Protein AF-A0A1V9YGH3-F1 (afdb_monomer_lite)

Sequence (689 aa):
MNKYRKVPSPRDTQSPPAANEIRVTPRSNSNACLQQVQKLFVEAKVAEVIVGARGQAINVAVAVVELVKHSIAGVHTVTQISSIEHEDVYEPLEEGLDVVKLVNRQPAITIRLAIDPTKIDTLNANYQKPLSPRKIEEEKFRAAFAKNLERPRMDKKPTKAAAPDEEKPAAPDATATDTTKPKRKKKPRGPKDAAPSNSNNETEGGDAAAKPVGKKRQGKPRSGRAQSNEPSTGGEASGTNASAPVENAPRSNRRKKSAPAAEGGNTEEAKVEGDSSTPRGRGGRGGRNGRGGRGGRGPRPQTAPTEGEADGRPATGHGRRPAKETAKQPDGAKPVEAAKPAEDKWGDQLPVKFTSFHLPPMQGFLNLNKPKGMTSHACVVRLRHLLGTKHIGHAGTLDPMATGVLPIAVNRATKFIQYLNKTKAYDGTIRFGVTTDSDDITGHASWRHPWPLTARRKVLMQYPVPEVTRAMVETALRTFEGTIIQRPPVVSAIRLDGERLYTLARHGKAELKDVPLRQVTVHSLRLTSFTPGEYPEATISVECSEGTYIRSIARECGEAVLVQNGDIPAGATLSQLHRTKSNGLTAASSVTLEEIEHHLEAGTLALTPPEALLKHLPRLNMSPAHDHLWRNGQPLSWAAADVDGLTCTDAPVVTAVFDDKGEFAGVTTLTPVGPGEFSITGARILLRP

Radius of gyration: 43.29 Å; chains: 1; bounding box: 142×126×118 Å

Structure (mmCIF, N/CA/C/O backbone):
data_AF-A0A1V9YGH3-F1
#
_entry.id   AF-A0A1V9YGH3-F1
#
loop_
_atom_site.group_PDB
_atom_site.id
_atom_site.type_symbol
_atom_site.label_atom_id
_atom_site.label_alt_id
_atom_site.label_comp_id
_atom_site.label_asym_id
_atom_site.label_entity_id
_atom_site.label_seq_id
_atom_site.pdbx_PDB_ins_code
_atom_site.Cartn_x
_atom_site.Cartn_y
_atom_site.Cartn_z
_atom_site.occupancy
_atom_site.B_iso_or_equiv
_atom_site.auth_seq_id
_atom_site.auth_comp_id
_atom_site.auth_asym_id
_atom_site.auth_atom_id
_atom_site.pdbx_PDB_model_num
ATOM 1 N N . MET A 1 1 ? -20.664 3.746 42.118 1.00 59.66 1 MET A N 1
ATOM 2 C CA . MET A 1 1 ? -21.813 4.675 41.991 1.00 59.66 1 MET A CA 1
ATOM 3 C C . MET A 1 1 ? -23.158 4.064 42.393 1.00 59.66 1 MET A C 1
ATOM 5 O O . MET A 1 1 ? -24.057 4.831 42.673 1.00 59.66 1 MET A O 1
ATOM 9 N N . ASN A 1 2 ? -23.325 2.739 42.507 1.00 70.38 2 ASN A N 1
ATOM 10 C CA . ASN A 1 2 ? -24.631 2.111 42.803 1.00 70.38 2 ASN A CA 1
ATOM 11 C C . ASN A 1 2 ? -25.290 2.543 44.137 1.00 70.38 2 ASN A C 1
ATOM 13 O O . ASN A 1 2 ? -26.493 2.378 44.286 1.00 70.38 2 ASN A O 1
ATOM 17 N N . LYS A 1 3 ? -24.516 3.110 45.076 1.00 79.19 3 LYS A N 1
ATOM 18 C CA . LYS A 1 3 ? -24.979 3.696 46.350 1.00 79.19 3 LYS A CA 1
ATOM 19 C C . LYS A 1 3 ? -25.427 5.166 46.244 1.00 79.19 3 LYS A C 1
ATOM 21 O O . LYS A 1 3 ? -25.599 5.825 47.261 1.00 79.19 3 LYS A O 1
ATOM 26 N N . TYR A 1 4 ? -25.553 5.696 45.028 1.00 82.62 4 TYR A N 1
ATOM 27 C CA . TYR A 1 4 ? -25.811 7.109 44.765 1.00 82.62 4 TYR A CA 1
ATOM 28 C C . TYR A 1 4 ? -26.887 7.300 43.700 1.00 82.62 4 TYR A C 1
ATOM 30 O O . TYR A 1 4 ? -26.903 6.615 42.674 1.00 82.62 4 TYR A O 1
ATOM 38 N N . ARG A 1 5 ? -27.746 8.296 43.907 1.00 82.94 5 ARG A N 1
ATOM 39 C CA . ARG A 1 5 ? -28.757 8.744 42.952 1.00 82.94 5 ARG A CA 1
ATOM 40 C C . ARG A 1 5 ? -28.326 10.080 42.364 1.00 82.94 5 ARG A C 1
ATOM 42 O O . ARG A 1 5 ? -28.121 11.043 43.092 1.00 82.94 5 ARG A O 1
ATOM 49 N N . LYS A 1 6 ? -28.233 10.162 41.034 1.00 82.19 6 LYS A N 1
ATOM 50 C CA . LYS A 1 6 ? -28.060 11.456 40.365 1.00 82.19 6 LYS A CA 1
ATOM 51 C C . LYS A 1 6 ? -29.283 12.327 40.653 1.00 82.19 6 LYS A C 1
ATOM 53 O O . LYS A 1 6 ? -30.402 11.935 40.310 1.00 82.19 6 LYS A O 1
ATOM 58 N N . VAL A 1 7 ? -29.063 13.497 41.243 1.00 82.88 7 VAL A N 1
ATOM 59 C CA . VAL A 1 7 ? -30.095 14.527 41.365 1.00 82.88 7 VAL A CA 1
ATOM 60 C C . VAL A 1 7 ? -30.457 14.963 39.947 1.00 82.88 7 VAL A C 1
ATOM 62 O O . VAL A 1 7 ? -29.551 15.248 39.158 1.00 82.88 7 VAL A O 1
ATOM 65 N N . PRO A 1 8 ? -31.743 15.005 39.560 1.00 69.12 8 PRO A N 1
ATOM 66 C CA . PRO A 1 8 ? -32.128 15.576 38.282 1.00 69.12 8 PRO A CA 1
ATOM 67 C C . PRO A 1 8 ? -31.833 17.077 38.309 1.00 69.12 8 PRO A C 1
ATOM 69 O O . PRO A 1 8 ? -32.674 17.866 38.739 1.00 69.12 8 PRO A O 1
ATOM 72 N N . SER A 1 9 ? -30.636 17.473 37.859 1.00 63.59 9 SER A N 1
ATOM 73 C CA . SER A 1 9 ? -30.308 18.877 37.622 1.00 63.59 9 SER A CA 1
ATOM 74 C C . SER A 1 9 ? -31.455 19.491 36.816 1.00 63.59 9 SER A C 1
ATOM 76 O O . SER A 1 9 ? -31.906 18.849 35.852 1.00 63.59 9 SER A O 1
ATOM 78 N N . PRO A 1 10 ? -31.959 20.689 37.178 1.00 58.84 10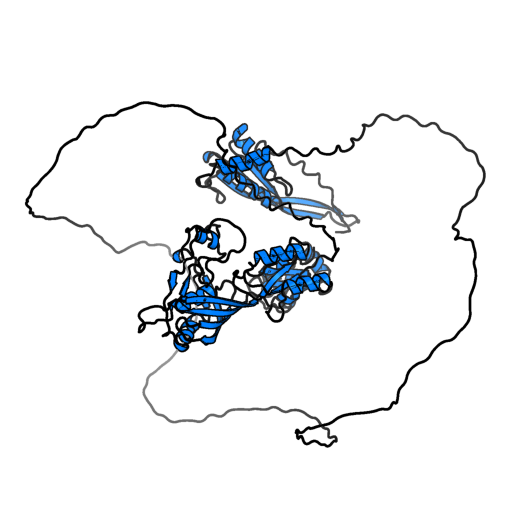 PRO A N 1
ATOM 79 C CA . PRO A 1 10 ? -32.947 21.357 36.347 1.00 58.84 10 PRO A CA 1
ATOM 80 C C . PRO A 1 10 ? -32.382 21.397 34.930 1.00 58.84 10 PRO A C 1
ATOM 82 O O . PRO A 1 10 ? -31.215 21.747 34.739 1.00 58.84 10 PRO A O 1
ATOM 85 N N . ARG A 1 11 ? -33.171 20.956 33.938 1.00 50.22 11 ARG A N 1
ATOM 86 C CA . ARG A 1 11 ? -32.746 21.063 32.537 1.00 50.22 11 ARG A CA 1
ATOM 87 C C . ARG A 1 11 ? -32.315 22.503 32.330 1.00 50.22 11 ARG A C 1
ATOM 89 O O . ARG A 1 11 ? -33.115 23.377 32.656 1.00 50.22 11 ARG A O 1
ATOM 96 N N . ASP A 1 12 ? -31.124 22.723 31.766 1.00 49.66 12 ASP A N 1
ATOM 97 C CA . ASP A 1 12 ? -30.735 24.040 31.267 1.00 49.66 12 ASP A CA 1
ATOM 98 C C . ASP A 1 12 ? -31.925 24.582 30.462 1.00 49.66 12 ASP A C 1
ATOM 100 O O . ASP A 1 12 ? -32.164 24.161 29.322 1.00 49.66 12 ASP A O 1
ATOM 104 N N . THR A 1 13 ? -32.665 25.535 31.028 1.00 45.00 13 THR A N 1
ATOM 105 C CA . THR A 1 13 ? -33.527 26.433 30.269 1.00 45.00 13 THR A CA 1
ATOM 106 C C . THR A 1 13 ? -32.579 27.385 29.566 1.00 45.00 13 THR A C 1
ATOM 108 O O . THR A 1 13 ? -32.469 28.552 29.936 1.00 45.00 13 THR A O 1
ATOM 111 N N . GLN A 1 14 ? -31.807 26.832 28.620 1.00 55.66 14 GLN A N 1
ATOM 112 C CA . GLN A 1 14 ? -30.812 27.557 27.853 1.00 55.66 14 GLN A CA 1
ATOM 113 C C . GLN A 1 14 ? -31.530 28.764 27.285 1.00 55.66 14 GLN A C 1
ATOM 115 O O . GLN A 1 14 ? -32.444 28.581 26.474 1.00 55.66 14 GLN A O 1
ATOM 120 N N . SER A 1 15 ? -31.129 29.963 27.716 1.00 57.12 15 SER A N 1
ATOM 121 C CA . SER A 1 15 ? -31.732 31.209 27.253 1.00 57.12 15 SER A CA 1
ATOM 122 C C . SER A 1 15 ? -31.886 31.127 25.737 1.00 57.12 15 SER A C 1
ATOM 124 O O . SER A 1 15 ? -30.921 30.692 25.079 1.00 57.12 15 SER A O 1
ATOM 126 N N . PRO A 1 16 ? -33.083 31.420 25.190 1.00 61.31 16 PRO A N 1
ATOM 127 C CA . PRO A 1 16 ? -33.352 31.226 23.772 1.00 61.31 16 PRO A CA 1
ATOM 128 C C . PRO A 1 16 ? -32.224 31.881 22.972 1.00 61.31 16 PRO A C 1
ATOM 130 O O . PRO A 1 16 ? -31.762 32.954 23.374 1.00 61.31 16 PRO A O 1
ATOM 133 N N . PRO A 1 17 ? -31.702 31.210 21.927 1.00 67.25 17 PRO A N 1
ATOM 134 C CA . PRO A 1 17 ? -30.561 31.727 21.192 1.00 67.25 17 PRO A CA 1
ATOM 135 C C . PRO A 1 17 ? -30.829 33.162 20.756 1.00 67.25 17 PRO A C 1
ATOM 137 O O . PRO A 1 17 ? -31.957 33.492 20.375 1.00 67.25 17 PRO A O 1
ATOM 140 N N . ALA A 1 18 ? -29.805 34.012 20.861 1.00 76.69 18 ALA A N 1
ATOM 141 C CA . ALA A 1 18 ? -29.923 35.405 20.450 1.00 76.69 18 ALA A CA 1
ATOM 142 C C . ALA A 1 18 ? -30.441 35.479 19.004 1.00 76.69 18 ALA A C 1
ATOM 144 O O . ALA A 1 18 ? -30.259 34.542 18.228 1.00 76.69 18 ALA A O 1
ATOM 145 N N . ALA A 1 19 ? -31.065 36.592 18.607 1.00 79.81 19 ALA A N 1
ATOM 146 C CA . ALA A 1 19 ? -31.690 36.706 17.283 1.00 79.81 19 ALA A CA 1
ATOM 147 C C . ALA A 1 19 ? -30.723 36.443 16.103 1.00 79.81 19 ALA A C 1
ATOM 149 O O . ALA A 1 19 ? -31.171 36.167 14.993 1.00 79.81 19 ALA A O 1
ATOM 150 N N . ASN A 1 20 ? -29.409 36.497 16.349 1.00 88.50 20 ASN A N 1
ATOM 151 C CA . ASN A 1 20 ? -28.332 36.189 15.415 1.00 88.50 20 ASN A CA 1
ATOM 152 C C . ASN A 1 20 ? -27.531 34.902 15.733 1.00 88.50 20 ASN A C 1
ATOM 154 O O . ASN A 1 20 ? -26.523 34.640 15.076 1.00 88.50 20 ASN A O 1
ATOM 158 N N . GLU A 1 21 ? -27.940 34.107 16.725 1.00 89.31 21 GLU A N 1
ATOM 159 C CA . GLU A 1 21 ? -27.279 32.869 17.151 1.00 89.31 21 GLU A CA 1
ATOM 160 C C . GLU A 1 21 ? -27.976 31.627 16.563 1.00 89.31 21 GLU A C 1
ATOM 162 O O . GLU A 1 21 ? -29.188 31.442 16.668 1.00 89.31 21 GLU A O 1
ATOM 167 N N . ILE A 1 22 ? -27.191 30.716 15.988 1.00 91.38 22 ILE A N 1
ATOM 168 C CA . ILE A 1 22 ? -27.639 29.422 15.473 1.00 91.38 22 ILE A CA 1
ATOM 169 C C . ILE A 1 22 ? -26.944 28.320 16.272 1.00 91.38 22 ILE A C 1
ATOM 171 O O . ILE A 1 22 ? -25.754 28.052 16.089 1.00 91.38 22 ILE A O 1
ATOM 175 N N . ARG A 1 23 ? -27.701 27.646 17.145 1.00 89.94 23 ARG A N 1
ATOM 176 C CA . ARG A 1 23 ? -27.215 26.476 17.891 1.00 89.94 23 ARG A CA 1
ATOM 177 C C . ARG A 1 23 ? -27.333 25.215 17.044 1.00 89.94 23 ARG A C 1
ATOM 179 O O . ARG A 1 23 ? -28.427 24.774 16.692 1.00 89.94 23 ARG A O 1
ATOM 186 N N . VAL A 1 24 ? -26.191 24.617 16.731 1.00 90.75 24 VAL A N 1
ATOM 187 C CA . VAL A 1 24 ? -26.082 23.392 15.941 1.00 90.75 24 VAL A CA 1
ATOM 188 C C . VAL A 1 24 ? -26.026 22.181 16.874 1.00 90.75 24 VAL A C 1
ATOM 190 O O . VAL A 1 24 ? -25.308 22.161 17.873 1.00 90.75 24 VAL A O 1
ATOM 193 N N . THR A 1 25 ? -26.793 21.148 16.533 1.00 89.12 25 THR A N 1
ATOM 194 C CA . THR A 1 25 ? -26.885 19.871 17.256 1.00 89.12 25 THR A CA 1
ATOM 195 C C . THR A 1 25 ? -26.340 18.730 16.386 1.00 89.12 25 THR A C 1
ATOM 197 O O . THR A 1 25 ? -26.255 18.891 15.166 1.00 89.12 25 THR A O 1
ATOM 200 N N . PRO A 1 26 ? -26.061 17.528 16.934 1.00 83.31 26 PRO A N 1
ATOM 201 C CA . PRO A 1 26 ? -25.605 16.386 16.130 1.00 83.31 26 PRO A CA 1
ATOM 202 C C . PRO A 1 26 ? -26.647 15.860 15.122 1.00 83.31 26 PRO A C 1
ATOM 204 O O . PRO A 1 26 ? -26.343 14.958 14.348 1.00 83.31 26 PRO A O 1
ATOM 207 N N . ARG A 1 27 ? -27.885 16.383 15.149 1.00 86.06 27 ARG A N 1
ATOM 208 C CA . ARG A 1 27 ? -28.979 16.055 14.217 1.00 86.06 27 ARG A CA 1
ATOM 209 C C . ARG A 1 27 ? -29.402 17.244 13.341 1.00 86.06 27 ARG A C 1
ATOM 211 O O . ARG A 1 27 ? -30.352 17.113 12.572 1.00 86.06 27 ARG A O 1
ATOM 218 N N . SER A 1 28 ? -28.744 18.399 13.459 1.00 84.19 28 SER A N 1
ATOM 219 C CA . SER A 1 28 ? -29.077 19.589 12.668 1.00 84.19 28 SER A CA 1
ATOM 220 C C . SER A 1 28 ? -28.748 19.369 11.188 1.00 84.19 28 SER A C 1
ATOM 222 O O . SER A 1 28 ? -27.669 18.892 10.845 1.00 84.19 28 SER A O 1
ATOM 224 N N . ASN A 1 29 ? -29.679 19.726 10.301 1.00 87.19 29 ASN A N 1
ATOM 225 C CA . ASN A 1 29 ? -29.482 19.627 8.856 1.00 87.19 29 ASN A CA 1
ATOM 226 C C . ASN A 1 29 ? -28.669 20.831 8.358 1.00 87.19 29 ASN A C 1
ATOM 228 O O . ASN A 1 29 ? -29.138 21.967 8.446 1.00 87.19 29 ASN A O 1
ATOM 232 N N . SER A 1 30 ? -27.485 20.582 7.793 1.00 83.81 30 SER A N 1
ATOM 233 C CA . SER A 1 30 ? -26.562 21.643 7.380 1.00 83.81 30 SER A CA 1
ATOM 234 C C . SER A 1 30 ? -27.147 22.618 6.353 1.00 83.81 30 SER A C 1
ATOM 236 O O . SER A 1 30 ? -26.844 23.806 6.414 1.00 83.81 30 SER A O 1
ATOM 238 N N . ASN A 1 31 ? -28.032 22.157 5.460 1.00 81.25 31 ASN A N 1
ATOM 239 C CA . ASN A 1 31 ? -28.686 23.025 4.476 1.00 81.25 31 ASN A CA 1
ATOM 240 C C . ASN A 1 31 ? -29.733 23.940 5.129 1.00 81.25 31 ASN A C 1
ATOM 242 O O . ASN A 1 31 ? -29.870 25.090 4.724 1.00 81.25 31 ASN A O 1
ATOM 246 N N . ALA A 1 32 ? -30.436 23.462 6.161 1.00 84.69 32 ALA A N 1
ATOM 247 C CA . ALA A 1 32 ? -31.385 24.282 6.914 1.00 84.69 32 ALA A CA 1
ATOM 248 C C . ALA A 1 32 ? -30.657 25.347 7.755 1.00 84.69 32 ALA A C 1
ATOM 250 O O . ALA A 1 32 ? -31.067 26.505 7.774 1.00 84.69 32 ALA A O 1
ATOM 251 N N . CYS A 1 33 ? -29.532 24.985 8.383 1.00 88.88 33 CYS A N 1
ATOM 252 C CA . CYS A 1 33 ? -28.676 25.953 9.073 1.00 88.88 33 CYS A CA 1
ATOM 253 C C . CYS A 1 33 ? -28.078 26.982 8.097 1.00 88.88 33 CYS A C 1
ATOM 255 O O . CYS A 1 33 ? -28.067 28.168 8.411 1.00 88.88 33 CYS A O 1
ATOM 257 N N . LEU A 1 34 ? -27.652 26.568 6.896 1.00 88.25 34 LEU A N 1
ATOM 258 C CA . LEU A 1 34 ? -27.197 27.492 5.852 1.00 88.25 34 LEU A CA 1
ATOM 259 C C . LEU A 1 34 ? -28.303 28.473 5.427 1.00 88.25 34 LEU A C 1
ATOM 261 O O . LEU A 1 34 ? -28.057 29.675 5.377 1.00 88.25 34 LEU A O 1
ATOM 265 N N . GLN A 1 35 ? -29.523 27.988 5.177 1.00 86.06 35 GLN A N 1
ATOM 266 C CA . GLN A 1 35 ? -30.671 28.847 4.860 1.00 86.06 35 GLN A CA 1
ATOM 267 C C . GLN A 1 35 ? -30.964 29.852 5.985 1.00 86.06 35 GLN A C 1
ATOM 269 O O . GLN A 1 35 ? -31.277 31.007 5.709 1.00 86.06 35 GLN A O 1
ATOM 274 N N . GLN A 1 36 ? -30.799 29.454 7.250 1.00 89.56 36 GLN A N 1
ATOM 275 C CA . GLN A 1 36 ? -30.941 30.354 8.396 1.00 89.56 36 GLN A CA 1
ATOM 276 C C . GLN A 1 36 ? -29.832 31.425 8.440 1.00 89.56 36 GLN A C 1
ATOM 278 O O . GLN A 1 36 ? -30.142 32.593 8.663 1.00 89.56 36 GLN A O 1
ATOM 283 N N . VAL A 1 37 ? -28.567 31.080 8.155 1.00 88.88 37 VAL A N 1
ATOM 284 C CA . VAL A 1 37 ? -27.471 32.068 8.030 1.00 88.88 37 VAL A CA 1
ATOM 285 C C . VAL A 1 37 ? -27.734 33.045 6.876 1.00 88.88 37 VAL A C 1
ATOM 287 O O . VAL A 1 37 ? -27.601 34.255 7.049 1.00 88.88 37 VAL A O 1
ATOM 290 N N . GLN A 1 38 ? -28.151 32.537 5.712 1.00 84.88 38 GLN A N 1
ATOM 291 C CA . GLN A 1 38 ? -28.495 33.361 4.548 1.00 84.88 38 GLN A CA 1
ATOM 292 C C . GLN A 1 38 ? -29.653 34.319 4.860 1.00 84.88 38 GLN A C 1
ATOM 294 O O . GLN A 1 38 ? -29.547 35.506 4.565 1.00 84.88 38 GLN A O 1
ATOM 299 N N . LYS A 1 39 ? -30.711 33.849 5.533 1.00 85.88 39 LYS A N 1
ATOM 300 C CA . LYS A 1 39 ? -31.829 34.685 5.998 1.00 85.88 39 LYS A CA 1
ATOM 301 C C . LYS A 1 39 ? -31.367 35.812 6.928 1.00 85.88 39 LYS A C 1
ATOM 303 O O . LYS A 1 39 ? -31.807 36.950 6.765 1.00 85.88 39 LYS A O 1
ATOM 308 N N . LEU A 1 40 ? -30.465 35.527 7.870 1.00 88.69 40 LEU A N 1
ATOM 309 C CA . LEU A 1 40 ? -29.953 36.536 8.803 1.00 88.69 40 LEU A CA 1
ATOM 310 C C . LEU A 1 40 ? -29.135 37.631 8.098 1.00 88.69 40 LEU A C 1
ATOM 312 O O . LEU A 1 40 ? -29.343 38.809 8.381 1.00 88.69 40 LEU A O 1
ATOM 316 N N . PHE A 1 41 ? -28.267 37.277 7.146 1.00 83.94 41 PHE A N 1
ATOM 317 C CA . PHE A 1 41 ? -27.489 38.272 6.395 1.00 83.94 41 PHE A CA 1
ATOM 318 C C . PHE A 1 41 ? -28.300 39.016 5.321 1.00 83.94 41 PHE A C 1
ATOM 320 O O . PHE A 1 41 ? -28.107 40.216 5.143 1.00 83.94 41 PHE A O 1
ATOM 327 N N . VAL A 1 42 ? -29.189 38.333 4.591 1.00 75.25 42 VAL A N 1
ATOM 328 C CA . VAL A 1 42 ? -29.863 38.894 3.403 1.00 75.25 42 VAL A CA 1
ATOM 329 C C . VAL A 1 42 ? -31.191 39.567 3.750 1.00 75.25 42 VAL A C 1
ATOM 331 O O . VAL A 1 42 ? -31.430 40.695 3.322 1.00 75.25 42 VAL A O 1
ATOM 334 N N . GLU A 1 43 ? -32.054 38.904 4.524 1.00 73.69 43 GLU A N 1
ATOM 335 C CA . GLU A 1 43 ? -33.383 39.436 4.861 1.00 73.69 43 GLU A CA 1
ATOM 336 C C . GLU A 1 43 ? -33.326 40.336 6.100 1.00 73.69 43 GLU A C 1
ATOM 338 O O . GLU A 1 43 ? -33.794 41.471 6.064 1.00 73.69 43 GLU A O 1
ATOM 343 N N . ALA A 1 44 ? -32.717 39.849 7.187 1.00 75.62 44 ALA A N 1
ATOM 344 C CA . ALA A 1 44 ? -32.638 40.577 8.457 1.00 75.62 44 ALA A CA 1
ATOM 345 C C . ALA A 1 44 ? -31.439 41.546 8.552 1.00 75.62 44 ALA A C 1
ATOM 347 O O . ALA A 1 44 ? -31.340 42.291 9.524 1.00 75.62 44 ALA A O 1
ATOM 348 N N . LYS A 1 45 ? -30.545 41.551 7.548 1.00 79.94 45 LYS A N 1
ATOM 349 C CA . LYS A 1 45 ? -29.369 42.440 7.425 1.00 79.94 45 LYS A CA 1
ATOM 350 C C . LYS A 1 45 ? -28.494 42.512 8.683 1.00 79.94 45 LYS A C 1
ATOM 352 O O . LYS A 1 45 ? -27.941 43.561 9.013 1.00 79.94 45 LYS A O 1
ATOM 357 N N . VAL A 1 46 ? -28.367 41.395 9.395 1.00 87.69 46 VAL A N 1
ATOM 358 C CA . VAL A 1 46 ? -27.603 41.335 10.642 1.00 87.69 46 VAL A CA 1
ATOM 359 C C . VAL A 1 46 ? -26.106 41.457 10.345 1.00 87.69 46 VAL A C 1
ATOM 361 O O . VAL A 1 46 ? -25.574 40.749 9.493 1.00 87.69 46 VAL A O 1
ATOM 364 N N . ALA A 1 47 ? -25.419 42.343 11.069 1.00 85.75 47 ALA A N 1
ATOM 365 C CA . ALA A 1 47 ? -23.990 42.613 10.886 1.00 85.75 47 ALA A CA 1
ATOM 366 C C . ALA A 1 47 ? -23.081 41.404 11.197 1.00 85.75 47 ALA A C 1
ATOM 368 O O . ALA A 1 47 ? -22.038 41.239 10.565 1.00 85.75 47 ALA A O 1
ATOM 369 N N . GLU A 1 48 ? -23.486 40.565 12.155 1.00 91.50 48 GLU A N 1
ATOM 370 C CA . GLU A 1 48 ? -22.761 39.374 12.599 1.00 91.50 48 GLU A CA 1
ATOM 371 C C . GLU A 1 48 ? -23.728 38.218 12.902 1.00 91.50 48 GLU A C 1
ATOM 373 O O . GLU A 1 48 ? -24.712 38.406 13.617 1.00 91.50 48 GLU A O 1
ATOM 378 N N . VAL A 1 49 ? -23.410 37.010 12.432 1.00 93.69 49 VAL A N 1
ATOM 379 C CA . VAL A 1 49 ? -24.113 35.757 12.761 1.00 93.69 49 VAL A CA 1
ATOM 380 C C . VAL A 1 49 ? -23.189 34.846 13.568 1.00 93.69 49 VAL A C 1
ATOM 382 O O . VAL A 1 49 ? -22.012 34.703 13.244 1.00 93.69 49 VAL A O 1
ATOM 385 N N . ILE A 1 50 ? -23.715 34.204 14.610 1.00 93.69 50 ILE A N 1
ATOM 386 C CA . ILE A 1 50 ? -22.952 33.346 15.525 1.00 93.69 50 ILE A CA 1
ATOM 387 C C . ILE A 1 50 ? -23.416 31.896 15.366 1.00 93.69 50 ILE A C 1
ATOM 389 O O . ILE A 1 50 ? -24.590 31.595 15.552 1.00 93.69 50 ILE A O 1
ATOM 393 N N . VAL A 1 51 ? -22.503 30.974 15.058 1.00 94.25 51 VAL A N 1
ATOM 394 C CA . VAL A 1 51 ? -22.782 29.531 14.958 1.00 94.25 51 VAL A CA 1
ATOM 395 C C . VAL A 1 51 ? -22.145 28.812 16.148 1.00 94.25 51 VAL A C 1
ATOM 397 O O . VAL A 1 51 ? -20.921 28.730 16.246 1.00 94.25 51 VAL A O 1
ATOM 400 N N . GLY A 1 52 ? -22.973 28.301 17.062 1.00 92.75 52 GLY A N 1
ATOM 401 C CA . GLY A 1 52 ? -22.538 27.659 18.308 1.00 92.75 52 GLY A CA 1
ATOM 402 C C . GLY A 1 52 ? -22.795 26.150 18.330 1.00 92.75 52 GLY A C 1
ATOM 403 O O . GLY A 1 52 ? -23.847 25.693 17.885 1.00 92.75 52 GLY A O 1
ATOM 404 N N . ALA A 1 53 ? -21.870 25.359 18.880 1.00 93.06 53 ALA A N 1
ATOM 405 C CA . ALA A 1 53 ? -22.046 23.915 19.078 1.00 93.06 53 ALA A CA 1
ATOM 406 C C . ALA A 1 53 ? -21.272 23.372 20.290 1.00 93.06 53 ALA A C 1
ATOM 408 O O . ALA A 1 53 ? -20.277 23.948 20.721 1.00 93.06 53 ALA A O 1
ATOM 409 N N . ARG A 1 54 ? -21.713 22.221 20.822 1.00 91.62 54 ARG A N 1
ATOM 410 C CA . ARG A 1 54 ? -21.072 21.506 21.943 1.00 91.62 54 ARG A CA 1
ATOM 411 C C . ARG A 1 54 ? -20.827 20.030 21.602 1.00 91.62 54 ARG A C 1
ATOM 413 O O . ARG A 1 54 ? -21.656 19.391 20.949 1.00 91.62 54 ARG A O 1
ATOM 420 N N . GLY A 1 55 ? -19.716 19.464 22.074 1.00 89.19 55 GLY A N 1
ATOM 421 C CA . GLY A 1 55 ? -19.343 18.055 21.900 1.00 89.19 55 GLY A CA 1
ATOM 422 C C . GLY A 1 55 ? -19.444 17.566 20.450 1.00 89.19 55 GLY A C 1
ATOM 423 O O . GLY A 1 55 ? -18.906 18.178 19.533 1.00 89.19 55 GLY A O 1
ATOM 424 N N . GLN A 1 56 ? -20.184 16.476 20.228 1.00 84.75 56 GLN A N 1
ATOM 425 C CA . GLN A 1 56 ? -20.333 15.840 18.908 1.00 84.75 56 GLN A CA 1
ATOM 426 C C . GLN A 1 56 ? -20.948 16.750 17.821 1.00 84.75 56 GLN A C 1
ATOM 428 O O . GLN A 1 56 ? -20.834 16.446 16.636 1.00 84.75 56 GLN A O 1
ATOM 433 N N . ALA A 1 57 ? -21.578 17.873 18.188 1.00 88.69 57 ALA A N 1
ATOM 434 C CA . ALA A 1 57 ? -22.131 18.827 17.226 1.00 88.69 57 ALA A CA 1
ATOM 435 C C . ALA A 1 57 ? -21.074 19.736 16.566 1.00 88.69 57 ALA A C 1
ATOM 437 O O . ALA A 1 57 ? -21.362 20.330 15.528 1.00 88.69 57 ALA A O 1
ATOM 438 N N . ILE A 1 58 ? -19.861 19.836 17.130 1.00 90.25 58 ILE A N 1
ATOM 439 C CA . ILE A 1 58 ? -18.780 20.715 16.638 1.00 90.25 58 ILE A CA 1
ATOM 440 C C . ILE A 1 58 ? -18.482 20.449 15.153 1.00 90.25 58 ILE A C 1
ATOM 442 O O . ILE A 1 58 ? -18.419 21.382 14.354 1.00 90.25 58 ILE A O 1
ATOM 446 N N . ASN A 1 59 ? -18.414 19.174 14.757 1.00 86.69 59 ASN A N 1
ATOM 447 C CA . ASN A 1 59 ? -18.183 18.760 13.368 1.00 86.69 59 ASN A CA 1
ATOM 448 C C . ASN A 1 59 ? -19.271 19.268 12.402 1.00 86.69 59 ASN A C 1
ATOM 450 O O . ASN A 1 59 ? -18.978 19.598 11.254 1.00 86.69 59 ASN A O 1
ATOM 454 N N . VAL A 1 60 ? -20.525 19.349 12.863 1.00 84.69 60 VAL A N 1
ATOM 455 C CA . VAL A 1 60 ? -21.657 19.837 12.062 1.00 84.69 60 VAL A CA 1
ATOM 456 C C . VAL A 1 60 ? -21.601 21.362 11.935 1.00 84.69 60 VAL A C 1
ATOM 458 O O . VAL A 1 60 ? -21.836 21.881 10.849 1.00 84.69 60 VAL A O 1
ATOM 461 N N . ALA A 1 61 ? -21.228 22.082 13.000 1.00 90.31 61 ALA A N 1
ATOM 462 C CA . ALA A 1 61 ? -21.063 23.538 12.961 1.00 90.31 61 ALA A CA 1
ATOM 463 C C . ALA A 1 61 ? -19.943 23.971 12.004 1.00 90.31 61 ALA A C 1
ATOM 465 O O . ALA A 1 61 ? -20.158 24.859 11.181 1.00 90.31 61 ALA A O 1
ATOM 466 N N . VAL A 1 62 ? -18.786 23.299 12.044 1.00 89.81 62 VAL A N 1
ATOM 467 C CA . VAL A 1 62 ? -17.688 23.546 11.093 1.00 89.81 62 VAL A CA 1
ATOM 468 C C . VAL A 1 62 ? -18.149 23.279 9.655 1.00 89.81 62 VAL A C 1
ATOM 470 O O . VAL A 1 62 ? -17.973 24.133 8.791 1.00 89.81 62 VAL A O 1
ATOM 473 N N . ALA A 1 63 ? -18.825 22.153 9.396 1.00 84.12 63 ALA A N 1
ATOM 474 C CA . ALA A 1 63 ? -19.348 21.840 8.063 1.00 84.12 63 ALA A CA 1
ATOM 475 C C . ALA A 1 63 ? -20.394 22.858 7.559 1.00 84.12 63 ALA A C 1
ATOM 477 O O . ALA A 1 63 ? -20.408 23.181 6.372 1.00 84.12 63 ALA A O 1
ATOM 478 N N . VAL A 1 64 ? -21.249 23.392 8.441 1.00 88.69 64 VAL A N 1
ATOM 479 C CA . VAL A 1 64 ? -22.176 24.492 8.114 1.00 88.69 64 VAL A CA 1
ATOM 480 C C . VAL A 1 64 ? -21.411 25.758 7.738 1.00 88.69 64 VAL A C 1
ATOM 482 O O . VAL A 1 64 ? -21.733 26.378 6.728 1.00 88.69 64 VAL A O 1
ATOM 485 N N . VAL A 1 65 ? -20.385 26.134 8.503 1.00 92.38 65 VAL A N 1
ATOM 486 C CA . VAL A 1 65 ? -19.602 27.348 8.237 1.00 92.38 65 VAL A CA 1
ATOM 487 C C . VAL A 1 65 ? -18.829 27.264 6.919 1.00 92.38 65 VAL A C 1
ATOM 489 O O . VAL A 1 65 ? -18.815 28.243 6.176 1.00 92.38 65 VAL A O 1
ATOM 492 N N . GLU A 1 66 ? -18.255 26.113 6.562 1.00 90.25 66 GLU A N 1
ATOM 493 C CA . GLU A 1 66 ? -17.618 25.952 5.244 1.00 90.25 66 GLU A CA 1
ATOM 494 C C . GLU A 1 66 ? -18.632 26.082 4.092 1.00 90.25 66 GLU A C 1
ATOM 496 O O . GLU A 1 66 ? -18.347 26.731 3.084 1.00 90.25 66 GLU A O 1
ATOM 501 N N . LEU A 1 67 ? -19.856 25.559 4.253 1.00 86.12 67 LEU A N 1
ATOM 502 C CA . LEU A 1 67 ? -20.938 25.773 3.282 1.00 86.12 67 LEU A CA 1
ATOM 503 C C . LEU A 1 67 ? -21.353 27.252 3.184 1.00 86.12 67 LEU A C 1
ATOM 505 O O . LEU A 1 67 ? -21.654 27.719 2.085 1.00 86.12 67 LEU A O 1
ATOM 509 N N . VAL A 1 68 ? -21.330 28.009 4.287 1.00 88.00 68 VAL A N 1
ATOM 510 C CA . VAL A 1 68 ? -21.563 29.466 4.278 1.00 88.00 68 VAL A CA 1
ATOM 511 C C . VAL A 1 68 ? -20.456 30.190 3.508 1.00 88.00 68 VAL A C 1
ATOM 513 O O . VAL A 1 68 ? -20.767 30.920 2.570 1.00 88.00 68 VAL A O 1
ATOM 516 N N . LYS A 1 69 ? -19.176 29.948 3.831 1.00 87.75 69 LYS A N 1
ATOM 517 C CA . LYS A 1 69 ? -18.017 30.565 3.147 1.00 87.75 69 LYS A CA 1
ATOM 518 C C . LYS A 1 69 ? -18.031 30.341 1.631 1.00 87.75 69 LYS A C 1
ATOM 520 O O . LYS A 1 69 ? -17.572 31.194 0.878 1.00 87.75 69 LYS A O 1
ATOM 525 N N . HIS A 1 70 ? -18.553 29.198 1.184 1.00 84.00 70 HIS A N 1
ATOM 526 C CA . HIS A 1 70 ? -18.672 28.848 -0.233 1.00 84.00 70 HIS A CA 1
ATOM 527 C C . HIS A 1 70 ? -19.945 29.356 -0.934 1.00 84.00 70 HIS A C 1
ATOM 529 O O . HIS A 1 70 ? -20.009 29.272 -2.159 1.00 84.00 70 HIS A O 1
ATOM 535 N N . SER A 1 71 ? -20.945 29.864 -0.206 1.00 80.75 71 SER A N 1
ATOM 536 C CA . SER A 1 71 ? -22.241 30.286 -0.775 1.00 80.75 71 SER A CA 1
ATOM 537 C C . SER A 1 71 ? -22.621 31.744 -0.504 1.00 80.75 71 SER A C 1
ATOM 539 O O . SER A 1 71 ? -23.536 32.254 -1.148 1.00 80.75 71 SER A O 1
ATOM 541 N N . ILE A 1 72 ? -21.916 32.430 0.398 1.00 82.69 72 ILE A N 1
ATOM 542 C CA . ILE A 1 72 ? -22.015 33.875 0.617 1.00 82.69 72 ILE A CA 1
ATOM 543 C C . ILE A 1 72 ? -20.622 34.473 0.393 1.00 82.69 72 ILE A C 1
ATOM 545 O O . ILE A 1 72 ? -19.678 34.185 1.131 1.00 82.69 72 ILE A O 1
ATOM 549 N N . ALA A 1 73 ? -20.482 35.303 -0.641 1.00 82.44 73 ALA A N 1
ATOM 550 C CA . ALA A 1 73 ? -19.229 35.995 -0.924 1.00 82.44 73 ALA A CA 1
ATOM 551 C C . ALA A 1 73 ? -18.899 37.015 0.182 1.00 82.44 73 ALA A C 1
ATOM 553 O O . ALA A 1 73 ? -19.792 37.647 0.741 1.00 82.44 73 ALA A O 1
ATOM 554 N N . GLY A 1 74 ? -17.610 37.191 0.483 1.00 86.00 74 GLY A N 1
ATOM 555 C CA . GLY A 1 74 ? -17.153 38.190 1.455 1.00 86.00 74 GLY A CA 1
ATOM 556 C C . GLY A 1 74 ? -17.303 37.806 2.933 1.00 86.00 74 GLY A C 1
ATOM 557 O O . GLY A 1 74 ? -17.051 38.651 3.778 1.00 86.00 74 GLY A O 1
ATOM 558 N N . VAL A 1 75 ? -17.665 36.565 3.284 1.00 91.44 75 VAL A N 1
ATOM 559 C CA . VAL A 1 75 ? -17.780 36.166 4.701 1.00 91.44 75 VAL A CA 1
ATOM 560 C C . VAL A 1 75 ? -16.408 36.025 5.374 1.00 91.44 75 VAL A C 1
ATOM 562 O O . VAL A 1 75 ? -15.638 35.108 5.086 1.00 91.44 75 VAL A O 1
ATOM 565 N N . HIS A 1 76 ? -16.142 36.927 6.313 1.00 93.19 76 HIS A N 1
ATOM 566 C CA . HIS A 1 76 ? -15.092 36.871 7.325 1.00 93.19 76 HIS A CA 1
ATOM 567 C C . HIS A 1 76 ? -15.533 35.964 8.484 1.00 93.19 76 HIS A C 1
ATOM 569 O O . HIS A 1 76 ? -16.706 35.987 8.868 1.00 93.19 76 HIS A O 1
ATOM 575 N N . THR A 1 77 ? -14.616 35.194 9.086 1.00 95.69 77 THR A N 1
ATOM 576 C CA . THR A 1 77 ? -14.954 34.327 10.236 1.00 95.69 77 THR A CA 1
ATOM 577 C C . THR A 1 77 ? -13.910 34.360 11.348 1.00 95.69 77 THR A C 1
ATOM 579 O O . THR A 1 77 ? -12.720 34.351 11.052 1.00 95.69 77 THR A O 1
ATOM 582 N N . VAL A 1 78 ? -14.335 34.295 12.611 1.00 95.44 78 VAL A N 1
ATOM 583 C CA . VAL A 1 78 ? -13.466 34.092 13.788 1.00 95.44 78 VAL A CA 1
ATOM 584 C C . VAL A 1 78 ? -13.961 32.879 14.562 1.00 95.44 78 VAL A C 1
ATOM 586 O O . VAL A 1 78 ? -15.148 32.779 14.869 1.00 95.44 78 VAL A O 1
ATOM 589 N N . THR A 1 79 ? -13.056 31.955 14.885 1.00 95.12 79 THR A N 1
ATOM 590 C CA . THR A 1 79 ? -13.385 30.733 15.637 1.00 95.12 79 THR A CA 1
ATOM 591 C C . THR A 1 79 ? -12.892 30.818 17.077 1.00 95.12 79 THR A C 1
ATOM 593 O O . THR A 1 79 ? -11.700 30.963 17.326 1.00 95.12 79 THR A O 1
ATOM 596 N N . GLN A 1 80 ? -13.793 30.655 18.042 1.00 93.50 80 GLN A N 1
ATOM 597 C CA . GLN A 1 80 ? -13.454 30.506 19.453 1.00 93.50 80 GLN A CA 1
ATOM 598 C C . GLN A 1 80 ? -13.798 29.087 19.915 1.00 93.50 80 GLN A C 1
ATOM 600 O O . GLN A 1 80 ? -14.901 28.596 19.680 1.00 93.50 80 GLN A O 1
ATOM 605 N N . ILE A 1 81 ? -12.848 28.431 20.580 1.00 91.12 81 ILE A N 1
ATOM 606 C CA . ILE A 1 81 ? -13.044 27.138 21.247 1.00 91.12 81 ILE A CA 1
ATOM 607 C C . ILE A 1 81 ? -13.066 27.402 22.752 1.00 91.12 81 ILE A C 1
ATOM 609 O O . ILE A 1 81 ? -12.287 28.214 23.253 1.00 91.12 81 ILE A O 1
ATOM 613 N N . SER A 1 82 ? -13.958 26.731 23.473 1.00 90.19 82 SER A N 1
ATOM 614 C CA . SER A 1 82 ? -14.062 26.810 24.930 1.00 90.19 82 SER A CA 1
ATOM 615 C C . SER A 1 82 ? -14.397 25.444 25.533 1.00 90.19 82 SER A C 1
ATOM 617 O O . SER A 1 82 ? -14.701 24.484 24.823 1.00 90.19 82 SER A O 1
ATOM 619 N N . SER A 1 83 ? -14.334 25.346 26.860 1.00 86.44 83 SER A N 1
ATOM 620 C CA . SER A 1 83 ? -14.915 24.237 27.616 1.00 86.44 83 SER A CA 1
ATOM 621 C C . SER A 1 83 ? -16.070 24.782 28.443 1.00 86.44 83 SER A C 1
ATOM 623 O O . SER A 1 83 ? -15.945 25.845 29.046 1.00 86.44 83 SER A O 1
ATOM 625 N N . ILE A 1 84 ? -17.180 24.054 28.472 1.00 83.38 84 ILE A N 1
ATOM 626 C CA . ILE A 1 84 ? -18.336 24.344 29.319 1.00 83.38 84 ILE A CA 1
ATOM 627 C C . ILE A 1 84 ? -18.364 23.291 30.419 1.00 83.38 84 ILE A C 1
ATOM 629 O O . ILE A 1 84 ? -18.206 22.098 30.151 1.00 83.38 84 ILE A O 1
ATOM 633 N N . GLU A 1 85 ? -18.515 23.743 31.656 1.00 82.88 85 GLU A N 1
ATOM 634 C CA . GLU A 1 85 ? -18.528 22.884 32.834 1.00 82.88 85 GLU A CA 1
ATOM 635 C C . GLU A 1 85 ? -19.975 22.600 33.232 1.00 82.88 85 GLU A C 1
ATOM 637 O O . GLU A 1 85 ? -20.794 23.512 33.334 1.00 82.88 85 GLU A O 1
ATOM 642 N N . HIS A 1 86 ? -20.293 21.324 33.418 1.00 78.12 86 HIS A N 1
ATOM 643 C CA . HIS A 1 86 ? -21.599 20.850 33.850 1.00 78.12 86 HIS A CA 1
ATOM 644 C C . HIS A 1 86 ? -21.419 20.075 35.156 1.00 78.12 86 HIS A C 1
ATOM 646 O O . HIS A 1 86 ? -20.831 18.993 35.164 1.00 78.12 86 HIS A O 1
ATOM 652 N N . GLU A 1 87 ? -21.894 20.647 36.261 1.00 80.44 87 GLU A N 1
ATOM 653 C CA . GLU A 1 87 ? -21.851 20.004 37.572 1.00 80.44 87 GLU A CA 1
ATOM 654 C C . GLU A 1 87 ? -23.029 19.031 37.730 1.00 80.44 87 GLU A C 1
ATOM 656 O O . GLU A 1 87 ? -24.196 19.425 37.772 1.00 80.44 87 GLU A O 1
ATOM 661 N N . ASP A 1 88 ? -22.710 17.743 37.823 1.00 82.50 88 ASP A N 1
ATOM 662 C CA . ASP A 1 88 ? -23.659 16.687 38.145 1.00 82.50 88 ASP A CA 1
ATOM 663 C C . ASP A 1 88 ? -23.602 16.384 39.649 1.00 82.50 88 ASP A C 1
ATOM 665 O O . ASP A 1 88 ? -22.580 15.915 40.153 1.00 82.50 88 ASP A O 1
ATOM 669 N N . VAL A 1 89 ? -24.708 16.613 40.360 1.00 84.81 89 VAL A N 1
ATOM 670 C CA . VAL A 1 89 ? -24.827 16.324 41.799 1.00 84.81 89 VAL A CA 1
ATOM 671 C C . VAL A 1 89 ? -25.426 14.931 42.014 1.00 84.81 89 VAL A C 1
ATOM 673 O O . VAL A 1 89 ? -26.391 14.544 41.348 1.00 84.81 89 VAL A O 1
ATOM 676 N N . TYR A 1 90 ? -24.859 14.174 42.951 1.00 85.38 90 TYR A N 1
ATOM 677 C CA . TYR A 1 90 ? -25.273 12.821 43.313 1.00 85.38 90 TYR A CA 1
ATOM 678 C C . TYR A 1 90 ? -25.512 12.724 44.824 1.00 85.38 90 TYR A C 1
ATOM 680 O O . TYR A 1 90 ? -24.583 12.854 45.623 1.00 85.38 90 TYR A O 1
ATOM 688 N N . GLU A 1 91 ? -26.757 12.456 45.206 1.00 85.94 91 GLU A N 1
ATOM 689 C CA . GLU A 1 91 ? -27.160 12.211 46.592 1.00 85.94 91 GLU A CA 1
ATOM 690 C C . GLU A 1 91 ? -26.872 10.753 46.991 1.00 85.94 91 GLU A C 1
ATOM 692 O O . GLU A 1 91 ? -27.023 9.848 46.158 1.00 85.94 91 GLU A O 1
ATOM 697 N N . PRO A 1 92 ? -26.453 10.496 48.241 1.00 86.88 92 PRO A N 1
ATOM 698 C CA . PRO A 1 92 ? -26.273 9.144 48.762 1.00 86.88 92 PRO A CA 1
ATOM 699 C C . PRO A 1 92 ? -27.617 8.414 48.935 1.00 86.88 92 PRO A C 1
ATOM 701 O O . PRO A 1 92 ? -28.664 9.031 49.125 1.00 86.88 92 PRO A O 1
ATOM 704 N N . LEU A 1 93 ? -27.580 7.081 48.883 1.00 82.12 93 LEU A N 1
ATOM 705 C CA . LEU A 1 93 ? -28.723 6.188 49.139 1.00 82.12 93 LEU A CA 1
ATOM 706 C C . LEU A 1 93 ? -28.581 5.382 50.444 1.00 82.12 93 LEU A C 1
ATOM 708 O O . LEU A 1 93 ? -29.437 4.557 50.751 1.00 82.12 93 LEU A O 1
ATOM 712 N N . GLU A 1 94 ? -27.505 5.609 51.195 1.00 81.88 94 GLU A N 1
ATOM 713 C CA . GLU A 1 94 ? -27.206 4.980 52.482 1.00 81.88 94 GLU A CA 1
ATOM 714 C C . GLU A 1 94 ? -26.758 6.069 53.469 1.00 81.88 94 GLU A C 1
ATOM 716 O O . GLU A 1 94 ? -26.103 7.035 53.068 1.00 81.88 94 GLU A O 1
ATOM 721 N N . GLU A 1 95 ? -27.107 5.928 54.748 1.00 68.25 95 GLU A N 1
ATOM 722 C CA . GLU A 1 95 ? -26.708 6.882 55.789 1.00 68.25 95 GLU A CA 1
ATOM 723 C C . GLU A 1 95 ? -25.190 6.828 56.043 1.00 68.25 95 GLU A C 1
ATOM 725 O O . GLU A 1 95 ? -24.579 5.760 56.021 1.00 68.25 95 GLU A O 1
ATOM 730 N N . GLY A 1 96 ? -24.572 7.990 56.289 1.00 73.25 96 GLY A N 1
ATOM 731 C CA . GLY A 1 96 ? -23.127 8.105 56.536 1.00 73.25 96 GLY A CA 1
ATOM 732 C C . GLY A 1 96 ? -22.244 8.287 55.291 1.00 73.25 96 GLY A C 1
ATOM 733 O O . GLY A 1 96 ? -21.031 8.120 55.386 1.00 73.25 96 GLY A O 1
ATOM 734 N N . LEU A 1 97 ? -22.822 8.633 54.134 1.00 75.19 97 LEU A N 1
ATOM 735 C CA . LEU A 1 97 ? -22.095 8.986 52.906 1.00 75.19 97 LEU A CA 1
ATOM 736 C C . LEU A 1 97 ? -22.290 10.466 52.533 1.00 75.19 97 LEU A C 1
ATOM 738 O O . LEU A 1 97 ? -23.392 10.996 52.651 1.00 75.19 97 LEU A O 1
ATOM 742 N N . ASP A 1 98 ? -21.242 11.112 52.016 1.00 85.25 98 ASP A N 1
ATOM 743 C CA . ASP A 1 98 ? -21.280 12.510 51.556 1.00 85.25 98 ASP A CA 1
ATOM 744 C C . ASP A 1 98 ? -21.889 12.676 50.153 1.00 85.25 98 ASP A C 1
ATOM 746 O O . ASP A 1 98 ? -21.796 11.782 49.307 1.00 85.25 98 ASP A O 1
ATOM 750 N N . VAL A 1 99 ? -22.449 13.860 49.873 1.00 83.94 99 VAL A N 1
ATOM 751 C CA . VAL A 1 99 ? -22.953 14.255 48.542 1.00 83.94 99 VAL A CA 1
ATOM 752 C C . VAL A 1 99 ? -21.795 14.418 47.553 1.00 83.94 99 VAL A C 1
ATOM 754 O O . VAL A 1 99 ? -20.893 15.231 47.755 1.00 83.94 99 VAL A O 1
ATOM 757 N N . VAL A 1 100 ? -21.848 13.696 46.431 1.00 85.06 100 VAL A N 1
ATOM 758 C CA . VAL A 1 100 ? -20.789 13.710 45.411 1.00 85.06 100 VAL A CA 1
ATOM 759 C C . VAL A 1 100 ? -21.124 14.704 44.298 1.00 85.06 100 VAL A C 1
ATOM 761 O O . VAL A 1 100 ? -22.182 14.631 43.674 1.00 85.06 100 VAL A O 1
ATOM 764 N N . LYS A 1 101 ? -20.190 15.615 44.011 1.00 83.56 101 LYS A N 1
ATOM 765 C CA . LYS A 1 101 ? -20.265 16.600 42.921 1.00 83.56 101 LYS A CA 1
ATOM 766 C C . LYS A 1 101 ? -19.271 16.223 41.820 1.00 83.56 101 LYS A C 1
ATOM 768 O O . LYS A 1 101 ? -18.072 16.146 42.076 1.00 83.56 101 LYS A O 1
ATOM 773 N N . LEU A 1 102 ? -19.754 15.985 40.601 1.00 79.44 102 LEU A N 1
ATOM 774 C CA . LEU A 1 102 ? -18.934 15.611 39.444 1.00 79.44 102 LEU A CA 1
ATOM 775 C C . LEU A 1 102 ? -18.962 16.726 38.392 1.00 79.44 102 LEU A C 1
ATOM 777 O O . LEU A 1 102 ? -19.970 16.920 37.715 1.00 79.44 102 LEU A O 1
ATOM 781 N N . VAL A 1 103 ? -17.846 17.437 38.219 1.00 81.00 103 VAL A N 1
ATOM 782 C CA . VAL A 1 103 ? -17.719 18.495 37.204 1.00 81.00 103 VAL A CA 1
ATOM 783 C C . VAL A 1 103 ? -17.306 17.887 35.861 1.00 81.00 103 VAL A C 1
ATOM 785 O O . VAL A 1 103 ? -16.138 17.576 35.627 1.00 81.00 103 VAL A O 1
ATOM 788 N N . ASN A 1 104 ? -18.270 17.730 34.956 1.00 78.25 104 ASN A N 1
ATOM 789 C CA . ASN A 1 104 ? -18.044 17.243 33.599 1.00 78.25 104 ASN A CA 1
ATOM 790 C C . ASN A 1 104 ? -17.686 18.404 32.656 1.00 78.25 104 ASN A C 1
ATOM 792 O O . ASN A 1 104 ? -18.474 19.329 32.465 1.00 78.25 104 ASN A O 1
ATOM 796 N N . ARG A 1 105 ? -16.511 18.342 32.017 1.00 83.56 105 ARG A N 1
ATOM 797 C CA . ARG A 1 105 ? -16.069 19.321 31.007 1.00 83.56 105 ARG A CA 1
ATOM 798 C C . ARG A 1 105 ? -16.479 18.887 29.599 1.00 83.56 105 ARG A C 1
ATOM 800 O O . ARG A 1 105 ? -15.989 17.881 29.091 1.00 83.56 105 ARG A O 1
ATOM 807 N N . GLN A 1 106 ? -17.347 19.661 28.946 1.00 84.88 106 GLN A N 1
ATOM 808 C CA . GLN A 1 106 ? -17.747 19.449 27.554 1.00 84.88 106 GLN A CA 1
ATOM 809 C C . GLN A 1 106 ? -17.113 20.513 26.637 1.00 84.88 106 GLN A C 1
ATOM 811 O O . GLN A 1 106 ? -17.341 21.705 26.852 1.00 84.88 106 GLN A O 1
ATOM 816 N N . PRO A 1 107 ? -16.378 20.132 25.572 1.00 89.50 107 PRO A N 1
ATOM 817 C CA . PRO A 1 107 ? -15.841 21.101 24.622 1.00 89.50 107 PRO A CA 1
ATOM 818 C C . PRO A 1 107 ? -16.966 21.786 2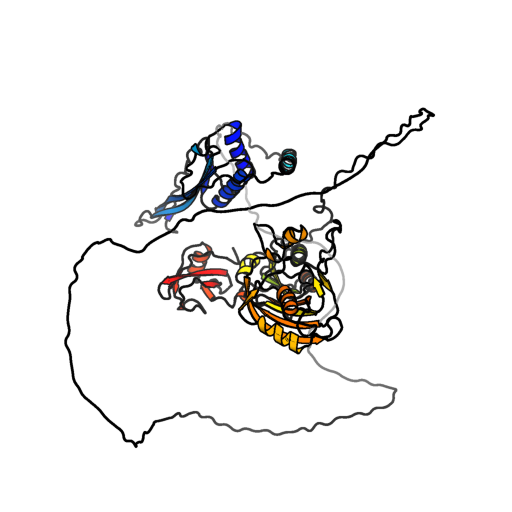3.839 1.00 89.50 107 PRO A C 1
ATOM 820 O O . PRO A 1 107 ? -17.969 21.159 23.477 1.00 89.50 107 PRO A O 1
ATOM 823 N N . ALA A 1 108 ? -16.773 23.064 23.535 1.00 91.38 108 ALA A N 1
ATOM 824 C CA . ALA A 1 108 ? -17.685 23.897 22.771 1.00 91.38 108 ALA A CA 1
ATOM 825 C C . ALA A 1 108 ? -16.932 24.723 21.719 1.00 91.38 108 ALA A C 1
ATOM 827 O O . ALA A 1 108 ? -15.737 24.993 21.844 1.00 91.38 108 ALA A O 1
ATOM 828 N N . ILE A 1 109 ? -17.649 25.114 20.669 1.00 94.06 109 ILE A N 1
ATOM 829 C CA . ILE A 1 109 ? -17.159 25.994 19.611 1.00 94.06 109 ILE A CA 1
ATOM 830 C C . ILE A 1 109 ? -18.185 27.097 19.353 1.00 94.06 109 ILE A C 1
ATOM 832 O O . ILE A 1 109 ? -19.390 26.837 19.308 1.00 94.06 109 ILE A O 1
ATOM 836 N N . THR A 1 110 ? -17.685 28.307 19.143 1.00 94.38 110 THR A N 1
ATOM 837 C CA . THR A 1 110 ? -18.452 29.483 18.740 1.00 94.38 110 THR A CA 1
ATOM 838 C C . THR A 1 110 ? -17.748 30.088 17.537 1.00 94.38 110 THR A C 1
ATOM 840 O O . THR A 1 110 ? -16.612 30.546 17.647 1.00 94.38 110 THR A O 1
ATOM 843 N N . ILE A 1 111 ? -18.400 30.075 16.377 1.00 95.75 111 ILE A N 1
ATOM 844 C CA . ILE A 1 111 ? -17.856 30.646 15.145 1.00 95.75 111 ILE A CA 1
ATOM 845 C C . ILE A 1 111 ? -18.658 31.898 14.802 1.00 95.75 111 ILE A C 1
ATOM 847 O O . ILE A 1 111 ? -19.854 31.823 14.526 1.00 95.75 111 ILE A O 1
ATOM 851 N N . ARG A 1 112 ? -17.994 33.051 14.843 1.00 95.50 112 ARG A N 1
ATOM 852 C CA . ARG A 1 112 ? -18.558 34.358 14.497 1.00 95.50 112 ARG A CA 1
ATOM 853 C C . ARG A 1 112 ? -18.354 34.602 13.003 1.00 95.50 112 ARG A C 1
ATOM 855 O O . ARG A 1 112 ? -17.274 34.312 12.486 1.00 95.50 112 ARG A O 1
ATOM 862 N N . LEU A 1 113 ? -19.382 35.089 12.317 1.00 95.00 113 LEU A N 1
ATOM 863 C CA . LEU A 1 113 ? -19.432 35.301 10.869 1.00 95.00 113 LEU A CA 1
ATOM 864 C C . LEU A 1 113 ? -19.845 36.749 10.589 1.00 95.00 113 LEU A C 1
ATOM 866 O O . LEU A 1 113 ? -20.865 37.185 11.116 1.00 95.00 113 LEU A O 1
ATOM 870 N N . ALA A 1 114 ? -19.137 37.466 9.719 1.00 93.06 114 ALA A N 1
ATOM 871 C CA . ALA A 1 114 ? -19.508 38.820 9.294 1.00 93.06 114 ALA A CA 1
ATOM 872 C C . ALA A 1 114 ? -19.182 39.044 7.810 1.00 93.06 114 ALA A C 1
ATOM 874 O O . ALA A 1 114 ? -18.251 38.440 7.287 1.00 93.06 114 ALA A O 1
ATOM 875 N N . ILE A 1 115 ? -19.923 39.921 7.129 1.00 89.00 115 ILE A N 1
ATOM 876 C CA . ILE A 1 115 ? -19.608 40.346 5.746 1.00 89.00 115 ILE A CA 1
ATOM 877 C C . ILE A 1 115 ? -18.767 41.638 5.749 1.00 89.00 115 ILE A C 1
ATOM 879 O O . ILE A 1 115 ? -17.928 41.843 4.878 1.00 89.00 115 ILE A O 1
ATOM 883 N N . ASP A 1 116 ? -18.959 42.496 6.753 1.00 86.56 116 ASP A N 1
ATOM 884 C CA . ASP A 1 116 ? -18.182 43.720 6.970 1.00 86.56 116 ASP A CA 1
ATOM 885 C C . ASP A 1 116 ? -16.990 43.418 7.911 1.00 86.56 116 ASP A C 1
ATOM 887 O O . ASP A 1 116 ? -17.221 43.030 9.062 1.00 86.56 116 ASP A O 1
ATOM 891 N N . PRO A 1 117 ? -15.723 43.607 7.482 1.00 86.88 117 PRO A N 1
ATOM 892 C CA . PRO A 1 117 ? -14.548 43.358 8.322 1.00 86.88 117 PRO A CA 1
ATOM 893 C C . PRO A 1 117 ? -14.487 44.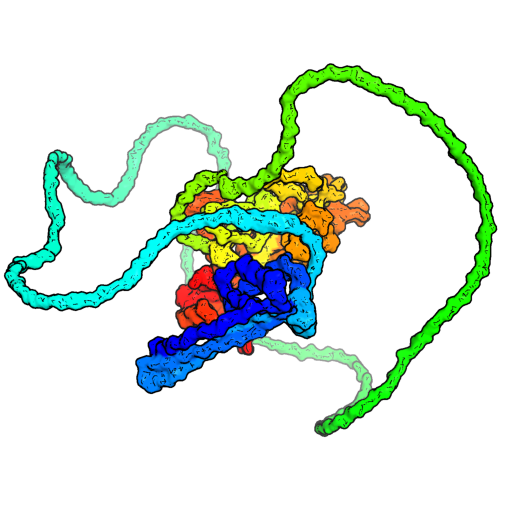227 9.583 1.00 86.88 117 PRO A C 1
ATOM 895 O O . PRO A 1 117 ? -13.800 43.858 10.528 1.00 86.88 117 PRO A O 1
ATOM 898 N N . THR A 1 118 ? -15.194 45.360 9.639 1.00 87.06 118 THR A N 1
ATOM 899 C CA . THR A 1 118 ? -15.250 46.213 10.841 1.00 87.06 118 THR A CA 1
ATOM 900 C C . THR A 1 118 ? -16.163 45.653 11.936 1.00 87.06 118 THR A C 1
ATOM 902 O O . THR A 1 118 ? -16.201 46.195 13.039 1.00 87.06 118 THR A O 1
ATOM 905 N N . LYS A 1 119 ? -16.917 44.582 11.650 1.00 88.62 119 LYS A N 1
ATOM 906 C CA . LYS A 1 119 ? -17.870 43.945 12.577 1.00 88.62 119 LYS A CA 1
ATOM 907 C C . LYS A 1 119 ? -17.316 42.680 13.231 1.00 88.62 119 LYS A C 1
ATOM 909 O O . LYS A 1 119 ? -18.045 42.003 13.946 1.00 88.62 119 LYS A O 1
ATOM 914 N N . ILE A 1 120 ? -16.045 42.361 12.991 1.00 90.06 120 ILE A N 1
ATOM 915 C CA . ILE A 1 120 ? -15.392 41.151 13.487 1.00 90.06 120 ILE A CA 1
ATOM 916 C C . ILE A 1 120 ? -13.927 41.435 13.841 1.00 90.06 120 ILE A C 1
ATOM 918 O O . ILE A 1 120 ? -13.284 42.292 13.238 1.00 90.06 120 ILE A O 1
ATOM 922 N N . ASP A 1 121 ? -13.386 40.720 14.826 1.00 89.06 121 ASP A N 1
ATOM 923 C CA . ASP A 1 121 ? -11.990 40.874 15.243 1.00 89.06 121 ASP A CA 1
ATOM 924 C C . ASP A 1 121 ? -11.030 40.286 14.190 1.00 89.06 121 ASP A C 1
ATOM 926 O O . ASP A 1 121 ? -10.753 39.088 14.163 1.00 89.06 121 ASP A O 1
ATOM 930 N N . THR A 1 122 ? -10.527 41.145 13.302 1.00 88.38 122 THR A N 1
ATOM 931 C CA . THR A 1 122 ? -9.558 40.775 12.255 1.00 88.38 122 THR A CA 1
ATOM 932 C C . THR A 1 122 ? -8.122 40.607 12.766 1.00 88.38 122 THR A C 1
ATOM 934 O O . THR A 1 122 ? -7.271 40.127 12.017 1.00 88.38 122 THR A O 1
ATOM 937 N N . LEU A 1 123 ? -7.848 40.963 14.029 1.00 87.00 123 LEU A N 1
ATOM 938 C CA . LEU A 1 123 ? -6.561 40.743 14.700 1.00 87.00 123 LEU A CA 1
ATOM 939 C C . LEU A 1 123 ? -6.543 39.432 15.505 1.00 87.00 123 LEU A C 1
ATOM 941 O O . LEU A 1 123 ? -5.501 39.047 16.037 1.00 87.00 123 LEU A O 1
ATOM 945 N N . ASN A 1 124 ? -7.676 38.727 15.581 1.00 90.81 124 ASN A N 1
ATOM 946 C CA . ASN A 1 124 ? -7.792 37.472 16.304 1.00 90.81 124 ASN A CA 1
ATOM 947 C C . ASN A 1 124 ? -6.864 36.391 15.730 1.00 90.81 124 ASN A C 1
ATOM 949 O O . ASN A 1 124 ? -6.850 36.156 14.523 1.00 90.81 124 ASN A O 1
ATOM 953 N N . ALA A 1 125 ? -6.180 35.631 16.589 1.00 83.88 125 ALA A N 1
ATOM 954 C CA . ALA A 1 125 ? -5.334 34.515 16.148 1.00 83.88 125 ALA A CA 1
ATOM 955 C C . ALA A 1 125 ? -6.106 33.434 15.356 1.00 83.88 125 ALA A C 1
ATOM 957 O O . ALA A 1 125 ? -5.518 32.741 14.528 1.00 83.88 125 ALA A O 1
ATOM 958 N N . ASN A 1 126 ? -7.424 33.321 15.570 1.00 90.25 126 ASN A N 1
ATOM 959 C CA . ASN A 1 126 ? -8.310 32.381 14.878 1.00 90.25 126 ASN A CA 1
ATOM 960 C C . ASN A 1 126 ? -9.193 33.052 13.803 1.00 90.25 126 ASN A C 1
ATOM 962 O O . ASN A 1 126 ? -10.240 32.509 13.427 1.00 90.25 126 ASN A O 1
ATOM 966 N N . TYR A 1 127 ? -8.808 34.242 13.333 1.00 93.62 127 TYR A N 1
ATOM 967 C CA . TYR A 1 127 ? -9.451 34.931 12.217 1.00 93.62 127 TYR A CA 1
ATOM 968 C C . TYR A 1 127 ? -9.143 34.250 10.876 1.00 93.62 127 TYR A C 1
ATOM 970 O O . TYR A 1 127 ? -8.023 33.825 10.598 1.00 93.62 127 TYR A O 1
ATOM 978 N N . GLN A 1 128 ? -10.149 34.193 10.007 1.00 91.38 128 GLN A N 1
ATOM 979 C CA . GLN A 1 128 ? -10.027 33.771 8.619 1.00 91.38 128 GLN A CA 1
ATOM 980 C C . GLN A 1 128 ? -10.698 34.809 7.718 1.00 91.38 128 GLN A C 1
ATOM 982 O O . GLN A 1 128 ? -11.884 35.123 7.863 1.00 91.38 128 GLN A O 1
ATOM 987 N N . LYS A 1 129 ? -9.917 35.329 6.766 1.00 91.19 129 LYS A N 1
ATOM 988 C CA . LYS A 1 129 ? -10.397 36.202 5.689 1.00 91.19 129 LYS A CA 1
ATOM 989 C C . LYS A 1 129 ? -11.339 35.443 4.732 1.00 91.19 129 LYS A C 1
ATOM 991 O O . LYS A 1 129 ? -11.233 34.216 4.650 1.00 91.19 129 LYS A O 1
ATOM 996 N N . PRO A 1 130 ? -12.189 36.145 3.961 1.00 90.75 130 PRO A N 1
ATOM 997 C CA . PRO A 1 130 ? -13.051 35.521 2.967 1.00 90.75 130 PRO A CA 1
ATOM 998 C C . PRO A 1 130 ? -12.262 34.703 1.946 1.00 90.75 130 PRO A C 1
ATOM 1000 O O . PRO A 1 130 ? -11.115 35.025 1.610 1.00 90.75 130 PRO A O 1
ATOM 1003 N N . LEU A 1 131 ? -12.903 33.662 1.414 1.00 82.75 131 LEU A N 1
ATOM 1004 C CA . LEU A 1 131 ? -12.364 32.909 0.286 1.00 82.75 131 LEU A CA 1
ATOM 1005 C C . LEU A 1 131 ? -12.175 33.843 -0.916 1.00 82.75 131 LEU A C 1
ATOM 1007 O O . LEU A 1 131 ? -13.013 34.704 -1.189 1.00 82.75 131 LEU A O 1
ATOM 1011 N N . SER A 1 132 ? -11.076 33.665 -1.651 1.00 71.19 132 SER A N 1
ATOM 1012 C CA . SER A 1 132 ? -10.862 34.414 -2.888 1.00 71.19 132 SER A CA 1
ATOM 1013 C C . SER A 1 132 ? -11.951 34.069 -3.914 1.00 71.19 132 SER A C 1
ATOM 1015 O O . SER A 1 132 ? -12.383 32.912 -3.984 1.00 71.19 132 SER A O 1
ATOM 1017 N N . PRO A 1 133 ? -12.398 35.038 -4.736 1.00 56.91 133 PRO A N 1
ATOM 1018 C CA . PRO A 1 133 ? -13.402 34.788 -5.760 1.00 56.91 133 PRO A CA 1
ATOM 1019 C C . PRO A 1 133 ? -12.822 33.886 -6.858 1.00 56.91 133 PRO A C 1
ATOM 1021 O O . PRO A 1 133 ? -12.258 34.346 -7.853 1.00 56.91 133 PRO A O 1
ATOM 1024 N N . ARG A 1 134 ? -12.980 32.567 -6.692 1.00 47.91 134 ARG A N 1
ATOM 1025 C CA . ARG A 1 134 ? -12.943 31.625 -7.816 1.00 47.91 134 ARG A CA 1
ATOM 1026 C C . ARG A 1 134 ? -13.978 32.081 -8.846 1.00 47.91 134 ARG A C 1
ATOM 1028 O O . ARG A 1 134 ? -15.035 32.581 -8.471 1.00 47.91 134 ARG A O 1
ATOM 1035 N N . LYS A 1 135 ? -13.711 31.859 -10.137 1.00 42.72 135 LYS A N 1
ATOM 1036 C CA . LYS A 1 135 ? -14.741 31.993 -11.178 1.00 42.72 135 LYS A CA 1
ATOM 1037 C C . LYS A 1 135 ? -15.860 30.998 -10.865 1.00 42.72 135 LYS A C 1
ATOM 1039 O O . LYS A 1 135 ? -15.679 29.796 -11.051 1.00 42.72 135 LYS A O 1
ATOM 1044 N N . ILE A 1 136 ? -16.965 31.492 -10.314 1.00 46.47 136 ILE A N 1
ATOM 1045 C CA . ILE A 1 136 ? -18.107 30.668 -9.925 1.00 46.47 136 ILE A CA 1
ATOM 1046 C C . ILE A 1 136 ? -18.846 30.281 -11.207 1.00 46.47 136 ILE A C 1
ATOM 1048 O O . ILE A 1 136 ? -19.259 31.153 -11.968 1.00 46.47 136 ILE A O 1
ATOM 1052 N N . GLU A 1 137 ? -19.057 28.985 -11.440 1.00 48.50 137 GLU A N 1
ATOM 1053 C CA . GLU A 1 137 ? -20.062 28.519 -12.406 1.00 48.50 137 GLU A CA 1
ATOM 1054 C C . GLU A 1 137 ? -21.455 28.699 -11.777 1.00 48.50 137 GLU A C 1
ATOM 1056 O O . GLU A 1 137 ? -22.122 27.743 -11.376 1.00 48.50 137 GLU A O 1
ATOM 1061 N N . GLU A 1 138 ? -21.840 29.965 -11.611 1.00 43.75 138 GLU A N 1
ATOM 1062 C CA . GLU A 1 138 ? -22.958 30.422 -10.780 1.00 43.75 138 GLU A CA 1
ATOM 1063 C C . GLU A 1 138 ? -24.291 29.812 -11.234 1.00 43.75 138 GLU A C 1
ATOM 1065 O O . GLU A 1 138 ? -25.112 29.400 -10.413 1.00 43.75 138 GLU A O 1
ATOM 1070 N N . GLU A 1 139 ? -24.446 29.630 -12.546 1.00 41.97 139 GLU A N 1
ATOM 1071 C CA . GLU A 1 139 ? -25.567 28.931 -13.173 1.00 41.97 139 GLU A CA 1
ATOM 1072 C C . GLU A 1 139 ? -25.633 27.445 -12.803 1.00 41.97 139 GLU A C 1
ATOM 1074 O O . GLU A 1 139 ? -26.716 26.949 -12.503 1.00 41.97 139 GLU A O 1
ATOM 1079 N N . LYS A 1 140 ? -24.506 26.717 -12.764 1.00 48.81 140 LYS A N 1
ATOM 1080 C CA . LYS A 1 140 ? -24.521 25.278 -12.436 1.00 48.81 140 LYS A CA 1
ATOM 1081 C C . LYS A 1 140 ? -24.868 25.040 -10.971 1.00 48.81 140 LYS A C 1
ATOM 1083 O O . LYS A 1 140 ? -25.608 24.104 -10.669 1.00 48.81 140 LYS A O 1
ATOM 1088 N N . PHE A 1 141 ? -24.389 25.899 -10.068 1.00 45.88 141 PHE A N 1
ATOM 1089 C CA . PHE A 1 141 ? -24.774 25.827 -8.659 1.00 45.88 141 PHE A CA 1
ATOM 1090 C C . PHE A 1 141 ? -26.249 26.213 -8.463 1.00 45.88 141 PHE A C 1
ATOM 1092 O O . PHE A 1 141 ? -26.991 25.462 -7.829 1.00 45.88 141 PHE A O 1
ATOM 1099 N N . ARG A 1 142 ? -26.718 27.311 -9.081 1.00 47.28 142 ARG A N 1
ATOM 1100 C CA . ARG A 1 142 ? -28.139 27.708 -9.047 1.00 47.28 142 ARG A CA 1
ATOM 1101 C C . ARG A 1 142 ? -29.065 26.643 -9.643 1.00 47.28 142 ARG A C 1
ATOM 1103 O O . ARG A 1 142 ? -30.077 26.330 -9.025 1.00 47.28 142 ARG A O 1
ATOM 1110 N N . ALA A 1 143 ? -28.714 26.030 -10.773 1.00 47.72 143 ALA A N 1
ATOM 1111 C CA . ALA A 1 143 ? -29.513 24.977 -11.406 1.00 47.72 143 ALA A CA 1
ATOM 1112 C C . ALA A 1 143 ? -29.591 23.698 -10.550 1.00 47.72 143 ALA A C 1
ATOM 1114 O O . ALA A 1 143 ? -30.665 23.109 -10.408 1.00 47.72 143 ALA A O 1
ATOM 1115 N N . ALA A 1 144 ? -28.481 23.291 -9.922 1.00 48.25 144 ALA A N 1
ATOM 1116 C CA . ALA A 1 144 ? -28.466 22.172 -8.978 1.00 48.25 144 ALA A CA 1
ATOM 1117 C C . ALA A 1 144 ? -29.270 22.466 -7.694 1.00 48.25 144 ALA A C 1
ATOM 1119 O O . ALA A 1 144 ? -29.833 21.549 -7.090 1.00 48.25 144 ALA A O 1
ATOM 1120 N N . PHE A 1 145 ? -29.353 23.734 -7.282 1.00 43.50 145 PHE A N 1
ATOM 1121 C CA . PHE A 1 145 ? -30.144 24.169 -6.130 1.00 43.50 145 PHE A CA 1
ATOM 1122 C C . PHE A 1 145 ? -31.646 24.249 -6.456 1.00 43.50 145 PHE A C 1
ATOM 1124 O O . PHE A 1 145 ? -32.460 23.711 -5.707 1.00 43.50 145 PHE A O 1
ATOM 1131 N N . ALA A 1 146 ? -32.020 24.814 -7.611 1.00 46.47 146 ALA A N 1
ATOM 1132 C CA . ALA A 1 146 ? -33.404 24.887 -8.089 1.00 46.47 146 ALA A CA 1
ATOM 1133 C C . ALA A 1 146 ? -34.048 23.492 -8.216 1.00 46.47 146 ALA A C 1
ATOM 1135 O O . ALA A 1 146 ? -35.101 23.249 -7.625 1.00 46.47 146 ALA A O 1
ATOM 1136 N N . LYS A 1 147 ? -33.342 22.524 -8.829 1.00 46.41 147 LYS A N 1
ATOM 1137 C CA . LYS A 1 147 ? -33.765 21.106 -8.899 1.00 46.41 147 LYS A CA 1
ATOM 1138 C C . LYS A 1 147 ? -33.969 20.420 -7.534 1.00 46.41 147 LYS A C 1
ATOM 1140 O O . LYS A 1 147 ? -34.503 19.311 -7.491 1.00 46.41 147 LYS A O 1
ATOM 1145 N N . ASN A 1 148 ? -33.538 21.031 -6.426 1.00 43.56 148 ASN A N 1
ATOM 1146 C CA . ASN A 1 148 ? -33.796 20.547 -5.066 1.00 43.56 148 ASN A CA 1
ATOM 1147 C C . ASN A 1 148 ? -34.917 21.309 -4.335 1.00 43.56 148 ASN A C 1
ATOM 1149 O O . ASN A 1 148 ? -35.460 20.757 -3.380 1.00 43.56 148 ASN A O 1
ATOM 1153 N N . LEU A 1 149 ? -35.304 22.514 -4.777 1.00 41.75 149 LEU A N 1
ATOM 1154 C CA . LEU A 1 149 ? -36.515 23.195 -4.290 1.00 41.75 149 LEU A CA 1
ATOM 1155 C C . LEU A 1 149 ? -37.789 22.591 -4.898 1.00 41.75 149 LEU A C 1
ATOM 1157 O O . LEU A 1 149 ? -38.785 22.443 -4.200 1.00 41.75 149 LEU A O 1
ATOM 1161 N N . GLU A 1 150 ? -37.747 22.209 -6.176 1.00 34.94 150 GLU A N 1
ATOM 1162 C CA . GLU A 1 150 ? -38.915 21.719 -6.931 1.00 34.94 150 GLU A CA 1
ATOM 1163 C C . GLU A 1 150 ? -39.317 20.267 -6.619 1.00 34.94 150 GLU A C 1
ATOM 1165 O O . GLU A 1 150 ? -40.297 19.762 -7.167 1.00 34.94 150 GLU A O 1
ATOM 1170 N N . ARG A 1 151 ? -38.594 19.562 -5.736 1.00 35.84 151 ARG A N 1
ATOM 1171 C CA . ARG A 1 151 ? -38.987 18.209 -5.318 1.00 35.84 151 ARG A CA 1
ATOM 1172 C C . ARG A 1 151 ? -40.248 18.287 -4.446 1.00 35.84 151 ARG A C 1
ATOM 1174 O O . ARG A 1 151 ? -40.154 18.806 -3.330 1.00 35.84 151 ARG A O 1
ATOM 1181 N N . PRO A 1 152 ? -41.404 17.747 -4.883 1.00 32.09 152 PRO A N 1
ATOM 1182 C CA . PRO A 1 152 ? -42.609 17.774 -4.068 1.00 32.09 152 PRO A CA 1
ATOM 1183 C C . PRO A 1 152 ? -42.371 17.011 -2.764 1.00 32.09 152 PRO A C 1
ATOM 1185 O O . PRO A 1 152 ? -41.745 15.945 -2.739 1.00 32.09 152 PRO A O 1
ATOM 1188 N N . ARG A 1 153 ? -42.874 17.563 -1.657 1.00 37.66 153 ARG A N 1
ATOM 1189 C CA . ARG A 1 153 ? -42.881 16.865 -0.370 1.00 37.66 153 ARG A CA 1
ATOM 1190 C C . ARG A 1 153 ? -43.777 15.638 -0.521 1.00 37.66 153 ARG A C 1
ATOM 1192 O O . ARG A 1 153 ? -44.954 15.798 -0.813 1.00 37.66 153 ARG A O 1
ATOM 1199 N N . MET A 1 154 ? -43.241 14.435 -0.306 1.00 34.09 154 MET A N 1
ATOM 1200 C CA . MET A 1 154 ? -44.091 13.250 -0.167 1.00 34.09 154 MET A CA 1
ATOM 1201 C C . MET A 1 154 ? -45.031 13.453 1.021 1.00 34.09 154 MET A C 1
ATOM 1203 O O . MET A 1 154 ? -44.566 13.739 2.131 1.00 34.09 154 MET A O 1
ATOM 1207 N N . ASP A 1 155 ? -46.330 13.293 0.789 1.00 33.44 155 ASP A N 1
ATOM 1208 C CA . ASP A 1 155 ? -47.336 13.458 1.828 1.00 33.44 155 ASP A CA 1
ATOM 1209 C C . ASP A 1 155 ? -47.113 12.471 2.972 1.00 33.44 155 ASP A C 1
ATOM 1211 O O . ASP A 1 155 ? -47.006 11.252 2.795 1.00 33.44 155 ASP A O 1
ATOM 1215 N N . LYS A 1 156 ? -47.052 13.008 4.192 1.00 38.09 156 LYS A N 1
ATOM 1216 C CA . LYS A 1 156 ? -47.035 12.181 5.394 1.00 38.09 156 LYS A CA 1
ATOM 1217 C C . LYS A 1 156 ? -48.403 11.521 5.526 1.00 38.09 156 LYS A C 1
ATOM 1219 O O . LYS A 1 156 ? -49.399 12.224 5.681 1.00 38.09 156 LYS A O 1
ATOM 1224 N N . LYS A 1 157 ? -48.447 10.183 5.562 1.00 30.38 157 LYS A N 1
ATOM 1225 C CA . LYS A 1 157 ? -49.638 9.466 6.047 1.00 30.38 157 LYS A CA 1
ATOM 1226 C C . LYS A 1 157 ? -50.058 10.064 7.401 1.00 30.38 157 LYS A C 1
ATOM 1228 O O . LYS A 1 157 ? -49.185 10.219 8.262 1.00 30.38 157 LYS A O 1
ATOM 1233 N N . PRO A 1 158 ? -51.344 10.397 7.604 1.00 30.77 158 PRO A N 1
ATOM 1234 C CA . PRO A 1 158 ? -51.782 11.059 8.821 1.00 30.77 158 PRO A CA 1
ATOM 1235 C C . PRO A 1 158 ? -51.585 10.141 10.029 1.00 30.77 158 PRO A C 1
ATOM 1237 O O . PRO A 1 158 ? -52.126 9.037 10.098 1.00 30.77 158 PRO A O 1
ATOM 1240 N N . THR A 1 159 ? -50.815 10.615 11.004 1.00 32.91 159 THR A N 1
ATOM 1241 C CA . THR A 1 159 ? -50.824 10.068 12.362 1.00 32.91 159 THR A CA 1
ATOM 1242 C C . THR A 1 159 ? -52.194 10.332 12.978 1.00 32.91 159 THR A C 1
ATOM 1244 O O . THR A 1 159 ? -52.645 11.478 12.955 1.00 32.91 159 THR A O 1
ATOM 1247 N N . LYS A 1 160 ? -52.848 9.305 13.542 1.00 31.72 160 LYS A N 1
ATOM 1248 C CA . LYS A 1 160 ? -54.090 9.494 14.308 1.00 31.72 160 LYS A CA 1
ATOM 1249 C C . LYS A 1 160 ? -53.868 10.554 15.391 1.00 31.72 160 LYS A C 1
ATOM 1251 O O . LYS A 1 160 ? -52.933 10.427 16.180 1.00 31.72 160 LYS A O 1
ATOM 1256 N N . ALA A 1 161 ? -54.726 11.568 15.421 1.00 30.62 161 ALA A N 1
ATOM 1257 C CA . ALA A 1 161 ? -54.786 12.509 16.529 1.00 30.62 161 ALA A CA 1
ATOM 1258 C C . ALA A 1 161 ? -55.336 11.811 17.784 1.00 30.62 161 ALA A C 1
ATOM 1260 O O . ALA A 1 161 ? -56.162 10.900 17.679 1.00 30.62 161 ALA A O 1
ATOM 1261 N N . ALA A 1 162 ? -54.889 12.255 18.958 1.00 31.78 162 ALA A N 1
ATOM 1262 C CA . ALA A 1 162 ? -55.613 12.021 20.201 1.00 31.78 162 ALA A CA 1
ATOM 1263 C C . ALA A 1 162 ? -56.806 12.990 20.276 1.00 31.78 162 ALA A C 1
ATOM 1265 O O . ALA A 1 162 ? -56.719 14.107 19.762 1.00 31.78 162 ALA A O 1
ATOM 1266 N N . ALA A 1 163 ? -57.902 12.558 20.899 1.00 30.55 163 ALA A N 1
ATOM 1267 C CA . ALA A 1 163 ? -59.003 13.444 21.272 1.00 30.55 163 ALA A CA 1
ATOM 1268 C C . ALA A 1 163 ? -58.693 14.148 22.616 1.00 30.55 163 ALA A C 1
ATOM 1270 O O . ALA A 1 163 ? -57.835 13.646 23.349 1.00 30.55 163 ALA A O 1
ATOM 1271 N N . PRO A 1 164 ? -59.337 15.288 22.934 1.00 31.30 164 PRO A N 1
ATOM 1272 C CA . PRO A 1 164 ? -59.131 16.006 24.195 1.00 31.30 164 PRO A CA 1
ATOM 1273 C C . PRO A 1 164 ? -59.813 15.324 25.391 1.00 31.30 164 PRO A C 1
ATOM 1275 O O . PRO A 1 164 ? -60.683 14.472 25.213 1.00 31.30 164 PRO A O 1
ATOM 1278 N N . ASP A 1 165 ? -59.441 15.749 26.599 1.00 31.44 165 ASP A N 1
ATOM 1279 C CA . ASP A 1 165 ? -60.136 15.410 27.843 1.00 31.44 165 ASP A CA 1
ATOM 1280 C C . ASP A 1 165 ? -61.483 16.155 27.967 1.00 31.44 165 ASP A C 1
ATOM 1282 O O . ASP A 1 165 ? -61.562 17.348 27.674 1.00 31.44 165 ASP A O 1
ATOM 1286 N N . GLU A 1 166 ? -62.508 15.471 28.483 1.00 30.69 166 GLU A N 1
ATOM 1287 C CA . GLU A 1 166 ? -63.742 16.059 29.031 1.00 30.69 166 GLU A CA 1
ATOM 1288 C C . GLU A 1 166 ? -64.094 15.389 30.376 1.00 30.69 166 GLU A C 1
ATOM 1290 O O . GLU A 1 166 ? -63.475 14.402 30.785 1.00 30.69 166 GLU A O 1
ATOM 1295 N N . GLU A 1 167 ? -65.020 15.991 31.124 1.00 29.78 167 GLU A N 1
ATOM 1296 C CA . GLU A 1 167 ? -65.078 15.866 32.583 1.00 29.78 167 GLU A CA 1
ATOM 1297 C C . GLU A 1 167 ? -65.702 14.575 33.148 1.00 29.78 167 GLU A C 1
ATOM 1299 O O . GLU A 1 167 ? -66.501 13.865 32.539 1.00 29.78 167 GLU A O 1
ATOM 1304 N N . LYS A 1 168 ? -65.341 14.308 34.407 1.00 29.97 168 LYS A N 1
ATOM 1305 C CA . LYS A 1 168 ? -65.825 13.207 35.246 1.00 29.97 168 LYS A CA 1
ATOM 1306 C C . LYS A 1 168 ? -67.078 13.633 36.021 1.00 29.97 168 LYS A C 1
ATOM 1308 O O . LYS A 1 168 ? -67.069 14.711 36.612 1.00 29.97 168 LYS A O 1
ATOM 1313 N N . PRO A 1 169 ? -68.058 12.732 36.207 1.00 29.69 169 PRO A N 1
ATOM 1314 C CA . PRO A 1 169 ? -68.626 12.621 37.555 1.00 29.69 169 PRO A CA 1
ATOM 1315 C C . PRO A 1 169 ? -68.833 11.182 38.070 1.00 29.69 169 PRO A C 1
ATOM 1317 O O . PRO A 1 169 ? -68.840 10.214 37.322 1.00 29.69 169 PRO A O 1
ATOM 1320 N N . ALA A 1 170 ? -68.955 11.117 39.402 1.00 26.72 170 ALA A N 1
ATOM 1321 C CA . ALA A 1 170 ? -69.556 10.113 40.295 1.00 26.72 170 ALA A CA 1
ATOM 1322 C C . ALA A 1 170 ? -69.831 8.657 39.837 1.00 26.72 170 ALA A C 1
ATOM 1324 O O . ALA A 1 170 ? -70.470 8.386 38.826 1.00 26.72 170 ALA A O 1
ATOM 1325 N N . ALA A 1 171 ? -69.502 7.719 40.732 1.00 32.06 171 ALA A N 1
ATOM 1326 C CA . ALA A 1 171 ? -70.086 6.377 40.765 1.00 32.06 171 ALA A CA 1
ATOM 1327 C C . ALA A 1 171 ? -71.319 6.334 41.698 1.00 32.06 171 ALA A C 1
ATOM 1329 O O . ALA A 1 171 ? -71.370 7.112 42.653 1.00 32.06 171 ALA A O 1
ATOM 1330 N N . PRO A 1 172 ? -72.256 5.393 41.493 1.00 31.42 172 PRO A N 1
ATOM 1331 C CA . PRO A 1 172 ? -73.080 4.814 42.550 1.00 31.42 172 PRO A CA 1
ATOM 1332 C C . PRO A 1 172 ? -72.510 3.464 43.040 1.00 31.42 172 PRO A C 1
ATOM 1334 O O . PRO A 1 172 ? -71.544 2.938 42.486 1.00 31.42 172 PRO A O 1
ATOM 1337 N N . ASP A 1 173 ? -73.109 2.925 44.101 1.00 26.64 173 ASP A N 1
ATOM 1338 C CA . ASP A 1 173 ? -72.571 1.850 44.952 1.00 26.64 173 ASP A CA 1
ATOM 1339 C C . ASP A 1 173 ? -73.457 0.572 44.924 1.00 26.64 173 ASP A C 1
ATOM 1341 O O . ASP A 1 173 ? -74.475 0.527 44.234 1.00 26.64 173 ASP A O 1
ATOM 1345 N N . ALA A 1 174 ? -73.098 -0.412 45.756 1.00 28.67 174 ALA A N 1
ATOM 1346 C CA . ALA A 1 174 ? -73.941 -1.447 46.370 1.00 28.67 174 ALA A CA 1
ATOM 1347 C C . ALA A 1 174 ? -74.130 -2.836 45.691 1.00 28.67 174 ALA A C 1
ATOM 1349 O O . ALA A 1 174 ? -74.848 -3.034 44.716 1.00 28.67 174 ALA A O 1
ATOM 1350 N N . THR A 1 175 ? -73.595 -3.837 46.408 1.00 26.94 175 THR A N 1
ATOM 1351 C CA . THR A 1 175 ? -74.227 -5.126 46.799 1.00 26.94 175 THR A CA 1
ATOM 1352 C C . THR A 1 175 ? -74.578 -6.231 45.779 1.00 26.94 175 THR A C 1
ATOM 1354 O O . THR A 1 175 ? -75.625 -6.229 45.150 1.00 26.94 175 THR A O 1
ATOM 1357 N N . ALA A 1 176 ? -73.762 -7.294 45.845 1.00 27.47 176 ALA A N 1
ATOM 1358 C CA . ALA A 1 176 ? -74.130 -8.691 46.161 1.00 27.47 176 ALA A CA 1
ATOM 1359 C C . ALA A 1 176 ? -75.241 -9.451 45.390 1.00 27.47 176 ALA A C 1
ATOM 1361 O O . ALA A 1 176 ? -76.424 -9.148 45.497 1.00 27.47 176 ALA A O 1
ATOM 1362 N N . THR A 1 177 ? -74.890 -10.647 44.890 1.00 29.66 177 THR A N 1
ATOM 1363 C CA . THR A 1 177 ? -75.314 -11.928 45.520 1.00 29.66 177 THR A CA 1
ATOM 1364 C C . THR A 1 177 ? -74.475 -13.131 45.041 1.00 29.66 177 THR A C 1
ATOM 1366 O O . THR A 1 177 ? -73.633 -13.000 44.155 1.00 29.66 177 THR A O 1
ATOM 1369 N N . ASP A 1 178 ? -74.632 -14.280 45.709 1.00 26.31 178 ASP A N 1
ATOM 1370 C CA . ASP A 1 178 ? -73.867 -15.529 45.525 1.00 26.31 178 ASP A CA 1
ATOM 1371 C C . ASP A 1 178 ? -74.488 -16.471 44.469 1.00 26.31 178 ASP A C 1
ATOM 1373 O O . ASP A 1 178 ? -75.708 -16.495 44.324 1.00 26.31 178 ASP A O 1
ATOM 1377 N N . THR A 1 179 ? -73.667 -17.280 43.776 1.00 30.80 179 THR A N 1
ATOM 1378 C CA . THR A 1 179 ? -73.811 -18.762 43.716 1.00 30.80 179 THR A CA 1
ATOM 1379 C C . THR A 1 179 ? -72.796 -19.471 42.793 1.00 30.80 179 THR A C 1
ATOM 1381 O O . THR A 1 179 ? -72.533 -19.081 41.660 1.00 30.80 179 THR A O 1
ATOM 1384 N N . THR A 1 180 ? -72.326 -20.639 43.251 1.00 30.59 180 THR A N 1
ATOM 1385 C CA . THR A 1 180 ? -71.740 -21.772 42.482 1.00 30.59 180 THR A CA 1
ATOM 1386 C C . THR A 1 180 ? -70.372 -21.642 41.762 1.00 30.59 180 THR A C 1
ATOM 1388 O O . THR A 1 180 ? -70.177 -20.993 40.740 1.00 30.59 180 THR A O 1
ATOM 1391 N N . LYS A 1 181 ? -69.416 -22.434 42.277 1.00 27.41 181 LYS A N 1
ATOM 1392 C CA . LYS A 1 181 ? -68.132 -22.899 41.685 1.00 27.41 181 LYS A CA 1
ATOM 1393 C C . LYS A 1 181 ? -68.377 -24.031 40.637 1.00 27.41 181 LYS A C 1
ATOM 1395 O O . LYS A 1 181 ? -69.493 -24.542 40.645 1.00 27.41 181 LYS A O 1
ATOM 1400 N N . PRO A 1 182 ? -67.391 -24.524 39.822 1.00 34.28 182 PRO A N 1
ATOM 1401 C CA . PRO A 1 182 ? -65.953 -24.594 40.136 1.00 34.28 182 PRO A CA 1
ATOM 1402 C C . PRO A 1 182 ? -64.894 -24.393 39.015 1.00 34.28 182 PRO A C 1
ATOM 1404 O O . PRO A 1 182 ? -65.139 -24.381 37.814 1.00 34.28 182 PRO A O 1
ATOM 1407 N N . LYS A 1 183 ? -63.641 -24.334 39.497 1.00 26.81 183 LYS A N 1
ATOM 1408 C CA . LYS A 1 183 ? -62.330 -24.436 38.817 1.00 26.81 183 LYS A CA 1
ATOM 1409 C C . LYS A 1 183 ? -62.300 -25.259 37.509 1.00 26.81 183 LYS A C 1
ATOM 1411 O O . LYS A 1 183 ? -62.625 -26.443 37.522 1.00 26.81 183 LYS A O 1
ATOM 1416 N N . ARG A 1 184 ? -61.651 -24.724 36.462 1.00 27.33 184 ARG A N 1
ATOM 1417 C CA . ARG A 1 184 ? -61.124 -25.505 35.319 1.00 27.33 184 ARG A CA 1
ATOM 1418 C C . ARG A 1 184 ? -59.589 -25.621 35.388 1.00 27.33 184 ARG A C 1
ATOM 1420 O O . ARG A 1 184 ? -58.886 -24.619 35.312 1.00 27.33 184 ARG A O 1
ATOM 1427 N N . LYS A 1 185 ? -59.060 -26.845 35.538 1.00 27.84 185 LYS A N 1
ATOM 1428 C CA . LYS A 1 185 ? -57.624 -27.191 35.385 1.00 27.84 185 LYS A CA 1
ATOM 1429 C C . LYS A 1 185 ? -57.385 -27.902 34.034 1.00 27.84 185 LYS A C 1
ATOM 1431 O O . LYS A 1 185 ? -58.319 -28.425 33.439 1.00 27.84 185 LYS A O 1
ATOM 1436 N N . LYS A 1 186 ? -56.119 -27.926 33.587 1.00 30.27 186 LYS A N 1
ATOM 1437 C CA . LYS A 1 186 ? -55.583 -28.552 32.349 1.00 30.27 186 LYS A CA 1
ATOM 1438 C C . LYS A 1 186 ? -56.171 -29.938 31.983 1.00 30.27 186 LYS A C 1
ATOM 1440 O O . LYS A 1 186 ? -56.154 -30.804 32.855 1.00 30.27 186 LYS A O 1
ATOM 1445 N N . LYS A 1 187 ? -56.500 -30.171 30.692 1.00 24.39 187 LYS A N 1
ATOM 1446 C CA . LYS A 1 187 ? -56.452 -31.444 29.890 1.00 24.39 187 LYS A CA 1
ATOM 1447 C C . LYS A 1 187 ? -57.277 -31.296 28.574 1.00 24.39 187 LYS A C 1
ATOM 1449 O O . LYS A 1 187 ? -58.047 -30.339 28.526 1.00 24.39 187 LYS A O 1
ATOM 1454 N N . PRO A 1 188 ? -57.250 -32.228 27.581 1.00 35.12 188 PRO A N 1
ATOM 1455 C CA . PRO A 1 188 ? -56.253 -33.250 27.183 1.00 35.12 188 PRO A CA 1
ATOM 1456 C C . PRO A 1 188 ? -55.984 -33.276 25.633 1.00 35.12 188 PRO A C 1
ATOM 1458 O O . PRO A 1 188 ? -56.160 -32.267 24.961 1.00 35.12 188 PRO A O 1
ATOM 1461 N N . ARG A 1 189 ? -55.549 -34.426 25.069 1.00 27.94 189 ARG A N 1
ATOM 1462 C CA . ARG A 1 189 ? -55.395 -34.746 23.621 1.00 27.94 189 ARG A CA 1
ATOM 1463 C C . ARG A 1 189 ? -56.570 -35.596 23.070 1.00 27.94 189 ARG A C 1
ATOM 1465 O O . ARG A 1 189 ? -57.003 -36.486 23.794 1.00 27.94 189 ARG A O 1
ATOM 1472 N N . GLY A 1 190 ? -56.893 -35.457 21.770 1.00 28.97 190 GLY A N 1
ATOM 1473 C CA . GLY A 1 190 ? -57.493 -36.486 20.870 1.00 28.97 190 GLY A CA 1
ATOM 1474 C C . GLY A 1 190 ? -58.901 -37.029 21.207 1.00 28.97 190 GLY A C 1
ATOM 1475 O O . GLY A 1 190 ? -59.515 -36.507 22.138 1.00 28.97 190 GLY A O 1
ATOM 1476 N N . PRO A 1 191 ? -59.403 -38.094 20.521 1.00 47.88 191 PRO A N 1
ATOM 1477 C CA . PRO A 1 191 ? -58.845 -38.856 19.374 1.00 47.88 191 PRO A CA 1
ATOM 1478 C C . PRO A 1 191 ? -59.905 -39.210 18.264 1.00 47.88 191 PRO A C 1
ATOM 1480 O O . PRO A 1 191 ? -60.902 -38.500 18.166 1.00 47.88 191 PRO A O 1
ATOM 1483 N N . LYS A 1 192 ? -59.708 -40.340 17.531 1.00 31.55 192 LYS A N 1
ATOM 1484 C CA . LYS A 1 192 ? -60.593 -41.114 16.590 1.00 31.55 192 LYS A CA 1
ATOM 1485 C C . LYS A 1 192 ? -60.340 -40.935 15.069 1.00 31.55 192 LYS A C 1
ATOM 1487 O O . LYS A 1 192 ? -60.146 -39.805 14.643 1.00 31.55 192 LYS A O 1
ATOM 1492 N N . ASP A 1 193 ? -60.343 -41.968 14.197 1.00 30.77 193 ASP A N 1
ATOM 1493 C CA . ASP A 1 193 ? -60.384 -43.452 14.363 1.00 30.77 193 ASP A CA 1
ATOM 1494 C C . ASP A 1 193 ? -59.757 -44.237 13.151 1.00 30.77 193 ASP A C 1
ATOM 1496 O O . ASP A 1 193 ? -59.400 -43.639 12.142 1.00 30.77 193 ASP A O 1
ATOM 1500 N N . ALA A 1 194 ? -59.612 -45.567 13.323 1.00 32.12 194 ALA A N 1
ATOM 1501 C CA . ALA A 1 194 ? -59.119 -46.715 12.497 1.00 32.12 194 ALA A CA 1
ATOM 1502 C C . ALA A 1 194 ? -59.463 -46.824 10.969 1.00 32.12 194 ALA A C 1
ATOM 1504 O O . ALA A 1 194 ? -60.351 -46.113 10.518 1.00 32.12 194 ALA A O 1
ATOM 1505 N N . ALA A 1 195 ? -58.957 -47.761 10.117 1.00 31.59 195 ALA A N 1
ATOM 1506 C CA . ALA A 1 195 ? -57.817 -48.745 10.005 1.00 31.59 195 ALA A CA 1
ATOM 1507 C C . ALA A 1 195 ? -57.996 -49.545 8.641 1.00 31.59 195 ALA A C 1
ATOM 1509 O O . ALA A 1 195 ? -58.801 -49.039 7.854 1.00 31.59 195 ALA A O 1
ATOM 1510 N N . PRO A 1 196 ? -57.408 -50.742 8.286 1.00 53.38 196 PRO A N 1
ATOM 1511 C CA . PRO A 1 196 ? -56.394 -51.631 8.921 1.00 53.38 196 PRO A CA 1
ATOM 1512 C C . PRO A 1 196 ? -55.326 -52.338 8.000 1.00 53.38 196 PRO A C 1
ATOM 1514 O O . PRO A 1 196 ? -55.371 -52.238 6.778 1.00 53.38 196 PRO A O 1
ATOM 1517 N N . SER A 1 197 ? -54.467 -53.185 8.618 1.00 32.38 197 SER A N 1
ATOM 1518 C CA . SER A 1 197 ? -53.588 -54.267 8.057 1.00 32.38 197 SER A CA 1
ATOM 1519 C C . SER A 1 197 ? -52.337 -53.858 7.231 1.00 32.38 197 SER A C 1
ATOM 1521 O O . SER A 1 197 ? -52.403 -52.868 6.516 1.00 32.38 197 SER A O 1
ATOM 1523 N N . ASN A 1 198 ? -51.160 -54.527 7.231 1.00 33.09 198 ASN A N 1
ATOM 1524 C CA . ASN A 1 198 ? -50.544 -55.688 7.947 1.00 33.09 198 ASN A CA 1
ATOM 1525 C C . ASN A 1 198 ? -48.998 -55.705 7.631 1.00 33.09 198 ASN A C 1
ATOM 1527 O O . ASN A 1 198 ? -48.603 -54.962 6.739 1.00 33.09 198 ASN A O 1
ATOM 1531 N N . SER A 1 199 ? -48.047 -56.500 8.180 1.00 29.22 199 SER A N 1
ATOM 1532 C CA . SER A 1 199 ? -47.881 -57.327 9.411 1.00 29.22 199 SER A CA 1
ATOM 1533 C C . SER A 1 199 ? -46.443 -57.943 9.509 1.00 29.22 199 SER A C 1
ATOM 1535 O O . SER A 1 199 ? -45.806 -58.110 8.477 1.00 29.22 199 SER A O 1
ATOM 1537 N N . ASN A 1 200 ? -46.028 -58.403 10.708 1.00 29.67 200 ASN A N 1
ATOM 1538 C CA . ASN A 1 200 ? -44.954 -59.386 11.058 1.00 29.67 200 ASN A CA 1
ATOM 1539 C C . ASN A 1 200 ? -43.431 -59.019 11.116 1.00 29.67 200 ASN A C 1
ATOM 1541 O O . ASN A 1 200 ? -42.780 -58.787 10.106 1.00 29.67 200 ASN A O 1
ATOM 1545 N N . ASN A 1 201 ? -42.901 -59.157 12.348 1.00 29.56 201 ASN A N 1
ATOM 1546 C CA . ASN A 1 201 ? -41.656 -59.793 12.861 1.00 29.56 201 ASN A CA 1
ATOM 1547 C C . ASN A 1 201 ? -40.189 -59.354 12.540 1.00 29.56 201 ASN A C 1
ATOM 1549 O O . ASN A 1 201 ? -39.635 -59.662 11.494 1.00 29.56 201 ASN A O 1
ATOM 1553 N N . GLU A 1 202 ? -39.547 -58.835 13.609 1.00 29.73 202 GLU A N 1
ATOM 1554 C CA . GLU A 1 202 ? -38.378 -59.393 14.359 1.00 29.73 202 GLU A CA 1
ATOM 1555 C C . GLU A 1 202 ? -36.877 -59.134 14.026 1.00 29.73 202 GLU A C 1
ATOM 1557 O O . GLU A 1 202 ? -36.399 -59.227 12.903 1.00 29.73 202 GLU A O 1
ATOM 1562 N N . THR A 1 203 ? -36.143 -58.938 15.142 1.00 29.08 203 THR A N 1
ATOM 1563 C CA . THR A 1 203 ? -34.709 -59.192 15.458 1.00 29.08 203 THR A CA 1
ATOM 1564 C C . THR A 1 203 ? -33.551 -58.434 14.776 1.00 29.08 203 THR A C 1
ATOM 1566 O O . THR A 1 203 ? -33.142 -58.719 13.660 1.00 29.08 203 THR A O 1
ATOM 1569 N N . GLU A 1 204 ? -32.963 -57.529 15.571 1.00 29.36 204 GLU A N 1
ATOM 1570 C CA . GLU A 1 204 ? -31.551 -57.476 16.028 1.00 29.36 204 GLU A CA 1
ATOM 1571 C C . GLU A 1 204 ? -30.352 -57.858 15.120 1.00 29.36 204 GLU A C 1
ATOM 1573 O O . GLU A 1 204 ? -30.186 -59.003 14.716 1.00 29.36 204 GLU A O 1
ATOM 1578 N N . GLY A 1 205 ? -29.362 -56.948 15.099 1.00 26.20 205 GLY A N 1
ATOM 1579 C CA . GLY A 1 205 ? -27.976 -57.281 15.485 1.00 26.20 205 GLY A CA 1
ATOM 1580 C C . GLY A 1 205 ? -26.914 -57.486 14.390 1.00 26.20 205 GLY A C 1
ATOM 1581 O O . GLY A 1 205 ? -27.214 -57.768 13.236 1.00 26.20 205 GLY A O 1
ATOM 1582 N N . GLY A 1 206 ? -25.640 -57.410 14.805 1.00 25.95 206 GLY A N 1
ATOM 1583 C CA . GLY A 1 206 ? -24.550 -58.178 14.180 1.00 25.95 206 GLY A CA 1
ATOM 1584 C C . GLY A 1 206 ? -23.432 -57.399 13.472 1.00 25.95 206 GLY A C 1
ATOM 1585 O O . GLY A 1 206 ? -23.656 -56.703 12.487 1.00 25.95 206 GLY A O 1
ATOM 1586 N N . ASP A 1 207 ? -22.202 -57.600 13.947 1.00 25.73 207 ASP A N 1
ATOM 1587 C CA . ASP A 1 207 ? -20.946 -57.077 13.397 1.00 25.73 207 ASP A CA 1
ATOM 1588 C C . ASP A 1 207 ? -20.336 -57.926 12.252 1.00 25.73 207 ASP A C 1
ATOM 1590 O O . ASP A 1 207 ? -20.437 -59.149 12.242 1.00 25.73 207 ASP A O 1
ATOM 1594 N N . ALA A 1 208 ? -19.539 -57.246 11.414 1.00 28.25 208 ALA A N 1
ATOM 1595 C CA . ALA A 1 208 ? -18.262 -57.692 10.821 1.00 28.25 208 ALA A CA 1
ATOM 1596 C C . ALA A 1 208 ? -18.128 -58.822 9.749 1.00 28.25 208 ALA A C 1
ATOM 1598 O O . ALA A 1 208 ? -18.898 -59.762 9.617 1.00 28.25 208 ALA A O 1
ATOM 1599 N N . ALA A 1 209 ? -16.973 -58.718 9.061 1.00 28.14 209 ALA A N 1
ATOM 1600 C CA . ALA A 1 209 ? -16.136 -59.767 8.443 1.00 28.14 209 ALA A CA 1
ATOM 1601 C C . ALA A 1 209 ? -16.433 -60.361 7.029 1.00 28.14 209 ALA A C 1
ATOM 1603 O O . ALA A 1 209 ? -17.291 -61.203 6.822 1.00 28.14 209 ALA A O 1
ATOM 1604 N N . ALA A 1 210 ? -15.522 -60.020 6.099 1.00 27.72 210 ALA A N 1
ATOM 1605 C CA . ALA A 1 210 ? -14.812 -60.897 5.137 1.00 27.72 210 ALA A CA 1
ATOM 1606 C C . ALA A 1 210 ? -15.549 -61.825 4.116 1.00 27.72 210 ALA A C 1
ATOM 1608 O O . ALA A 1 210 ? -16.113 -62.845 4.473 1.00 27.72 210 ALA A O 1
ATOM 1609 N N . LYS A 1 211 ? -15.343 -61.533 2.807 1.00 29.92 211 LYS A N 1
ATOM 1610 C CA . LYS A 1 211 ? -14.511 -62.274 1.791 1.00 29.92 211 LYS A CA 1
ATOM 1611 C C . LYS A 1 211 ? -14.463 -63.838 1.795 1.00 29.92 211 LYS A C 1
ATOM 1613 O O . LYS A 1 211 ? -14.475 -64.402 2.878 1.00 29.92 211 LYS A O 1
ATOM 1618 N N . PRO A 1 212 ? -14.093 -64.540 0.674 1.00 52.44 212 PRO A N 1
ATOM 1619 C CA . PRO A 1 212 ? -13.843 -64.107 -0.731 1.00 52.44 212 PRO A CA 1
ATOM 1620 C C . PRO A 1 212 ? -14.262 -65.126 -1.862 1.00 52.44 212 PRO A C 1
ATOM 1622 O O . PRO A 1 212 ? -14.821 -66.178 -1.593 1.00 52.44 212 PRO A O 1
ATOM 1625 N N . VAL A 1 213 ? -13.831 -64.866 -3.121 1.00 31.80 213 VAL A N 1
ATOM 1626 C CA . VAL A 1 213 ? -13.696 -65.797 -4.296 1.00 31.80 213 VAL A CA 1
ATOM 1627 C C . VAL A 1 213 ? -14.997 -66.236 -5.018 1.00 31.80 213 VAL A C 1
ATOM 1629 O O . VAL A 1 213 ? -15.965 -66.604 -4.379 1.00 31.80 213 VAL A O 1
ATOM 1632 N N . GLY A 1 214 ? -15.084 -66.307 -6.362 1.00 31.59 214 GLY A N 1
ATOM 1633 C CA . GLY A 1 214 ? -14.158 -65.891 -7.439 1.00 31.59 214 GLY A CA 1
ATOM 1634 C C . GLY A 1 214 ? -14.198 -66.788 -8.704 1.00 31.59 214 GLY A C 1
ATOM 1635 O O . GLY A 1 214 ? -14.998 -67.713 -8.772 1.00 31.59 214 GLY A O 1
ATOM 1636 N N . LYS A 1 215 ? -13.242 -66.569 -9.640 1.00 32.06 215 LYS A N 1
ATOM 1637 C CA . LYS A 1 215 ? -13.061 -67.186 -10.998 1.00 32.06 215 LYS A CA 1
ATOM 1638 C C . LYS A 1 215 ? -13.933 -66.544 -12.108 1.00 32.06 215 LYS A C 1
ATOM 1640 O O . LYS A 1 215 ? -15.043 -66.152 -11.805 1.00 32.06 215 LYS A O 1
ATOM 1645 N N . LYS A 1 216 ? -13.596 -66.449 -13.413 1.00 31.73 216 LYS A N 1
ATOM 1646 C CA . LYS A 1 216 ? -12.430 -66.542 -14.366 1.00 31.73 216 LYS A CA 1
ATOM 1647 C C . LYS A 1 216 ? -13.109 -66.522 -15.793 1.00 31.73 216 LYS A C 1
ATOM 1649 O O . LYS A 1 216 ? -14.294 -66.809 -15.844 1.00 31.73 216 LYS A O 1
ATOM 1654 N N . ARG A 1 217 ? -12.527 -66.262 -16.986 1.00 34.56 217 ARG A N 1
ATOM 1655 C CA . ARG A 1 217 ? -11.137 -66.095 -17.488 1.00 34.56 217 ARG A CA 1
ATOM 1656 C C . ARG A 1 217 ? -11.094 -65.512 -18.936 1.00 34.56 217 ARG A C 1
ATOM 1658 O O . ARG A 1 217 ? -12.013 -65.771 -19.697 1.00 34.56 217 ARG A O 1
ATOM 1665 N N . GLN A 1 218 ? -9.905 -65.018 -19.337 1.00 32.19 218 GLN A N 1
ATOM 1666 C CA . GLN A 1 218 ? -9.339 -64.876 -20.717 1.00 32.19 218 GLN A CA 1
ATOM 1667 C C . GLN A 1 218 ? -9.781 -63.662 -21.573 1.00 32.19 218 GLN A C 1
ATOM 1669 O O . GLN A 1 218 ? -10.900 -63.198 -21.429 1.00 32.19 218 GLN A O 1
ATOM 1674 N N . GLY A 1 219 ? -8.930 -63.086 -22.447 1.00 27.78 219 GLY A N 1
ATOM 1675 C CA . GLY A 1 219 ? -7.562 -63.471 -22.879 1.00 27.78 219 GLY A CA 1
ATOM 1676 C C . GLY A 1 219 ? -6.604 -62.283 -23.157 1.00 27.78 219 GLY A C 1
ATOM 1677 O O . GLY A 1 219 ? -7.007 -61.130 -23.083 1.00 27.78 219 GLY A O 1
ATOM 1678 N N . LYS A 1 220 ? -5.315 -62.572 -23.416 1.00 32.53 220 LYS A N 1
ATOM 1679 C CA . LYS A 1 220 ? -4.167 -61.625 -23.577 1.00 32.53 220 LYS A CA 1
ATOM 1680 C C . LYS A 1 220 ? -3.359 -61.996 -24.862 1.00 32.53 220 LYS A C 1
ATOM 1682 O O . LYS A 1 220 ? -3.869 -62.877 -25.554 1.00 32.53 220 LYS A O 1
ATOM 1687 N N . PRO A 1 221 ? -2.177 -61.431 -25.253 1.00 52.97 221 PRO A N 1
ATOM 1688 C CA . PRO A 1 221 ? -0.954 -61.072 -24.487 1.00 52.97 221 PRO A CA 1
ATOM 1689 C C . PRO A 1 221 ? -0.519 -59.601 -24.780 1.00 52.97 221 PRO A C 1
ATOM 1691 O O . PRO A 1 221 ? -1.421 -58.778 -24.734 1.00 52.97 221 PRO A O 1
ATOM 1694 N N . ARG A 1 222 ? 0.709 -59.084 -25.042 1.00 36.84 222 ARG A N 1
ATOM 1695 C CA . ARG A 1 222 ? 2.194 -59.336 -24.923 1.00 36.84 222 ARG A CA 1
ATOM 1696 C C . ARG A 1 222 ? 2.849 -57.924 -25.148 1.00 36.84 222 ARG A C 1
ATOM 1698 O O . ARG A 1 222 ? 2.158 -57.065 -25.675 1.00 36.84 222 ARG A O 1
ATOM 1705 N N . SER A 1 223 ? 4.128 -57.574 -24.939 1.00 38.62 223 SER A N 1
ATOM 1706 C CA . SER A 1 223 ? 5.109 -57.737 -23.835 1.00 38.62 223 SER A CA 1
ATOM 1707 C C . SER A 1 223 ? 6.246 -56.695 -24.006 1.00 38.62 223 SER A C 1
ATOM 1709 O O . SER A 1 223 ? 6.611 -56.426 -25.141 1.00 38.62 223 SER A O 1
ATOM 1711 N N . GLY A 1 224 ? 6.901 -56.150 -22.970 1.00 30.20 224 GLY A N 1
ATOM 1712 C CA . GLY A 1 224 ? 6.624 -56.315 -21.534 1.00 30.20 224 GLY A CA 1
ATOM 1713 C C . GLY A 1 224 ? 7.794 -56.123 -20.542 1.00 30.20 224 GLY A C 1
ATOM 1714 O O . GLY A 1 224 ? 7.718 -56.714 -19.470 1.00 30.20 224 GLY A O 1
ATOM 1715 N N . ARG A 1 225 ? 8.881 -55.395 -20.862 1.00 31.47 225 ARG A N 1
ATOM 1716 C CA . ARG A 1 225 ? 10.088 -55.274 -19.997 1.00 31.47 225 ARG A CA 1
ATOM 1717 C C . ARG A 1 225 ? 10.839 -53.941 -20.212 1.00 31.47 225 ARG A C 1
ATOM 1719 O O . ARG A 1 225 ? 10.898 -53.527 -21.361 1.00 31.47 225 ARG A O 1
ATOM 1726 N N . ALA A 1 226 ? 11.518 -53.292 -19.251 1.00 34.44 226 ALA A N 1
ATOM 1727 C CA . ALA A 1 226 ? 11.374 -53.136 -17.779 1.00 34.44 226 ALA A CA 1
ATOM 1728 C C . ALA A 1 226 ? 12.271 -51.912 -17.370 1.00 34.44 226 ALA A C 1
ATOM 1730 O O . ALA A 1 226 ? 12.288 -50.975 -18.159 1.00 34.44 226 ALA A O 1
ATOM 1731 N N . GLN A 1 227 ? 13.037 -51.765 -16.270 1.00 32.31 227 GLN A N 1
ATOM 1732 C CA . GLN A 1 227 ? 13.428 -52.609 -15.118 1.00 32.31 227 GLN A CA 1
ATOM 1733 C C . GLN A 1 227 ? 13.887 -51.720 -13.926 1.00 32.31 227 GLN A C 1
ATOM 1735 O O . GLN A 1 227 ? 13.781 -50.500 -14.003 1.00 32.31 227 GLN A O 1
ATOM 1740 N N . SER A 1 228 ? 14.373 -52.316 -12.829 1.00 32.31 228 SER A N 1
ATOM 1741 C CA . SER A 1 228 ? 14.684 -51.662 -11.541 1.00 32.31 228 SER A CA 1
ATOM 1742 C C . SER A 1 228 ? 15.918 -52.271 -10.847 1.00 32.31 228 SER A C 1
ATOM 1744 O O . SER A 1 228 ? 16.408 -53.304 -11.303 1.00 32.31 228 SER A O 1
ATOM 1746 N N . ASN A 1 229 ? 16.371 -51.664 -9.735 1.00 29.64 229 ASN A N 1
ATOM 1747 C CA . ASN A 1 229 ? 16.979 -52.356 -8.581 1.00 29.64 229 ASN A CA 1
ATOM 1748 C C . ASN A 1 229 ? 17.059 -51.453 -7.326 1.00 29.64 229 ASN A C 1
ATOM 1750 O O . ASN A 1 229 ? 17.447 -50.292 -7.426 1.00 29.64 229 ASN A O 1
ATOM 1754 N N . GLU A 1 230 ? 16.759 -52.030 -6.159 1.00 33.56 230 GLU A N 1
ATOM 1755 C CA . GLU A 1 230 ? 17.216 -51.590 -4.823 1.00 33.56 230 GLU A CA 1
ATOM 1756 C C . GLU A 1 230 ? 18.336 -52.541 -4.337 1.00 33.56 230 GLU A C 1
ATOM 1758 O O . GLU A 1 230 ? 18.664 -53.511 -5.031 1.00 33.56 230 GLU A O 1
ATOM 1763 N N . PRO A 1 231 ? 18.906 -52.316 -3.140 1.00 45.66 231 PRO A N 1
ATOM 1764 C CA . PRO A 1 231 ? 18.898 -53.403 -2.149 1.00 45.66 231 PRO A CA 1
ATOM 1765 C C . PRO A 1 231 ? 18.453 -52.958 -0.738 1.00 45.66 231 PRO A C 1
ATOM 1767 O O . PRO A 1 231 ? 18.333 -51.771 -0.448 1.00 45.66 231 PRO A O 1
ATOM 1770 N N . SER A 1 232 ? 18.205 -53.933 0.144 1.00 29.17 232 SER A N 1
ATOM 1771 C CA . SER A 1 232 ? 17.528 -53.770 1.443 1.00 29.17 232 SER A CA 1
ATOM 1772 C C . SER A 1 232 ? 18.200 -54.563 2.587 1.00 29.17 232 SER A C 1
ATOM 1774 O O . SER A 1 232 ? 19.194 -55.249 2.359 1.00 29.17 232 SER A O 1
ATOM 1776 N N . THR A 1 233 ? 17.611 -54.513 3.798 1.00 31.84 233 THR A N 1
ATOM 1777 C CA . THR A 1 233 ? 18.041 -55.153 5.078 1.00 31.84 233 THR A CA 1
ATOM 1778 C C . THR A 1 233 ? 19.268 -54.515 5.763 1.00 31.84 233 THR A C 1
ATOM 1780 O O . THR A 1 233 ? 20.120 -53.949 5.092 1.00 31.84 233 THR A O 1
ATOM 1783 N N . GLY A 1 234 ? 19.423 -54.535 7.097 1.00 27.38 234 GLY A N 1
ATOM 1784 C CA . GLY A 1 234 ? 18.530 -54.969 8.192 1.00 27.38 234 GLY A CA 1
ATOM 1785 C C . GLY A 1 234 ? 19.307 -55.152 9.519 1.00 27.38 234 GLY A C 1
ATOM 1786 O O . GLY A 1 234 ? 20.506 -55.411 9.470 1.00 27.38 234 GLY A O 1
ATOM 1787 N N . GLY A 1 235 ? 18.663 -55.029 10.691 1.00 26.42 235 GLY A N 1
ATOM 1788 C CA . GLY A 1 235 ? 19.294 -55.283 12.006 1.00 26.42 235 GLY A CA 1
ATOM 1789 C C . GLY A 1 235 ? 18.717 -54.459 13.172 1.00 26.42 235 GLY A C 1
ATOM 1790 O O . GLY A 1 235 ? 18.197 -53.368 12.954 1.00 26.42 235 GLY A O 1
ATOM 1791 N N . GLU A 1 236 ? 18.806 -54.979 14.401 1.00 29.23 236 GLU A N 1
ATOM 1792 C CA . GLU A 1 236 ? 18.170 -54.435 15.621 1.00 29.23 236 GLU A CA 1
ATOM 1793 C C . GLU A 1 236 ? 19.170 -54.212 16.788 1.00 29.23 236 GLU A C 1
ATOM 1795 O O . GLU A 1 236 ? 20.347 -54.545 16.678 1.00 29.23 236 GLU A O 1
ATOM 1800 N N . ALA A 1 237 ? 18.630 -53.750 17.931 1.00 28.61 237 ALA A N 1
ATOM 1801 C CA . ALA A 1 237 ? 19.110 -53.931 19.317 1.00 28.61 237 ALA A CA 1
ATOM 1802 C C . ALA A 1 237 ? 19.987 -52.843 20.004 1.00 28.61 237 ALA A C 1
ATOM 1804 O O . ALA A 1 237 ? 21.203 -52.791 19.877 1.00 28.61 237 ALA A O 1
ATOM 1805 N N . SER A 1 238 ? 19.311 -52.073 20.876 1.00 30.31 238 SER A N 1
ATOM 1806 C CA . SER A 1 238 ? 19.661 -51.741 22.282 1.00 30.31 238 SER A CA 1
ATOM 1807 C C . SER A 1 238 ? 21.071 -51.264 22.701 1.00 30.31 238 SER A C 1
ATOM 1809 O O . SER A 1 238 ? 22.048 -51.999 22.600 1.00 30.31 238 SER A O 1
ATOM 1811 N N . GLY A 1 239 ? 21.125 -50.138 23.432 1.00 26.39 239 GLY A N 1
ATOM 1812 C CA . GLY A 1 239 ? 22.252 -49.791 24.317 1.00 26.39 239 GLY A CA 1
ATOM 1813 C C . GLY A 1 239 ? 22.125 -48.405 24.968 1.00 26.39 239 GLY A C 1
ATOM 1814 O O . GLY A 1 239 ? 22.150 -47.394 24.275 1.00 26.39 239 GLY A O 1
ATOM 1815 N N . THR A 1 240 ? 21.989 -48.335 26.296 1.00 32.09 240 THR A N 1
ATOM 1816 C CA . THR A 1 240 ? 21.841 -47.077 27.062 1.00 32.09 240 THR A CA 1
ATOM 1817 C C . THR A 1 240 ? 23.132 -46.651 27.760 1.00 32.09 240 THR A C 1
ATOM 1819 O O . THR A 1 240 ? 23.721 -47.473 28.459 1.00 32.09 240 THR A O 1
ATOM 1822 N N . ASN A 1 241 ? 23.470 -45.354 27.739 1.00 29.20 241 ASN A N 1
ATOM 1823 C CA . ASN A 1 241 ? 23.576 -44.559 28.978 1.00 29.20 241 ASN A CA 1
ATOM 1824 C C . ASN A 1 241 ? 23.788 -43.055 28.726 1.00 29.20 241 ASN A C 1
ATOM 1826 O O . ASN A 1 241 ? 24.095 -42.633 27.615 1.00 29.20 241 ASN A O 1
ATOM 1830 N N . ALA A 1 242 ? 23.601 -42.253 29.778 1.00 31.80 242 ALA A N 1
ATOM 1831 C CA . ALA A 1 242 ? 23.714 -40.794 29.762 1.00 31.80 242 ALA A CA 1
ATOM 1832 C C . ALA A 1 242 ? 24.785 -40.286 30.741 1.00 31.80 242 ALA A C 1
ATOM 1834 O O . ALA A 1 242 ? 25.033 -40.933 31.757 1.00 31.80 242 ALA A O 1
ATOM 1835 N N . SER A 1 243 ? 25.344 -39.097 30.478 1.00 29.47 243 SER A N 1
ATOM 1836 C CA . SER A 1 243 ? 25.718 -38.064 31.472 1.00 29.47 243 SER A CA 1
ATOM 1837 C C . SER A 1 243 ? 26.303 -36.823 30.781 1.00 29.47 243 SER A C 1
ATOM 1839 O O . SER A 1 243 ? 26.704 -36.894 29.621 1.00 29.47 243 SER A O 1
ATOM 1841 N N . ALA A 1 244 ? 26.316 -35.684 31.483 1.00 29.97 244 ALA A N 1
ATOM 1842 C CA . ALA A 1 244 ? 26.793 -34.391 30.975 1.00 29.97 244 ALA A CA 1
ATOM 1843 C C . ALA A 1 244 ? 28.044 -33.877 31.756 1.00 29.97 244 ALA A C 1
ATOM 1845 O O . ALA A 1 244 ? 28.941 -34.686 31.981 1.00 29.97 244 ALA A O 1
ATOM 1846 N N . PRO A 1 245 ? 28.228 -32.574 32.059 1.00 54.94 245 PRO A N 1
ATOM 1847 C CA . PRO A 1 245 ? 29.242 -31.744 31.396 1.00 54.94 245 PRO A CA 1
ATOM 1848 C C . PRO A 1 245 ? 30.330 -31.195 32.346 1.00 54.94 245 PRO A C 1
ATOM 1850 O O . PRO A 1 245 ? 30.164 -31.249 33.559 1.00 54.94 245 PRO A O 1
ATOM 1853 N N . VAL A 1 246 ? 31.388 -30.565 31.807 1.00 29.56 246 VAL A N 1
ATOM 1854 C CA . VAL A 1 246 ? 32.339 -29.710 32.561 1.00 29.56 246 VAL A CA 1
ATOM 1855 C C . VAL A 1 246 ? 32.897 -28.577 31.671 1.00 29.56 246 VAL A C 1
ATOM 1857 O O . VAL A 1 246 ? 33.140 -28.775 30.482 1.00 29.56 246 VAL A O 1
ATOM 1860 N N . GLU A 1 247 ? 33.105 -27.393 32.256 1.00 33.22 247 GLU A N 1
ATOM 1861 C CA . GLU A 1 247 ? 33.784 -26.218 31.670 1.00 33.22 247 GLU A CA 1
ATOM 1862 C C . GLU A 1 247 ? 35.318 -26.263 31.870 1.00 33.22 247 GLU A C 1
ATOM 1864 O O . GLU A 1 247 ? 35.791 -27.005 32.727 1.00 33.22 247 GLU A O 1
ATOM 1869 N N . ASN A 1 248 ? 36.095 -25.397 31.192 1.00 30.50 248 ASN A N 1
ATOM 1870 C CA . ASN A 1 248 ? 36.968 -24.385 31.846 1.00 30.50 248 ASN A CA 1
ATOM 1871 C C . ASN A 1 248 ? 37.911 -23.632 30.876 1.00 30.50 248 ASN A C 1
ATOM 1873 O O . ASN A 1 248 ? 38.365 -24.163 29.865 1.00 30.50 248 ASN A O 1
ATOM 1877 N N . ALA A 1 249 ? 38.287 -22.410 31.268 1.00 30.89 249 ALA A N 1
ATOM 1878 C CA . ALA A 1 249 ? 39.521 -21.712 30.862 1.00 30.89 249 ALA A CA 1
ATOM 1879 C C . ALA A 1 249 ? 40.464 -21.632 32.093 1.00 30.89 249 ALA A C 1
ATOM 1881 O O . ALA A 1 249 ? 39.978 -21.900 33.196 1.00 30.89 249 ALA A O 1
ATOM 1882 N N . PRO A 1 250 ? 41.768 -21.250 31.999 1.00 44.06 250 PRO A N 1
ATOM 1883 C CA . PRO A 1 250 ? 42.089 -19.807 32.086 1.00 44.06 250 PRO A CA 1
ATOM 1884 C C . PRO A 1 250 ? 43.486 -19.307 31.571 1.00 44.06 250 PRO A C 1
ATOM 1886 O O . PRO A 1 250 ? 44.424 -20.063 31.362 1.00 44.06 250 PRO A O 1
ATOM 1889 N N . ARG A 1 251 ? 43.640 -17.966 31.545 1.00 30.11 251 ARG A N 1
ATOM 1890 C CA . ARG A 1 251 ? 44.845 -17.150 31.901 1.00 30.11 251 ARG A CA 1
ATOM 1891 C C . ARG A 1 251 ? 46.205 -17.272 31.151 1.00 30.11 251 ARG A C 1
ATOM 1893 O O . ARG A 1 251 ? 47.076 -18.051 31.508 1.00 30.11 251 ARG A O 1
ATOM 1900 N N . SER A 1 252 ? 46.460 -16.261 30.305 1.00 33.84 252 SER A N 1
ATOM 1901 C CA . SER A 1 252 ? 47.576 -15.269 30.361 1.00 33.84 252 SER A CA 1
ATOM 1902 C C . SER A 1 252 ? 49.043 -15.654 30.686 1.00 33.84 252 SER A C 1
ATOM 1904 O O . SER A 1 252 ? 49.325 -16.110 31.794 1.00 33.84 252 SER A O 1
ATOM 1906 N N . ASN A 1 253 ? 50.010 -15.153 29.884 1.00 28.78 253 ASN A N 1
ATOM 1907 C CA . ASN A 1 253 ? 51.242 -14.525 30.425 1.00 28.78 253 ASN A CA 1
ATOM 1908 C C . ASN A 1 253 ? 51.998 -13.569 29.453 1.00 28.78 253 ASN A C 1
ATOM 1910 O O . ASN A 1 253 ? 51.604 -13.425 28.300 1.00 28.78 253 ASN A O 1
ATOM 1914 N N . ARG A 1 254 ? 53.052 -12.869 29.935 1.00 31.08 254 ARG A N 1
ATOM 1915 C CA . ARG A 1 254 ? 53.667 -11.658 29.315 1.00 31.08 254 ARG A CA 1
ATOM 1916 C C . ARG A 1 254 ? 55.214 -11.600 29.420 1.00 31.08 254 ARG A C 1
ATOM 1918 O O . ARG A 1 254 ? 55.739 -11.555 30.530 1.00 31.08 254 ARG A O 1
ATOM 1925 N N . ARG A 1 255 ? 55.953 -11.467 28.300 1.00 29.95 255 ARG A N 1
ATOM 1926 C CA . ARG A 1 255 ? 57.416 -11.152 28.219 1.00 29.95 255 ARG A CA 1
ATOM 1927 C C . ARG A 1 255 ? 57.799 -10.535 26.845 1.00 29.95 255 ARG A C 1
ATOM 1929 O O . ARG A 1 255 ? 57.056 -10.765 25.905 1.00 29.95 255 ARG A O 1
ATOM 1936 N N . LYS A 1 256 ? 58.959 -9.878 26.619 1.00 30.64 256 LYS A N 1
ATOM 1937 C CA . LYS A 1 256 ? 59.653 -8.763 27.336 1.00 30.64 256 LYS A CA 1
ATOM 1938 C C . LYS A 1 256 ? 60.902 -8.285 26.532 1.00 30.64 256 LYS A C 1
ATOM 1940 O O . LYS A 1 256 ? 61.738 -9.131 26.243 1.00 30.64 256 LYS A O 1
ATOM 1945 N N . LYS A 1 257 ? 61.109 -6.958 26.374 1.00 33.44 257 LYS A N 1
ATOM 1946 C CA . LYS A 1 257 ? 62.347 -6.266 25.876 1.00 33.44 257 LYS A CA 1
ATOM 1947 C C . LYS A 1 257 ? 62.708 -6.516 24.381 1.00 33.44 257 LYS A C 1
ATOM 1949 O O . LYS A 1 257 ? 62.151 -7.430 23.794 1.00 33.44 257 LYS A O 1
ATOM 1954 N N . SER A 1 258 ? 63.544 -5.709 23.703 1.00 30.58 258 SER A N 1
ATOM 1955 C CA . SER A 1 258 ? 64.531 -4.679 24.135 1.00 30.58 258 SER A CA 1
ATOM 1956 C C . SER A 1 258 ? 64.503 -3.345 23.343 1.00 30.58 258 SER A C 1
ATOM 1958 O O . SER A 1 258 ? 63.835 -3.245 22.324 1.00 30.58 258 SER A O 1
ATOM 1960 N N . ALA A 1 259 ? 65.224 -2.332 23.857 1.00 32.59 259 ALA A N 1
ATOM 1961 C CA . ALA A 1 259 ? 65.411 -0.960 23.325 1.00 32.59 259 ALA A CA 1
ATOM 1962 C C . ALA A 1 259 ? 66.935 -0.709 23.064 1.00 32.59 259 ALA A C 1
ATOM 1964 O O . ALA A 1 259 ? 67.592 -1.731 22.829 1.00 32.59 259 ALA A O 1
ATOM 1965 N N . PRO A 1 260 ? 67.579 0.496 23.119 1.00 57.03 260 PRO A N 1
ATOM 1966 C CA . PRO A 1 260 ? 67.183 1.859 23.577 1.00 57.03 260 PRO A CA 1
ATOM 1967 C C . PRO A 1 260 ? 66.368 2.629 22.493 1.00 57.03 260 PRO A C 1
ATOM 1969 O O . PRO A 1 260 ? 65.780 1.953 21.656 1.00 57.03 260 PRO A O 1
ATOM 1972 N N . ALA A 1 261 ? 66.175 3.961 22.431 1.00 30.14 261 ALA A N 1
ATOM 1973 C CA . ALA A 1 261 ? 66.700 5.169 23.120 1.00 30.14 261 ALA A CA 1
ATOM 1974 C C . ALA A 1 261 ? 65.590 6.280 23.157 1.00 30.14 261 ALA A C 1
ATOM 1976 O O . ALA A 1 261 ? 64.449 5.949 22.844 1.00 30.14 261 ALA A O 1
ATOM 1977 N N . ALA A 1 262 ? 65.761 7.567 23.516 1.00 33.81 262 ALA A N 1
ATOM 1978 C CA . ALA A 1 262 ? 66.933 8.394 23.872 1.00 33.81 262 ALA A CA 1
ATOM 1979 C C . ALA A 1 262 ? 66.571 9.493 24.927 1.00 33.81 262 ALA A C 1
ATOM 1981 O O . ALA A 1 262 ? 66.039 9.163 25.984 1.00 33.81 262 ALA A O 1
ATOM 1982 N N . GLU A 1 263 ? 66.884 10.770 24.657 1.00 31.77 263 GLU A N 1
ATOM 1983 C CA . GLU A 1 263 ? 66.727 11.971 25.511 1.00 31.77 263 GLU A CA 1
ATOM 1984 C C . GLU A 1 263 ? 65.361 12.679 25.301 1.00 31.77 263 GLU A C 1
ATOM 1986 O O . GLU A 1 263 ? 64.757 12.529 24.242 1.00 31.77 263 GLU A O 1
ATOM 1991 N N . GLY A 1 264 ? 64.818 13.489 26.226 1.00 29.09 264 GLY A N 1
ATOM 1992 C CA . GLY A 1 264 ? 65.221 13.783 27.615 1.00 29.09 264 GLY A CA 1
ATOM 1993 C C . GLY A 1 264 ? 64.455 14.988 28.223 1.00 29.09 264 GLY A C 1
ATOM 1994 O O . GLY A 1 264 ? 63.971 15.831 27.475 1.00 29.09 264 GLY A O 1
ATOM 1995 N N . GLY A 1 265 ? 64.378 15.092 29.564 1.00 29.33 265 GLY A N 1
ATOM 1996 C CA . GLY A 1 265 ? 64.035 16.338 30.296 1.00 29.33 265 GLY A CA 1
ATOM 1997 C C . GLY A 1 265 ? 62.657 16.457 30.997 1.00 29.33 265 GLY A C 1
ATOM 1998 O O . GLY A 1 265 ? 61.671 16.781 30.352 1.00 29.33 265 GLY A O 1
ATOM 1999 N N . ASN A 1 266 ? 62.645 16.239 32.326 1.00 30.84 266 ASN A N 1
ATOM 2000 C CA . ASN A 1 266 ? 62.131 17.094 33.434 1.00 30.84 266 ASN A CA 1
ATOM 2001 C C . ASN A 1 266 ? 60.888 18.025 33.303 1.00 30.84 266 ASN A C 1
ATOM 2003 O O . ASN A 1 266 ? 60.708 18.668 32.277 1.00 30.84 266 ASN A O 1
ATOM 2007 N N . THR A 1 267 ? 60.082 18.299 34.353 1.00 31.05 267 THR A N 1
ATOM 2008 C CA . THR A 1 267 ? 59.829 17.691 35.700 1.00 31.05 267 THR A CA 1
ATOM 2009 C C . THR A 1 267 ? 58.527 18.283 36.307 1.00 31.05 267 THR A C 1
ATOM 2011 O O . THR A 1 267 ? 58.136 19.364 35.889 1.00 31.05 267 THR A O 1
ATOM 2014 N N . GLU A 1 268 ? 57.945 17.610 37.323 1.00 31.53 268 GLU A N 1
ATOM 2015 C CA . GLU A 1 268 ? 57.186 18.164 38.492 1.00 31.53 268 GLU A CA 1
ATOM 2016 C C . GLU A 1 268 ? 55.887 19.000 38.254 1.00 31.53 268 GLU A C 1
ATOM 2018 O O . GLU A 1 268 ? 55.814 19.870 37.400 1.00 31.53 268 GLU A O 1
ATOM 2023 N N . GLU A 1 269 ? 54.724 18.603 38.805 1.00 31.62 269 GLU A N 1
ATOM 2024 C CA . GLU A 1 269 ? 54.152 18.917 40.150 1.00 31.62 269 GLU A CA 1
ATOM 2025 C C . GLU A 1 269 ? 53.623 20.369 40.322 1.00 31.62 269 GLU A C 1
ATOM 2027 O O . GLU A 1 269 ? 54.245 21.310 39.852 1.00 31.62 269 GLU A O 1
ATOM 2032 N N . ALA A 1 270 ? 52.494 20.669 40.995 1.00 31.33 270 ALA A N 1
ATOM 2033 C CA . ALA A 1 270 ? 51.373 19.864 41.527 1.00 31.33 270 ALA A CA 1
ATOM 2034 C C . ALA A 1 270 ? 50.127 20.772 41.817 1.00 31.33 270 ALA A C 1
ATOM 2036 O O . ALA A 1 270 ? 50.094 21.920 41.392 1.00 31.33 270 ALA A O 1
ATOM 2037 N N . LYS A 1 271 ? 49.108 20.217 42.512 1.00 28.70 271 LYS A N 1
ATOM 2038 C CA . LYS A 1 271 ? 47.936 20.813 43.234 1.00 28.70 271 LYS A CA 1
ATOM 2039 C C . LYS A 1 271 ? 47.902 22.353 43.454 1.00 28.70 271 LYS A C 1
ATOM 2041 O O . LYS A 1 271 ? 48.928 22.964 43.703 1.00 28.70 271 LYS A O 1
ATOM 2046 N N . VAL A 1 272 ? 46.732 23.014 43.520 1.00 31.89 272 VAL A N 1
ATOM 2047 C CA . VAL A 1 272 ? 45.746 22.998 44.648 1.00 31.89 272 VAL A CA 1
ATOM 2048 C C . VAL A 1 272 ? 44.332 23.469 44.197 1.00 31.89 272 VAL A C 1
ATOM 2050 O O . VAL A 1 272 ? 44.146 23.912 43.069 1.00 31.89 272 VAL A O 1
ATOM 2053 N N . GLU A 1 273 ? 43.328 23.292 45.065 1.00 30.78 273 GLU A N 1
ATOM 2054 C CA . GLU A 1 273 ? 41.877 23.500 44.881 1.00 30.78 273 GLU A CA 1
ATOM 2055 C C . GLU A 1 273 ? 41.358 24.945 45.125 1.00 30.78 273 GLU A C 1
ATOM 2057 O O . GLU A 1 273 ? 42.001 25.738 45.809 1.00 30.78 273 GLU A O 1
ATOM 2062 N N . GLY A 1 274 ? 40.115 25.208 44.678 1.00 29.17 274 GLY A N 1
ATOM 2063 C CA . GLY A 1 274 ? 39.188 26.235 45.205 1.00 29.17 274 GLY A CA 1
ATOM 2064 C C . GLY A 1 274 ? 39.222 27.640 44.567 1.00 29.17 274 GLY A C 1
ATOM 2065 O O . GLY A 1 274 ? 40.193 28.015 43.924 1.00 29.17 274 GLY A O 1
ATOM 2066 N N . ASP A 1 275 ? 38.203 28.500 44.717 1.00 29.98 275 ASP A N 1
ATOM 2067 C CA . ASP A 1 275 ? 36.757 28.300 44.972 1.00 29.98 275 ASP A CA 1
ATOM 2068 C C . ASP A 1 275 ? 35.995 29.633 44.708 1.00 29.98 275 ASP A C 1
ATOM 2070 O O . ASP A 1 275 ? 36.541 30.715 44.916 1.00 29.98 275 ASP A O 1
ATOM 2074 N N . SER A 1 276 ? 34.702 29.549 44.375 1.00 31.05 276 SER A N 1
ATOM 2075 C CA . SER A 1 276 ? 33.660 30.578 44.580 1.00 31.05 276 SER A CA 1
ATOM 2076 C C . SER A 1 276 ? 33.607 31.893 43.756 1.00 31.05 276 SER A C 1
ATOM 2078 O O . SER A 1 276 ? 34.590 32.475 43.308 1.00 31.05 276 SER A O 1
ATOM 2080 N N . SER A 1 277 ? 32.377 32.430 43.715 1.00 31.88 277 SER A N 1
ATOM 2081 C CA . SER A 1 277 ? 31.975 33.843 43.525 1.00 31.88 277 SER A CA 1
ATOM 2082 C C . SER A 1 277 ? 31.884 34.463 42.109 1.00 31.88 277 SER A C 1
ATOM 2084 O O . SER A 1 277 ? 32.845 34.865 41.463 1.00 31.88 277 SER A O 1
ATOM 2086 N N . THR A 1 278 ? 30.635 34.678 41.675 1.00 36.41 278 THR A N 1
ATOM 2087 C CA . THR A 1 278 ? 30.234 35.704 40.687 1.00 36.41 278 THR A CA 1
ATOM 2088 C C . THR A 1 278 ? 30.188 37.102 41.319 1.00 36.41 278 THR A C 1
ATOM 2090 O O . THR A 1 278 ? 29.836 37.201 42.496 1.00 36.41 278 THR A O 1
ATOM 2093 N N . PRO A 1 279 ? 30.316 38.194 40.536 1.00 45.69 279 PRO A N 1
ATOM 2094 C CA . PRO A 1 279 ? 29.104 38.996 40.290 1.00 45.69 279 PRO A CA 1
ATOM 2095 C C . PRO A 1 279 ? 28.958 39.558 38.853 1.00 45.69 279 PRO A C 1
ATOM 2097 O O . PRO A 1 279 ? 29.748 39.293 37.953 1.00 45.69 279 PRO A O 1
ATOM 2100 N N . ARG A 1 280 ? 27.866 40.303 38.623 1.00 34.41 280 ARG A N 1
ATOM 2101 C CA . ARG A 1 280 ? 27.391 40.792 37.311 1.00 34.41 280 ARG A CA 1
ATOM 2102 C C . ARG A 1 280 ? 28.102 42.075 36.843 1.00 34.41 280 ARG A C 1
ATOM 2104 O O . ARG A 1 280 ? 28.279 42.992 37.635 1.00 34.41 280 ARG A O 1
ATOM 2111 N N . GLY A 1 281 ? 28.315 42.213 35.530 1.00 30.27 281 GLY A N 1
ATOM 2112 C CA . GLY A 1 281 ? 28.640 43.478 34.843 1.00 30.27 281 GLY A CA 1
ATOM 2113 C C . GLY A 1 281 ? 27.804 43.647 33.564 1.00 30.27 281 GLY A C 1
ATOM 2114 O O . GLY A 1 281 ? 27.452 42.651 32.933 1.00 30.27 281 GLY A O 1
ATOM 2115 N N . ARG A 1 282 ? 27.414 44.879 33.192 1.00 34.59 282 ARG A N 1
ATOM 2116 C CA . ARG A 1 282 ? 26.389 45.131 32.154 1.00 34.59 282 ARG A CA 1
ATOM 2117 C C . ARG A 1 282 ? 26.804 46.216 31.146 1.00 34.59 282 ARG A C 1
ATOM 2119 O O . ARG A 1 282 ? 26.947 47.370 31.526 1.00 34.59 282 ARG A O 1
ATOM 2126 N N . GLY A 1 283 ? 26.803 45.869 29.856 1.00 28.92 283 GLY A N 1
ATOM 2127 C CA . GLY A 1 283 ? 26.609 46.814 28.742 1.00 28.92 283 GLY A CA 1
ATOM 2128 C C . GLY A 1 283 ? 27.860 47.389 28.057 1.00 28.92 283 GLY A C 1
ATOM 2129 O O . GLY A 1 283 ? 28.927 47.499 28.646 1.00 28.92 283 GLY A O 1
ATOM 2130 N N . GLY A 1 284 ? 27.687 47.778 26.787 1.00 29.61 284 GLY A N 1
ATOM 2131 C CA . GLY A 1 284 ? 28.698 48.433 25.945 1.00 29.61 284 GLY A CA 1
ATOM 2132 C C . GLY A 1 284 ? 28.410 48.235 24.447 1.00 29.61 284 GLY A C 1
ATOM 2133 O O . GLY A 1 284 ? 28.236 47.108 23.998 1.00 29.61 284 GLY A O 1
ATOM 2134 N N . ARG A 1 285 ? 28.320 49.320 23.665 1.00 32.22 285 ARG A N 1
ATOM 2135 C CA . ARG A 1 285 ? 28.183 49.298 22.188 1.00 32.22 285 ARG A CA 1
ATOM 2136 C C . ARG A 1 285 ? 29.532 49.638 21.537 1.00 32.22 285 ARG A C 1
ATOM 2138 O O . ARG A 1 285 ? 30.205 50.515 22.066 1.00 32.22 285 ARG A O 1
ATOM 2145 N N . GLY A 1 286 ? 29.814 49.155 20.316 1.00 29.27 286 GLY A N 1
ATOM 2146 C CA . GLY A 1 286 ? 30.599 49.973 19.367 1.00 29.27 286 GLY A CA 1
ATOM 2147 C C . GLY A 1 286 ? 31.414 49.301 18.249 1.00 29.27 286 GLY A C 1
ATOM 2148 O O . GLY A 1 286 ? 32.596 49.054 18.433 1.00 29.27 286 GLY A O 1
ATOM 2149 N N . GLY A 1 287 ? 30.847 49.226 17.034 1.00 33.53 287 GLY A N 1
ATOM 2150 C CA . GLY A 1 287 ? 31.598 49.186 15.758 1.00 33.53 287 GLY A CA 1
ATOM 2151 C C . GLY A 1 287 ? 32.300 47.867 15.375 1.00 33.53 287 GLY A C 1
ATOM 2152 O O . GLY A 1 287 ? 32.358 46.938 16.165 1.00 33.53 287 GLY A O 1
ATOM 2153 N N . ARG A 1 288 ? 32.836 47.727 14.148 1.00 37.19 288 ARG A N 1
ATOM 2154 C CA . ARG A 1 288 ? 32.722 48.588 12.941 1.00 37.19 288 ARG A CA 1
ATOM 2155 C C . ARG A 1 288 ? 33.151 47.806 11.676 1.00 37.19 288 ARG A C 1
ATOM 2157 O O . ARG A 1 288 ? 34.069 47.006 11.785 1.00 37.19 288 ARG A O 1
ATOM 2164 N N . ASN A 1 289 ? 32.525 48.097 10.519 1.00 36.03 289 ASN A N 1
ATOM 2165 C CA . ASN A 1 289 ? 33.034 48.077 9.114 1.00 36.03 289 ASN A CA 1
ATOM 2166 C C . ASN A 1 289 ? 31.938 47.631 8.105 1.00 36.03 289 ASN A C 1
ATOM 2168 O O . ASN A 1 289 ? 31.247 46.659 8.371 1.00 36.03 289 ASN A O 1
ATOM 2172 N N . GLY A 1 290 ? 31.720 48.255 6.933 1.00 34.69 290 GLY A N 1
ATOM 2173 C CA . GLY A 1 290 ? 32.103 49.612 6.498 1.00 34.69 290 GLY A CA 1
ATOM 2174 C C . GLY A 1 290 ? 32.250 49.818 4.970 1.00 34.69 290 GLY A C 1
ATOM 2175 O O . GLY A 1 290 ? 33.254 49.381 4.427 1.00 34.69 290 GLY A O 1
ATOM 2176 N N . ARG A 1 291 ? 31.367 50.637 4.345 1.00 37.75 291 ARG A N 1
ATOM 2177 C CA . ARG A 1 291 ? 31.415 51.166 2.937 1.00 37.75 291 ARG A CA 1
ATOM 2178 C C . ARG A 1 291 ? 31.122 50.123 1.821 1.00 37.75 291 ARG A C 1
ATOM 2180 O O . ARG A 1 291 ? 31.340 48.945 2.045 1.00 37.75 291 ARG A O 1
ATOM 2187 N N . GLY A 1 292 ? 30.597 50.423 0.614 1.00 32.84 292 GLY A N 1
ATOM 2188 C CA . GLY A 1 292 ? 30.041 51.654 -0.014 1.00 32.84 292 GLY A CA 1
ATOM 2189 C C . GLY A 1 292 ? 30.995 52.385 -0.992 1.00 32.84 292 GLY A C 1
ATOM 2190 O O . GLY A 1 292 ? 32.126 52.635 -0.604 1.00 32.84 292 GLY A O 1
ATOM 2191 N N . GLY A 1 293 ? 30.644 52.824 -2.219 1.00 34.31 293 GLY A N 1
ATOM 2192 C CA . GLY A 1 293 ? 29.418 52.723 -3.048 1.00 34.31 293 GLY A CA 1
ATOM 2193 C C . GLY A 1 293 ? 29.413 53.748 -4.229 1.00 34.31 293 GLY A C 1
ATOM 2194 O O . GLY A 1 293 ? 30.325 54.561 -4.305 1.00 34.31 293 GLY A O 1
ATOM 2195 N N . ARG A 1 294 ? 28.345 53.776 -5.062 1.00 38.84 294 ARG A N 1
ATOM 2196 C CA . ARG A 1 294 ? 28.005 54.764 -6.149 1.00 38.84 294 ARG A CA 1
ATOM 2197 C C . ARG A 1 294 ? 28.881 54.803 -7.437 1.00 38.84 294 ARG A C 1
ATOM 2199 O O . ARG A 1 294 ? 30.054 54.472 -7.405 1.00 38.84 294 ARG A O 1
ATOM 2206 N N . GLY A 1 295 ? 28.280 55.207 -8.575 1.00 32.53 295 GLY A N 1
ATOM 2207 C CA . GLY A 1 295 ? 28.880 55.198 -9.938 1.00 32.53 295 GLY A CA 1
ATOM 2208 C C . GLY A 1 295 ? 28.863 56.542 -10.712 1.00 32.53 295 GLY A C 1
ATOM 2209 O O . GLY A 1 295 ? 28.643 57.590 -10.109 1.00 32.53 295 GLY A O 1
ATOM 2210 N N . GLY A 1 296 ? 29.080 56.509 -12.044 1.00 33.91 296 GLY A N 1
ATOM 2211 C CA . GLY A 1 296 ? 29.250 57.675 -12.954 1.00 33.91 296 GLY A CA 1
ATOM 2212 C C . GLY A 1 296 ? 28.869 57.405 -14.438 1.00 33.91 296 GLY A C 1
ATOM 2213 O O . GLY A 1 296 ? 28.296 56.357 -14.721 1.00 33.91 296 GLY A O 1
ATOM 2214 N N . ARG A 1 297 ? 29.126 58.341 -15.384 1.00 38.06 297 ARG A N 1
ATOM 2215 C CA . ARG A 1 297 ? 28.569 58.354 -16.775 1.00 38.06 297 ARG A CA 1
ATOM 2216 C C . ARG A 1 297 ? 29.587 58.584 -17.924 1.00 38.06 297 ARG A C 1
ATOM 2218 O O . ARG A 1 297 ? 30.464 59.424 -17.774 1.00 38.06 297 ARG A O 1
ATOM 2225 N N . GLY A 1 298 ? 29.273 58.049 -19.120 1.00 32.94 298 GLY A N 1
ATOM 2226 C CA . GLY A 1 298 ? 29.635 58.588 -20.462 1.00 32.94 298 GLY A CA 1
ATOM 2227 C C . GLY A 1 298 ? 30.952 58.089 -21.098 1.00 32.94 298 GLY A C 1
ATOM 2228 O O . GLY A 1 298 ? 31.742 57.490 -20.374 1.00 32.94 298 GLY A O 1
ATOM 2229 N N . PRO A 1 299 ? 31.225 58.335 -22.412 1.00 49.97 299 PRO A N 1
ATOM 2230 C CA . PRO A 1 299 ? 30.480 59.131 -23.412 1.00 49.97 299 PRO A CA 1
ATOM 2231 C C . PRO A 1 299 ? 30.039 58.328 -24.684 1.00 49.97 299 PRO A C 1
ATOM 2233 O O . PRO A 1 299 ? 29.700 57.154 -24.578 1.00 49.97 299 PRO A O 1
ATOM 2236 N N . ARG A 1 300 ? 29.962 58.968 -25.873 1.00 36.47 300 ARG A N 1
ATOM 2237 C CA . ARG A 1 300 ? 29.390 58.480 -27.163 1.00 36.47 300 ARG A CA 1
ATOM 2238 C C . ARG A 1 300 ? 30.286 58.899 -28.359 1.00 36.47 300 ARG A C 1
ATOM 2240 O O . ARG A 1 300 ? 31.006 59.883 -28.200 1.00 36.47 300 ARG A O 1
ATOM 2247 N N . PRO A 1 301 ? 30.217 58.245 -29.542 1.00 49.25 301 PRO A N 1
ATOM 2248 C CA . PRO A 1 301 ? 29.878 59.000 -30.771 1.00 49.25 301 PRO A CA 1
ATOM 2249 C C . PRO A 1 301 ? 28.955 58.235 -31.773 1.00 49.25 301 PRO A C 1
ATOM 2251 O O . PRO A 1 301 ? 28.176 57.379 -31.364 1.00 49.25 301 PRO A O 1
ATOM 2254 N N . GLN A 1 302 ? 28.945 58.648 -33.051 1.00 40.34 302 GLN A N 1
ATOM 2255 C CA . GLN A 1 302 ? 27.983 58.322 -34.137 1.00 40.34 302 GLN A CA 1
ATOM 2256 C C . GLN A 1 302 ? 28.560 57.236 -35.101 1.00 40.34 302 GLN A C 1
ATOM 2258 O O . GLN A 1 302 ? 29.710 56.859 -34.907 1.00 40.34 302 GLN A O 1
ATOM 2263 N N . THR A 1 303 ? 27.861 56.629 -36.081 1.00 31.61 303 THR A N 1
ATOM 2264 C CA . THR A 1 303 ? 27.242 57.204 -37.313 1.00 31.61 303 THR A CA 1
ATOM 2265 C C . THR A 1 303 ? 26.196 56.277 -37.991 1.00 31.61 303 THR A C 1
ATOM 2267 O O . THR A 1 303 ? 26.005 55.134 -37.586 1.00 31.61 303 THR A O 1
ATOM 2270 N N . ALA A 1 304 ? 25.531 56.785 -39.042 1.00 35.03 304 ALA A N 1
ATOM 2271 C CA . ALA A 1 304 ? 24.803 56.065 -40.110 1.00 35.03 304 ALA A CA 1
ATOM 2272 C C . ALA A 1 304 ? 25.021 56.839 -41.444 1.00 35.03 304 ALA A C 1
ATOM 2274 O O . ALA A 1 304 ? 25.476 57.987 -41.352 1.00 35.03 304 ALA A O 1
ATOM 2275 N N . PRO A 1 305 ? 24.755 56.279 -42.651 1.00 48.28 305 PRO A N 1
ATOM 2276 C CA . PRO A 1 305 ? 23.409 56.433 -43.248 1.00 48.28 305 PRO A CA 1
ATOM 2277 C C . PRO A 1 305 ? 22.947 55.317 -44.241 1.00 48.28 305 PRO A C 1
ATOM 2279 O O . PRO A 1 305 ? 23.669 54.357 -44.473 1.00 48.28 305 PRO A O 1
ATOM 2282 N N . THR A 1 306 ? 21.704 55.493 -44.734 1.00 31.97 306 THR A N 1
ATOM 2283 C CA . THR A 1 306 ? 20.996 55.141 -46.015 1.00 31.97 306 THR A CA 1
ATOM 2284 C C . THR A 1 306 ? 21.669 54.269 -47.112 1.00 31.97 306 THR A C 1
ATOM 2286 O O . THR A 1 306 ? 22.880 54.120 -47.125 1.00 31.97 306 THR A O 1
ATOM 2289 N N . GLU A 1 307 ? 20.991 53.661 -48.107 1.00 30.59 307 GLU A N 1
ATOM 2290 C CA . GLU A 1 307 ? 19.661 53.818 -48.785 1.00 30.59 307 GLU A CA 1
ATOM 2291 C C . GLU A 1 307 ? 18.981 52.416 -48.988 1.00 30.59 307 GLU A C 1
ATOM 2293 O O . GLU A 1 307 ? 19.478 51.451 -48.412 1.00 30.59 307 GLU A O 1
ATOM 2298 N N . GLY A 1 308 ? 17.866 52.141 -49.704 1.00 28.27 308 GLY A N 1
ATOM 2299 C CA . GLY A 1 308 ? 16.860 52.910 -50.479 1.00 28.27 308 GLY A CA 1
ATOM 2300 C C . GLY A 1 308 ? 15.831 51.981 -51.201 1.00 28.27 308 GLY A C 1
ATOM 2301 O O . GLY A 1 308 ? 16.082 50.785 -51.267 1.00 28.27 308 GLY A O 1
ATOM 2302 N N . GLU A 1 309 ? 14.709 52.550 -51.696 1.00 30.38 309 GLU A N 1
ATOM 2303 C CA . GLU A 1 309 ? 13.800 52.162 -52.834 1.00 30.38 309 GLU A CA 1
ATOM 2304 C C . GLU A 1 309 ? 13.305 50.696 -53.087 1.00 30.38 309 GLU A C 1
ATOM 2306 O O . GLU A 1 309 ? 13.972 49.727 -52.755 1.00 30.38 309 GLU A O 1
ATOM 2311 N N . ALA A 1 310 ? 12.153 50.411 -53.737 1.00 31.41 310 ALA A N 1
ATOM 2312 C CA . ALA A 1 310 ? 10.899 51.151 -54.027 1.00 31.41 310 ALA A CA 1
ATOM 2313 C C . ALA A 1 310 ? 9.780 50.186 -54.549 1.00 31.41 310 ALA A C 1
ATOM 2315 O O . ALA A 1 310 ? 10.060 49.032 -54.858 1.00 31.41 310 ALA A O 1
ATOM 2316 N N . ASP A 1 311 ? 8.542 50.702 -54.673 1.00 30.47 311 ASP A N 1
ATOM 2317 C CA . ASP A 1 311 ? 7.378 50.220 -55.467 1.00 30.47 311 ASP A CA 1
ATOM 2318 C C . ASP A 1 311 ? 6.746 48.815 -55.225 1.00 30.47 311 ASP A C 1
ATOM 2320 O O . ASP A 1 311 ? 7.387 47.854 -54.825 1.00 30.47 311 ASP A O 1
ATOM 2324 N N . GLY A 1 312 ? 5.431 48.605 -55.431 1.00 27.28 312 GLY A N 1
ATOM 2325 C CA . GLY A 1 312 ? 4.378 49.546 -55.847 1.00 27.28 312 GLY A CA 1
ATOM 2326 C C . GLY A 1 312 ? 2.932 49.008 -55.701 1.00 27.28 312 GLY A C 1
ATOM 2327 O O . GLY A 1 312 ? 2.690 47.830 -55.449 1.00 27.28 312 GLY A O 1
ATOM 2328 N N . ARG A 1 313 ? 1.949 49.907 -55.854 1.00 34.06 313 ARG A N 1
ATOM 2329 C CA . ARG A 1 313 ? 0.485 49.672 -56.031 1.00 34.06 313 ARG A CA 1
ATOM 2330 C C . ARG A 1 313 ? 0.101 50.148 -57.469 1.00 34.06 313 ARG A C 1
ATOM 2332 O O . ARG A 1 313 ? 0.991 50.744 -58.072 1.00 34.06 313 ARG A O 1
ATOM 2339 N N . PRO A 1 314 ? -1.138 50.021 -58.038 1.00 49.84 314 PRO A N 1
ATOM 2340 C CA . PRO A 1 314 ? -2.463 49.838 -57.404 1.00 49.84 314 PRO A CA 1
ATOM 2341 C C . PRO A 1 314 ? -3.514 49.019 -58.236 1.00 49.84 314 PRO A C 1
ATOM 2343 O O . PRO A 1 314 ? -3.154 48.199 -59.068 1.00 49.84 314 PRO A O 1
ATOM 2346 N N . ALA A 1 315 ? -4.813 49.325 -58.025 1.00 30.86 315 ALA A N 1
ATOM 2347 C CA . ALA A 1 315 ? -5.936 49.316 -58.999 1.00 30.86 315 ALA A CA 1
ATOM 2348 C C . ALA A 1 315 ? -6.971 48.151 -59.038 1.00 30.86 315 ALA A C 1
ATOM 2350 O O . ALA A 1 315 ? -6.849 47.181 -59.772 1.00 30.86 315 ALA A O 1
ATOM 2351 N N . THR A 1 316 ? -8.074 48.359 -58.298 1.00 33.56 316 THR A N 1
ATOM 2352 C CA . THR A 1 316 ? -9.501 48.354 -58.743 1.00 33.56 316 THR A CA 1
ATOM 2353 C C . THR A 1 316 ? -10.036 47.413 -59.847 1.00 33.56 316 THR A C 1
ATOM 2355 O O . THR A 1 316 ? -9.588 47.458 -60.987 1.00 33.56 316 THR A O 1
ATOM 2358 N N . GLY A 1 317 ? -11.196 46.786 -59.580 1.00 27.31 317 GLY A N 1
ATOM 2359 C CA . GLY A 1 317 ? -12.132 46.258 -60.593 1.00 27.31 317 GLY A CA 1
ATOM 2360 C C . GLY A 1 317 ? -13.582 46.161 -60.071 1.00 27.31 317 GLY A C 1
ATOM 2361 O O . GLY A 1 317 ? -13.792 45.875 -58.893 1.00 27.31 317 GLY A O 1
ATOM 2362 N N . HIS A 1 318 ? -14.590 46.427 -60.914 1.00 29.34 318 HIS A N 1
ATOM 2363 C CA . HIS A 1 318 ? -16.026 46.420 -60.557 1.00 29.34 318 HIS A CA 1
ATOM 2364 C C . HIS A 1 318 ? -16.797 45.220 -61.151 1.00 29.34 318 HIS A C 1
ATOM 2366 O O . HIS A 1 318 ? -16.433 44.706 -62.203 1.00 29.34 318 HIS A O 1
ATOM 2372 N N . GLY A 1 319 ? -17.934 44.847 -60.542 1.00 26.97 319 GLY A N 1
ATOM 2373 C CA . GLY A 1 319 ? -18.915 43.893 -61.090 1.00 26.97 319 GLY A CA 1
ATOM 2374 C C . GLY A 1 319 ? -20.271 43.968 -60.362 1.00 26.97 319 GLY A C 1
ATOM 2375 O O . GLY A 1 319 ? -20.313 44.332 -59.188 1.00 26.97 319 GLY A O 1
ATOM 2376 N N . ARG A 1 320 ? -21.394 43.680 -61.044 1.00 28.25 320 ARG A N 1
ATOM 2377 C CA . ARG A 1 320 ? -22.778 43.838 -60.522 1.00 28.25 320 ARG A CA 1
ATOM 2378 C C . ARG A 1 320 ? -23.617 42.544 -60.603 1.00 28.25 320 ARG A C 1
ATOM 2380 O O . ARG A 1 320 ? -23.282 41.625 -61.338 1.00 28.25 320 ARG A O 1
ATOM 2387 N N . ARG A 1 321 ? -24.733 42.523 -59.851 1.00 34.06 321 ARG A N 1
ATOM 2388 C CA . ARG A 1 321 ? -25.836 41.524 -59.888 1.00 34.06 321 ARG A CA 1
ATOM 2389 C C . ARG A 1 321 ? -26.482 41.419 -61.290 1.00 34.06 321 ARG A C 1
ATOM 2391 O O . ARG A 1 321 ? -26.448 42.412 -62.017 1.00 34.06 321 ARG A O 1
ATOM 2398 N N . PRO A 1 322 ? -27.131 40.286 -61.635 1.00 36.44 322 PRO A N 1
ATOM 2399 C CA . PRO A 1 322 ? -28.553 40.038 -61.285 1.00 36.44 322 PRO A CA 1
ATOM 2400 C C . PRO A 1 322 ? -28.740 38.769 -60.408 1.00 36.44 322 PRO A C 1
ATOM 2402 O O . PRO A 1 322 ? -27.775 38.044 -60.212 1.00 36.44 322 PRO A O 1
ATOM 2405 N N . ALA A 1 323 ? -29.863 38.401 -59.767 1.00 27.22 323 ALA A N 1
ATOM 2406 C CA . ALA A 1 323 ? -31.236 38.917 -59.564 1.00 27.22 323 ALA A CA 1
ATOM 2407 C C . ALA A 1 323 ? -32.384 38.017 -60.106 1.00 27.22 323 ALA A C 1
ATOM 2409 O O . ALA A 1 323 ? -32.527 37.858 -61.309 1.00 27.22 323 ALA A O 1
ATOM 2410 N N . LYS A 1 324 ? -33.250 37.588 -59.163 1.00 27.70 324 LYS A N 1
ATOM 2411 C CA . LYS A 1 324 ? -34.652 37.098 -59.262 1.00 27.70 324 LYS A CA 1
ATOM 2412 C C . LYS A 1 324 ? -35.000 35.696 -59.833 1.00 27.70 324 LYS A C 1
ATOM 2414 O O . LYS A 1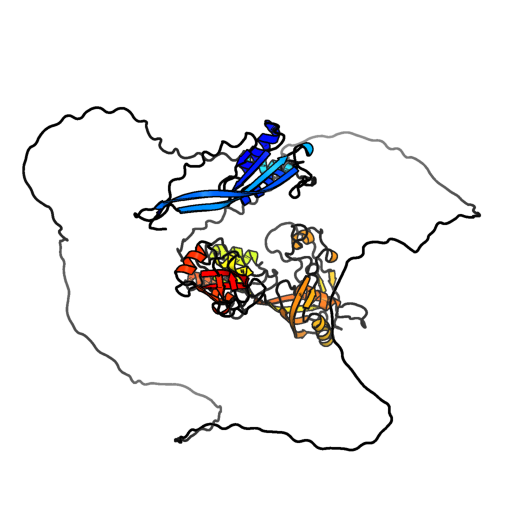 324 ? -34.885 35.420 -61.014 1.00 27.70 324 LYS A O 1
ATOM 2419 N N . GLU A 1 325 ? -35.611 34.917 -58.929 1.00 27.06 325 GLU A N 1
ATOM 2420 C CA . GLU A 1 325 ? -36.910 34.213 -59.051 1.00 27.06 325 GLU A CA 1
ATOM 2421 C C . GLU A 1 325 ? -37.140 33.075 -60.066 1.00 27.06 325 GLU A C 1
ATOM 2423 O O . GLU A 1 325 ? -37.379 33.270 -61.252 1.00 27.06 325 GLU A O 1
ATOM 2428 N N . THR A 1 326 ? -37.397 31.891 -59.508 1.00 27.14 326 THR A N 1
ATOM 2429 C CA . THR A 1 326 ? -38.669 31.172 -59.734 1.00 27.14 326 THR A CA 1
ATOM 2430 C C . THR A 1 326 ? -39.010 30.369 -58.473 1.00 27.14 326 THR A C 1
ATOM 2432 O O . THR A 1 326 ? -38.120 30.080 -57.674 1.00 27.14 326 THR A O 1
ATOM 2435 N N . ALA A 1 327 ? -40.290 30.072 -58.226 1.00 29.09 327 ALA A N 1
ATOM 2436 C CA . ALA A 1 327 ? -40.751 29.555 -56.933 1.00 29.09 327 ALA A CA 1
ATOM 2437 C C . ALA A 1 327 ? -41.671 28.335 -57.057 1.00 29.09 327 ALA A C 1
ATOM 2439 O O . ALA A 1 327 ? -42.564 28.332 -57.905 1.00 29.09 327 ALA A O 1
ATOM 2440 N N . LYS A 1 328 ? -41.519 27.376 -56.129 1.00 27.81 328 LYS A N 1
ATOM 2441 C CA . LYS A 1 328 ? -42.611 26.768 -55.338 1.00 27.81 328 LYS A CA 1
ATOM 2442 C C . LYS A 1 328 ? -42.073 25.798 -54.275 1.00 27.81 328 LYS A C 1
ATOM 2444 O O . LYS A 1 328 ? -41.045 25.160 -54.474 1.00 27.81 328 LYS A O 1
ATOM 2449 N N . GLN A 1 329 ? -42.786 25.708 -53.154 1.00 30.19 329 GLN A N 1
ATOM 2450 C CA . GLN A 1 329 ? -42.629 24.650 -52.146 1.00 30.19 329 GLN A CA 1
ATOM 2451 C C . GLN A 1 329 ? -43.294 23.346 -52.632 1.00 30.19 329 GLN A C 1
ATOM 2453 O O . GLN A 1 329 ? -44.071 23.369 -53.592 1.00 30.19 329 GLN A O 1
ATOM 2458 N N . PRO A 1 330 ? -43.010 22.218 -51.966 1.00 31.62 330 PRO A N 1
ATOM 2459 C CA . PRO A 1 330 ? -44.042 21.689 -51.062 1.00 31.62 330 PRO A CA 1
ATOM 2460 C C . PRO A 1 330 ? -43.570 21.541 -49.602 1.00 31.62 330 PRO A C 1
ATOM 2462 O O . PRO A 1 330 ? -42.419 21.808 -49.260 1.00 31.62 330 PRO A O 1
ATOM 2465 N N . ASP A 1 331 ? -44.513 21.186 -48.733 1.00 30.25 331 ASP A N 1
ATOM 2466 C CA . ASP A 1 331 ? -44.421 21.255 -47.271 1.00 30.25 331 ASP A CA 1
ATOM 2467 C C . ASP A 1 331 ? -43.717 20.065 -46.590 1.00 30.25 331 ASP A C 1
ATOM 2469 O O . ASP A 1 331 ? -43.546 18.996 -47.173 1.00 30.25 331 ASP A O 1
ATOM 2473 N N . GLY A 1 332 ? -43.444 20.208 -45.281 1.00 33.59 332 GLY A N 1
ATOM 2474 C CA . GLY A 1 332 ? -43.636 19.065 -44.373 1.00 33.59 332 GLY A CA 1
ATOM 2475 C C . GLY A 1 332 ? -42.462 18.536 -43.539 1.00 33.59 332 GLY A C 1
ATOM 2476 O O . GLY A 1 332 ? -42.351 17.323 -43.394 1.00 33.59 332 GLY A O 1
ATOM 2477 N N . ALA A 1 333 ? -41.648 19.380 -42.891 1.00 31.17 333 ALA A N 1
ATOM 2478 C CA . ALA A 1 333 ? -40.836 18.932 -41.745 1.00 31.17 333 ALA A CA 1
ATOM 2479 C C . ALA A 1 333 ? -40.620 20.041 -40.700 1.00 31.17 333 ALA A C 1
ATOM 2481 O O . ALA A 1 333 ? -40.334 21.186 -41.044 1.00 31.17 333 ALA A O 1
ATOM 2482 N N . LYS A 1 334 ? -40.734 19.699 -39.408 1.00 32.12 334 LYS A N 1
ATOM 2483 C CA . LYS A 1 334 ? -40.358 20.593 -38.295 1.00 32.12 334 LYS A CA 1
ATOM 2484 C C . LYS A 1 334 ? -38.835 20.566 -38.089 1.00 32.12 334 LYS A C 1
ATOM 2486 O O . LYS A 1 334 ? -38.239 19.505 -38.281 1.00 32.12 334 LYS A O 1
ATOM 2491 N N . PRO A 1 335 ? -38.206 21.654 -37.603 1.00 30.61 335 PRO A N 1
ATOM 2492 C CA . PRO A 1 335 ? -36.863 21.573 -37.039 1.00 30.61 335 PRO A CA 1
ATOM 2493 C C . PRO A 1 335 ? -36.850 20.553 -35.894 1.00 30.61 335 PRO A C 1
ATOM 2495 O O . PRO A 1 335 ? -37.680 20.633 -34.986 1.00 30.61 335 PRO A O 1
ATOM 2498 N N . VAL A 1 336 ? -35.929 19.589 -35.934 1.00 32.25 336 VAL A N 1
ATOM 2499 C CA . VAL A 1 336 ? -35.756 18.633 -34.834 1.00 32.25 336 VAL A CA 1
ATOM 2500 C C . VAL A 1 336 ? -35.041 19.354 -33.696 1.00 32.25 336 VAL A C 1
ATOM 2502 O O . VAL A 1 336 ? -33.867 19.704 -33.809 1.00 32.25 336 VAL A O 1
ATOM 2505 N N . GLU A 1 337 ? -35.773 19.611 -32.614 1.00 31.58 337 GLU A N 1
ATOM 2506 C CA . GLU A 1 337 ? -35.250 20.254 -31.409 1.00 31.58 337 GLU A CA 1
ATOM 2507 C C . GLU A 1 337 ? -34.082 19.430 -30.839 1.00 31.58 337 GLU A C 1
ATOM 2509 O O . GLU A 1 337 ? -34.168 18.204 -30.727 1.00 31.58 337 GLU A O 1
ATOM 2514 N N . ALA A 1 338 ? -32.969 20.089 -30.503 1.00 31.50 338 ALA A N 1
ATOM 2515 C CA . ALA A 1 338 ? -31.766 19.405 -30.042 1.00 31.50 338 ALA A CA 1
ATOM 2516 C C . ALA A 1 338 ? -32.048 18.650 -28.732 1.00 31.50 338 ALA A C 1
ATOM 2518 O O . ALA A 1 338 ? -32.300 19.259 -27.689 1.00 31.50 338 ALA A O 1
ATOM 2519 N N . ALA A 1 339 ? -32.012 17.316 -28.794 1.00 29.48 339 ALA A N 1
ATOM 2520 C CA . ALA A 1 339 ? -32.361 16.460 -27.669 1.00 29.48 339 ALA A CA 1
ATOM 2521 C C . ALA A 1 339 ? -31.489 16.779 -26.444 1.00 29.48 339 ALA A C 1
ATOM 2523 O O . ALA A 1 339 ? -30.260 16.681 -26.485 1.00 29.48 339 ALA A O 1
ATOM 2524 N N . LYS A 1 340 ? -32.145 17.159 -25.340 1.00 32.22 340 LYS A N 1
ATOM 2525 C CA . LYS A 1 340 ? -31.491 17.446 -24.056 1.00 32.22 340 LYS A CA 1
ATOM 2526 C C . LYS A 1 340 ? -30.684 16.212 -23.616 1.00 32.22 340 LYS A C 1
ATOM 2528 O O . LYS A 1 340 ? -31.191 15.097 -23.762 1.00 32.22 340 LYS A O 1
ATOM 2533 N N . PRO A 1 341 ? -29.457 16.378 -23.085 1.00 30.41 341 PRO A N 1
ATOM 2534 C CA . PRO A 1 341 ? -28.615 15.247 -22.709 1.00 30.41 341 PRO A CA 1
ATOM 2535 C C . PRO A 1 341 ? -29.335 14.369 -21.683 1.00 30.41 341 PRO A C 1
ATOM 2537 O O . PRO A 1 341 ? -29.866 14.872 -20.690 1.00 30.41 341 PRO A O 1
ATOM 2540 N N . ALA A 1 342 ? -29.368 13.061 -21.941 1.00 29.12 342 ALA A N 1
ATOM 2541 C CA . ALA A 1 342 ? -30.021 12.103 -21.061 1.00 29.12 342 ALA A CA 1
ATOM 2542 C C . ALA A 1 342 ? -29.341 12.089 -19.683 1.00 29.12 342 ALA A C 1
ATOM 2544 O O . ALA A 1 342 ? -28.118 12.003 -19.586 1.00 29.12 342 ALA A O 1
ATOM 2545 N N . GLU A 1 343 ? -30.136 12.171 -18.616 1.00 32.59 343 GLU A N 1
ATOM 2546 C CA . GLU A 1 343 ? -29.629 12.066 -17.245 1.00 32.59 343 GLU A CA 1
ATOM 2547 C C . GLU A 1 343 ? -29.124 10.638 -16.967 1.00 32.59 343 GLU A C 1
ATOM 2549 O O . GLU A 1 343 ? -29.782 9.667 -17.349 1.00 32.59 343 GLU A O 1
ATOM 2554 N N . ASP A 1 344 ? -27.989 10.508 -16.268 1.00 31.11 344 ASP A N 1
ATOM 2555 C CA . ASP A 1 344 ? -27.342 9.228 -15.927 1.00 31.11 344 ASP A CA 1
ATOM 2556 C C . ASP A 1 344 ? -28.211 8.351 -14.999 1.00 31.11 344 ASP A C 1
ATOM 2558 O O . ASP A 1 344 ? -28.042 8.295 -13.778 1.00 31.11 344 ASP A O 1
ATOM 2562 N N . LYS A 1 345 ? -29.156 7.613 -15.587 1.00 30.31 345 LYS A N 1
ATOM 2563 C CA . LYS A 1 345 ? -30.027 6.655 -14.891 1.00 30.31 345 LYS A CA 1
ATOM 2564 C C . LYS A 1 345 ? -29.375 5.278 -14.739 1.00 30.31 345 LYS A C 1
ATOM 2566 O O . LYS A 1 345 ? -29.952 4.266 -15.121 1.00 30.31 345 LYS A O 1
ATOM 2571 N N . TRP A 1 346 ? -28.201 5.227 -14.105 1.00 31.66 346 TRP A N 1
ATOM 2572 C CA . TRP A 1 346 ? -27.581 3.965 -13.657 1.00 31.66 346 TRP A CA 1
ATOM 2573 C C . TRP A 1 346 ? -27.941 3.592 -12.199 1.00 31.66 346 TRP A C 1
ATOM 2575 O O . TRP A 1 346 ? -27.280 2.767 -11.573 1.00 31.66 346 TRP A O 1
ATOM 2585 N N . GLY A 1 347 ? -28.983 4.217 -11.634 1.00 33.72 347 GLY A N 1
ATOM 2586 C CA . GLY A 1 347 ? -29.508 3.902 -10.298 1.00 33.72 347 GLY A CA 1
ATOM 2587 C C . GLY A 1 347 ? -30.541 2.768 -10.280 1.00 33.72 347 GLY A C 1
ATOM 2588 O O . GLY A 1 347 ? -30.476 1.905 -9.410 1.00 33.72 347 GLY A O 1
ATOM 2589 N N . ASP A 1 348 ? -31.453 2.744 -11.260 1.00 36.59 348 ASP A N 1
ATOM 2590 C CA . ASP A 1 348 ? -32.682 1.939 -11.220 1.00 36.59 348 ASP A CA 1
ATOM 2591 C C . ASP A 1 348 ? -32.948 1.206 -12.551 1.00 36.59 348 ASP A C 1
ATOM 2593 O O . ASP A 1 348 ? -33.777 1.655 -13.346 1.00 36.59 348 ASP A O 1
ATOM 2597 N N . GLN A 1 349 ? -32.252 0.084 -12.810 1.00 33.19 349 GLN A N 1
ATOM 2598 C CA . GLN A 1 349 ? -32.702 -0.961 -13.760 1.00 33.19 349 GLN A CA 1
ATOM 2599 C C . GLN A 1 349 ? -31.878 -2.267 -13.722 1.00 33.19 349 GLN A C 1
ATOM 2601 O O . GLN A 1 349 ? -31.272 -2.691 -14.702 1.00 33.19 349 GLN A O 1
ATOM 2606 N N . LEU A 1 350 ? -31.928 -2.973 -12.591 1.00 30.28 350 LEU A N 1
ATOM 2607 C CA . LEU A 1 350 ? -31.828 -4.438 -12.568 1.00 30.28 350 LEU A CA 1
ATOM 2608 C C . LEU A 1 350 ? -32.900 -4.971 -11.600 1.00 30.28 350 LEU A C 1
ATOM 2610 O O . LEU A 1 350 ? -33.023 -4.423 -10.503 1.00 30.28 350 LEU A O 1
ATOM 2614 N N . PRO A 1 351 ? -33.672 -6.019 -11.948 1.00 30.88 351 PRO A N 1
ATOM 2615 C CA . PRO A 1 351 ? -34.682 -6.600 -11.061 1.00 30.88 351 PRO A CA 1
ATOM 2616 C C . PRO A 1 351 ? -34.025 -7.489 -9.989 1.00 30.88 351 PRO A C 1
ATOM 2618 O O . PRO A 1 351 ? -34.175 -8.711 -9.978 1.00 30.88 351 PRO A O 1
ATOM 2621 N N . VAL A 1 352 ? -33.254 -6.873 -9.088 1.00 36.38 352 VAL A N 1
ATOM 2622 C CA . VAL A 1 352 ? -32.501 -7.576 -8.041 1.00 36.38 352 VAL A CA 1
ATOM 2623 C C . VAL A 1 352 ? -33.451 -8.050 -6.939 1.00 36.38 352 VAL A C 1
ATOM 2625 O O . VAL A 1 352 ? -33.771 -7.316 -6.003 1.00 36.38 352 VAL A O 1
ATOM 2628 N N . LYS A 1 353 ? -33.879 -9.313 -7.021 1.00 26.62 353 LYS A N 1
ATOM 2629 C CA . LYS A 1 353 ? -34.468 -10.014 -5.875 1.00 26.62 353 LYS A CA 1
ATOM 2630 C C . LYS A 1 353 ? -33.391 -10.170 -4.800 1.00 26.62 353 LYS A C 1
ATOM 2632 O O . LYS A 1 353 ? -32.503 -11.004 -4.937 1.00 26.62 353 LYS A O 1
ATOM 2637 N N . PHE A 1 354 ? -33.482 -9.391 -3.724 1.00 33.38 354 PHE A N 1
ATOM 2638 C CA . PHE A 1 354 ? -32.675 -9.607 -2.522 1.00 33.38 354 PHE A CA 1
ATOM 2639 C C . PHE A 1 354 ? -33.105 -10.914 -1.839 1.00 33.38 354 PHE A C 1
ATOM 2641 O O . PHE A 1 354 ? -33.970 -10.918 -0.965 1.00 33.38 354 PHE A O 1
ATOM 2648 N N . THR A 1 355 ? -32.489 -12.033 -2.221 1.00 32.69 355 THR A N 1
ATOM 2649 C CA . THR A 1 355 ? -32.497 -13.265 -1.424 1.00 32.69 355 THR A CA 1
ATOM 2650 C C . THR A 1 355 ? -31.661 -13.023 -0.173 1.00 32.69 355 THR A C 1
ATOM 2652 O O . THR A 1 355 ? -30.443 -13.199 -0.176 1.00 32.69 355 THR A O 1
ATOM 2655 N N . SER A 1 356 ? -32.310 -12.541 0.887 1.00 31.11 356 SER A N 1
ATOM 2656 C CA . SER A 1 356 ? -31.668 -12.154 2.142 1.00 31.11 356 SER A CA 1
ATOM 2657 C C . SER A 1 356 ? -31.221 -13.373 2.955 1.00 31.11 356 SER A C 1
ATOM 2659 O O . SER A 1 356 ? -31.818 -13.696 3.984 1.00 31.11 356 SER A O 1
ATOM 2661 N N . PHE A 1 357 ? -30.156 -14.040 2.506 1.00 36.97 357 PHE A N 1
ATOM 2662 C CA . PHE A 1 357 ? -29.395 -14.957 3.347 1.00 36.97 357 PHE A CA 1
ATOM 2663 C C . PHE A 1 357 ? -28.846 -14.169 4.535 1.00 36.97 357 PHE A C 1
ATOM 2665 O O . PHE A 1 357 ? -27.995 -13.292 4.384 1.00 36.97 357 PHE A O 1
ATOM 2672 N N . HIS A 1 358 ? -29.384 -14.452 5.720 1.00 38.69 358 HIS A N 1
ATOM 2673 C CA . HIS A 1 358 ? -29.093 -13.714 6.946 1.00 38.69 358 HIS A CA 1
ATOM 2674 C C . HIS A 1 358 ? -27.780 -14.206 7.577 1.00 38.69 358 HIS A C 1
ATOM 2676 O O . HIS A 1 358 ? -27.748 -14.666 8.717 1.00 38.69 358 HIS A O 1
ATOM 2682 N N . LEU A 1 359 ? -26.694 -14.149 6.798 1.00 46.81 359 LEU A N 1
ATOM 2683 C CA . LEU A 1 359 ? -25.348 -14.436 7.281 1.00 46.81 359 LEU A CA 1
ATOM 2684 C C . LEU A 1 359 ? -25.026 -13.506 8.466 1.00 46.81 359 LEU A C 1
ATOM 2686 O O . LEU A 1 359 ? -25.337 -12.310 8.396 1.00 46.81 359 LEU A O 1
ATOM 2690 N N . PRO A 1 360 ? -24.380 -14.004 9.538 1.00 50.31 360 PRO A N 1
ATOM 2691 C CA . PRO A 1 360 ? -23.856 -13.130 10.581 1.00 50.31 360 PRO A CA 1
ATOM 2692 C C . PRO A 1 360 ? -22.893 -12.108 9.948 1.00 50.31 360 PRO A C 1
ATOM 2694 O O . PRO A 1 360 ? -22.227 -12.431 8.960 1.00 50.31 360 PRO A O 1
ATOM 2697 N N . PRO A 1 361 ? -22.816 -10.865 10.461 1.00 62.00 361 PRO A N 1
ATOM 2698 C CA . PRO A 1 361 ? -22.176 -9.751 9.761 1.00 62.00 361 PRO A CA 1
ATOM 2699 C C . PRO A 1 361 ? -20.656 -9.941 9.633 1.00 62.00 361 PRO A C 1
ATOM 2701 O O . PRO A 1 361 ? -19.886 -9.477 10.475 1.00 62.00 361 PRO A O 1
ATOM 2704 N N . MET A 1 362 ? -20.234 -10.608 8.552 1.00 83.31 362 MET A N 1
ATOM 2705 C CA . MET A 1 362 ? -18.857 -11.044 8.319 1.00 83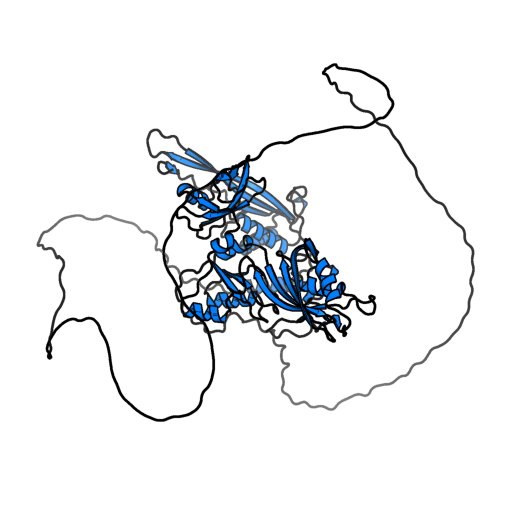.31 362 MET A CA 1
ATOM 2706 C C . MET A 1 362 ? -17.866 -9.892 8.499 1.00 83.31 362 MET A C 1
ATOM 2708 O O . MET A 1 362 ? -18.003 -8.819 7.905 1.00 83.31 362 MET A O 1
ATOM 2712 N N . GLN A 1 363 ? -16.868 -10.106 9.349 1.00 89.44 363 GLN A N 1
ATOM 2713 C CA . GLN A 1 363 ? -15.940 -9.079 9.801 1.00 89.44 363 GLN A CA 1
ATOM 2714 C C . GLN A 1 363 ? -14.514 -9.613 9.716 1.00 89.44 363 GLN A C 1
ATOM 2716 O O . GLN A 1 363 ? -14.185 -10.614 10.340 1.00 89.44 363 GLN A O 1
ATOM 2721 N N . GLY A 1 364 ? -13.659 -8.916 8.973 1.00 95.12 364 GLY A N 1
ATOM 2722 C CA . GLY A 1 364 ? -12.265 -9.307 8.798 1.00 95.12 364 GLY A CA 1
ATOM 2723 C C . GLY A 1 364 ? -11.692 -8.805 7.481 1.00 95.12 364 GLY A C 1
ATOM 2724 O O . GLY A 1 364 ? -12.225 -7.877 6.862 1.00 95.12 364 GLY A O 1
ATOM 2725 N N . PHE A 1 365 ? -10.603 -9.436 7.067 1.00 97.25 365 PHE A N 1
ATOM 2726 C CA . PHE A 1 365 ? -9.911 -9.185 5.814 1.00 97.25 365 PHE A CA 1
ATOM 2727 C C . PHE A 1 365 ? -10.096 -10.346 4.835 1.00 97.25 365 PHE A C 1
ATOM 2729 O O . PHE A 1 365 ? -10.231 -11.498 5.236 1.00 97.25 365 PHE A O 1
ATOM 2736 N N . LEU A 1 366 ? -10.089 -10.028 3.544 1.00 97.12 366 LEU A N 1
ATOM 2737 C CA . LEU A 1 366 ? -10.157 -10.977 2.440 1.00 97.12 366 LEU A CA 1
ATOM 2738 C C . LEU A 1 366 ? -8.971 -10.728 1.510 1.00 97.12 366 LEU A C 1
ATOM 2740 O O . LEU A 1 366 ? -8.736 -9.594 1.081 1.00 97.12 366 LEU A O 1
ATOM 2744 N N . ASN A 1 367 ? -8.210 -11.778 1.219 1.00 97.75 367 ASN A N 1
ATOM 2745 C CA . ASN A 1 367 ? -7.034 -11.700 0.364 1.00 97.75 367 ASN A CA 1
ATOM 2746 C C . ASN A 1 367 ? -7.436 -11.894 -1.105 1.00 97.75 367 ASN A C 1
ATOM 2748 O O . ASN A 1 367 ? -7.342 -12.995 -1.635 1.00 97.75 367 ASN A O 1
ATOM 2752 N N . LEU A 1 368 ? -7.934 -10.840 -1.755 1.00 98.50 368 LEU A N 1
ATOM 2753 C CA . LEU A 1 368 ? -8.346 -10.922 -3.157 1.00 98.50 368 LEU A CA 1
ATOM 2754 C C . LEU A 1 368 ? -7.119 -10.953 -4.081 1.00 98.50 368 LEU A C 1
ATOM 2756 O O . LEU A 1 368 ? -6.308 -10.027 -4.066 1.00 98.50 368 LEU A O 1
ATOM 2760 N N . ASN A 1 369 ? -7.035 -11.946 -4.961 1.00 98.31 369 ASN A N 1
ATOM 2761 C CA . ASN A 1 369 ? -6.178 -11.906 -6.139 1.00 98.31 369 ASN A CA 1
ATOM 2762 C C . ASN A 1 369 ? -6.838 -11.008 -7.200 1.00 98.31 369 ASN A C 1
ATOM 2764 O O . ASN A 1 369 ? -7.866 -11.366 -7.776 1.00 98.31 369 ASN A O 1
ATOM 2768 N N . LYS A 1 370 ? -6.304 -9.803 -7.437 1.00 98.06 370 LYS A N 1
ATOM 2769 C CA . LYS A 1 370 ? -6.933 -8.843 -8.355 1.00 98.06 370 LYS A CA 1
ATOM 2770 C C . LYS A 1 370 ? -6.787 -9.311 -9.815 1.00 98.06 370 LYS A C 1
ATOM 2772 O O . LYS A 1 370 ? -5.652 -9.360 -10.298 1.00 98.06 370 LYS A O 1
ATOM 2777 N N . PRO A 1 371 ? -7.879 -9.524 -10.575 1.00 96.44 371 PRO A N 1
ATOM 2778 C CA . PRO A 1 371 ? -7.784 -9.846 -11.998 1.00 96.44 371 PRO A CA 1
ATOM 2779 C C . PRO A 1 371 ? -7.245 -8.663 -12.820 1.00 96.44 371 PRO A C 1
ATOM 2781 O O . PRO A 1 371 ? -7.389 -7.490 -12.444 1.00 96.44 371 PRO A O 1
ATOM 2784 N N . LYS A 1 372 ? -6.624 -8.964 -13.967 1.00 94.06 372 LYS A N 1
ATOM 2785 C CA . LYS A 1 372 ? -6.082 -7.965 -14.905 1.00 94.06 372 LYS A CA 1
ATOM 2786 C C . LYS A 1 372 ? -7.214 -7.134 -15.527 1.00 94.06 372 LYS A C 1
ATOM 2788 O O . LYS A 1 372 ? -8.325 -7.614 -15.720 1.00 94.06 372 LYS A O 1
ATOM 2793 N N . GLY A 1 373 ? -6.953 -5.859 -15.807 1.00 89.56 373 GLY A N 1
ATOM 2794 C CA . GLY A 1 373 ? -7.917 -4.910 -16.380 1.00 89.56 373 GLY A CA 1
ATOM 2795 C C . GLY A 1 373 ? -8.908 -4.302 -15.376 1.00 89.56 373 GLY A C 1
ATOM 2796 O O . GLY A 1 373 ? -9.362 -3.176 -15.579 1.00 89.56 373 GLY A O 1
ATOM 2797 N N . MET A 1 374 ? -9.217 -4.982 -14.266 1.00 91.94 374 MET A N 1
ATOM 2798 C CA . MET A 1 374 ? -10.126 -4.457 -13.241 1.00 91.94 374 MET A CA 1
ATOM 2799 C C . MET A 1 374 ? -9.419 -3.454 -12.312 1.00 91.94 374 MET A C 1
ATOM 2801 O O . MET A 1 374 ? -8.286 -3.676 -11.882 1.00 91.94 374 MET A O 1
ATOM 2805 N N . THR A 1 375 ? -10.083 -2.352 -11.949 1.00 93.75 375 THR A N 1
ATOM 2806 C CA . THR A 1 375 ? -9.558 -1.408 -10.942 1.00 93.75 375 THR A CA 1
ATOM 2807 C C . THR A 1 375 ? -9.796 -1.939 -9.524 1.00 93.75 375 THR A C 1
ATOM 2809 O O . THR A 1 375 ? -10.792 -2.623 -9.276 1.00 93.75 375 THR A O 1
ATOM 2812 N N . SER A 1 376 ? -8.953 -1.574 -8.548 1.00 94.75 376 SER A N 1
ATOM 2813 C CA . SER A 1 376 ? -9.197 -1.932 -7.135 1.00 94.75 376 SER A CA 1
ATOM 2814 C C . SER A 1 376 ? -10.549 -1.433 -6.606 1.00 94.75 376 SER A C 1
ATOM 2816 O O . SER A 1 376 ? -11.134 -2.062 -5.727 1.00 94.75 376 SER A O 1
ATOM 2818 N N . HIS A 1 377 ? -11.081 -0.335 -7.157 1.00 94.00 377 HIS A N 1
ATOM 2819 C CA . HIS A 1 377 ? -12.411 0.156 -6.799 1.00 94.00 377 HIS A CA 1
ATOM 2820 C C . HIS A 1 377 ? -13.529 -0.716 -7.385 1.00 94.00 377 HIS A C 1
ATOM 2822 O O . HIS A 1 377 ? -14.479 -1.030 -6.675 1.00 94.00 377 HIS A O 1
ATOM 2828 N N . ALA A 1 378 ? -13.405 -1.164 -8.639 1.00 93.25 378 ALA A N 1
ATOM 2829 C CA . ALA A 1 378 ? -14.367 -2.081 -9.250 1.00 93.25 378 ALA A CA 1
ATOM 2830 C C . ALA A 1 378 ? -14.418 -3.434 -8.512 1.00 93.25 378 ALA A C 1
ATOM 2832 O O . ALA A 1 378 ? -15.504 -3.967 -8.299 1.00 93.25 378 ALA A O 1
ATOM 2833 N N . CYS A 1 379 ? -13.276 -3.919 -8.010 1.00 96.19 379 CYS A N 1
ATOM 2834 C CA . CYS A 1 379 ? -13.212 -5.099 -7.138 1.00 96.19 379 CYS A CA 1
ATOM 2835 C C . CYS A 1 379 ? -14.028 -4.903 -5.847 1.00 96.19 379 CYS A C 1
ATOM 2837 O O . CYS A 1 379 ? -14.855 -5.738 -5.489 1.00 96.19 379 CYS A O 1
ATOM 2839 N N . VAL A 1 380 ? -13.846 -3.757 -5.175 1.00 97.00 380 VAL A N 1
ATOM 2840 C CA . VAL A 1 380 ? -14.641 -3.377 -3.994 1.00 97.00 380 VAL A CA 1
ATOM 2841 C C . VAL A 1 380 ? -16.131 -3.260 -4.338 1.00 97.00 380 VAL A C 1
ATOM 2843 O O . VAL A 1 380 ? -16.966 -3.676 -3.543 1.00 97.00 380 VAL A O 1
ATOM 2846 N N . VAL A 1 381 ? -16.491 -2.739 -5.515 1.00 95.50 381 VAL A N 1
ATOM 2847 C CA . VAL A 1 381 ? -17.891 -2.661 -5.965 1.00 95.50 381 VAL A CA 1
ATOM 2848 C C . VAL A 1 381 ? -18.486 -4.052 -6.219 1.00 95.50 381 VAL A C 1
ATOM 2850 O O . VAL A 1 381 ? -19.606 -4.289 -5.776 1.00 95.50 381 VAL A O 1
ATOM 2853 N N . ARG A 1 382 ? -17.767 -4.999 -6.844 1.00 94.38 382 ARG A N 1
ATOM 2854 C CA . ARG A 1 382 ? -18.237 -6.396 -6.976 1.00 94.38 382 ARG A CA 1
ATOM 2855 C C . ARG A 1 382 ? -18.471 -7.017 -5.598 1.00 94.38 382 ARG A C 1
ATOM 2857 O O . ARG A 1 382 ? -19.582 -7.458 -5.322 1.00 94.38 382 ARG A O 1
ATOM 2864 N N . LEU A 1 383 ? -17.488 -6.937 -4.700 1.00 96.00 383 LEU A N 1
ATOM 2865 C CA . LEU A 1 383 ? -17.580 -7.518 -3.355 1.00 96.00 383 LEU A CA 1
ATOM 2866 C C . LEU A 1 383 ? -18.679 -6.896 -2.477 1.00 96.00 383 LEU A C 1
ATOM 2868 O O . LEU A 1 383 ? -19.227 -7.593 -1.630 1.00 96.00 383 LEU A O 1
ATOM 2872 N N . ARG A 1 384 ? -19.065 -5.629 -2.687 1.00 95.06 384 ARG A N 1
ATOM 2873 C CA . ARG A 1 384 ? -20.223 -5.021 -1.993 1.00 95.06 384 ARG A CA 1
ATOM 2874 C C . ARG A 1 384 ? -21.558 -5.648 -2.390 1.00 95.06 384 ARG A C 1
ATOM 2876 O O . ARG A 1 384 ? -22.459 -5.697 -1.559 1.00 95.06 384 ARG A O 1
ATOM 2883 N N . HIS A 1 385 ? -21.688 -6.101 -3.637 1.00 91.62 385 HIS A N 1
ATOM 2884 C CA . HIS A 1 385 ? -22.877 -6.820 -4.093 1.00 91.62 385 HIS A CA 1
ATOM 2885 C C . HIS A 1 385 ? -22.883 -8.259 -3.571 1.00 91.62 385 HIS A C 1
ATOM 2887 O O . HIS A 1 385 ? -23.904 -8.702 -3.063 1.00 91.62 385 HIS A O 1
ATOM 2893 N N . LEU A 1 386 ? -21.737 -8.947 -3.633 1.00 92.56 386 LEU A N 1
ATOM 2894 C CA . LEU A 1 386 ? -21.598 -10.328 -3.158 1.00 92.56 386 LEU A CA 1
ATOM 2895 C C . LEU A 1 386 ? -21.815 -10.443 -1.643 1.00 92.56 386 LEU A C 1
ATOM 2897 O O . LEU A 1 386 ? -22.695 -11.159 -1.188 1.00 92.56 386 LEU A O 1
ATOM 2901 N N . LEU A 1 387 ? -21.055 -9.686 -0.847 1.00 91.81 387 LEU A N 1
ATOM 2902 C CA . LEU A 1 387 ? -21.058 -9.799 0.618 1.00 91.81 387 LEU A CA 1
ATOM 2903 C C . LEU A 1 387 ? -22.201 -9.015 1.293 1.00 91.81 387 LEU A C 1
ATOM 2905 O O . LEU A 1 387 ? -22.180 -8.823 2.508 1.00 91.81 387 LEU A O 1
ATOM 2909 N N . GLY A 1 388 ? -23.154 -8.476 0.522 1.00 90.50 388 GLY A N 1
ATOM 2910 C CA . GLY A 1 388 ? -24.338 -7.758 1.016 1.00 90.50 388 GLY A CA 1
ATOM 2911 C C . GLY A 1 388 ? -24.086 -6.462 1.809 1.00 90.50 388 GLY A C 1
ATOM 2912 O O . GLY A 1 388 ? -25.042 -5.828 2.257 1.00 90.50 388 GLY A O 1
ATOM 2913 N N . THR A 1 389 ? -22.831 -6.032 1.999 1.00 91.31 389 THR A N 1
ATOM 2914 C CA . THR A 1 389 ? -22.467 -4.871 2.831 1.00 91.31 389 THR A CA 1
ATOM 2915 C C . THR A 1 389 ? -21.810 -3.746 2.038 1.00 91.31 389 THR A C 1
ATOM 2917 O O . THR A 1 389 ? -20.935 -3.952 1.201 1.00 91.31 389 THR A O 1
ATOM 2920 N N . LYS A 1 390 ? -22.185 -2.504 2.366 1.00 91.56 390 LYS A N 1
ATOM 2921 C CA . LYS A 1 390 ? -21.585 -1.279 1.807 1.00 91.56 390 LYS A CA 1
ATOM 2922 C C . LYS A 1 390 ? -20.220 -0.954 2.434 1.00 91.56 390 LYS A C 1
ATOM 2924 O O . LYS A 1 390 ? -19.423 -0.236 1.827 1.00 91.56 390 LYS A O 1
ATOM 2929 N N . HIS A 1 391 ? -19.930 -1.478 3.628 1.00 94.19 391 HIS A N 1
ATOM 2930 C CA . HIS A 1 391 ? -18.723 -1.171 4.399 1.00 94.19 391 HIS A CA 1
ATOM 2931 C C . HIS A 1 391 ? -17.531 -2.026 3.953 1.00 94.19 391 HIS A C 1
ATOM 2933 O O . HIS A 1 391 ? -17.073 -2.905 4.677 1.00 94.19 391 HIS A O 1
ATOM 2939 N N . ILE A 1 392 ? -17.030 -1.755 2.746 1.00 96.94 392 ILE A N 1
ATOM 2940 C CA . ILE A 1 392 ? -15.855 -2.427 2.171 1.00 96.94 392 ILE A CA 1
ATOM 2941 C C . ILE A 1 392 ? -14.850 -1.393 1.650 1.00 96.94 392 ILE A C 1
ATOM 2943 O O . ILE A 1 392 ? -15.241 -0.427 0.982 1.00 96.94 392 ILE A O 1
ATOM 2947 N N . GLY A 1 393 ? -13.565 -1.619 1.937 1.00 96.31 393 GLY A N 1
ATOM 2948 C CA . GLY A 1 393 ? -12.410 -0.850 1.452 1.00 96.31 393 GLY A CA 1
ATOM 2949 C C . GLY A 1 393 ? -11.189 -1.746 1.200 1.00 96.31 393 GLY A C 1
ATOM 2950 O O . GLY A 1 393 ? -11.276 -2.955 1.393 1.00 96.31 393 GLY A O 1
ATOM 2951 N N . HIS A 1 394 ? -10.056 -1.177 0.770 1.00 96.81 394 HIS A N 1
ATOM 2952 C CA . HIS A 1 394 ? -8.841 -1.937 0.428 1.00 96.81 394 HIS A CA 1
ATOM 2953 C C . HIS A 1 394 ? -7.553 -1.323 1.009 1.00 96.81 394 HIS A C 1
ATOM 2955 O O . HIS A 1 394 ? -7.426 -0.098 1.058 1.00 96.81 394 HIS A O 1
ATOM 2961 N N . ALA A 1 395 ? -6.567 -2.145 1.384 1.00 94.44 395 ALA A N 1
ATOM 2962 C CA . ALA A 1 395 ? -5.330 -1.689 2.044 1.00 94.44 395 ALA A CA 1
ATOM 2963 C C . ALA A 1 395 ? -4.232 -1.145 1.106 1.00 94.44 395 ALA A C 1
ATOM 2965 O O . ALA A 1 395 ? -3.196 -0.652 1.553 1.00 94.44 395 ALA A O 1
ATOM 2966 N N . GLY A 1 396 ? -4.446 -1.190 -0.208 1.00 91.31 396 GLY A N 1
ATOM 2967 C CA . GLY A 1 396 ? -3.551 -0.544 -1.161 1.00 91.31 396 GLY A CA 1
ATOM 2968 C C . GLY A 1 396 ? -3.999 -0.751 -2.595 1.00 91.31 396 GLY A C 1
ATOM 2969 O O . GLY A 1 396 ? -4.164 -1.888 -3.028 1.00 91.31 396 GLY A O 1
ATOM 2970 N N . THR A 1 397 ? -4.165 0.343 -3.336 1.00 93.19 397 THR A N 1
ATOM 2971 C CA . THR A 1 397 ? -4.516 0.321 -4.760 1.00 93.19 397 THR A CA 1
ATOM 2972 C C . THR A 1 397 ? -3.540 -0.548 -5.565 1.00 93.19 397 THR A C 1
ATOM 2974 O O . THR A 1 397 ? -2.368 -0.691 -5.207 1.00 93.19 397 THR A O 1
ATOM 2977 N N . LEU A 1 398 ? -4.040 -1.122 -6.654 1.00 93.62 398 LEU A N 1
ATOM 2978 C CA . LEU A 1 398 ? -3.271 -1.648 -7.775 1.00 93.62 398 LEU A CA 1
ATOM 2979 C C . LEU A 1 398 ? -3.752 -0.961 -9.049 1.00 93.62 398 LEU A C 1
ATOM 2981 O O . LEU A 1 398 ? -4.952 -0.712 -9.209 1.00 93.62 398 LEU A O 1
ATOM 2985 N N . ASP A 1 399 ? -2.818 -0.692 -9.954 1.00 90.94 399 ASP A N 1
ATOM 2986 C CA . ASP A 1 399 ? -3.135 -0.177 -11.282 1.00 90.94 399 ASP A CA 1
ATOM 2987 C C . ASP A 1 399 ? -3.972 -1.205 -12.075 1.00 90.94 399 ASP A C 1
ATOM 2989 O O . ASP A 1 399 ? -3.911 -2.407 -11.783 1.00 90.94 399 ASP A O 1
ATOM 2993 N N . PRO A 1 400 ? -4.779 -0.784 -13.070 1.00 90.44 400 PRO A N 1
ATOM 2994 C CA . PRO A 1 400 ? -5.707 -1.688 -13.753 1.00 90.44 400 PRO A CA 1
ATOM 2995 C C . PRO A 1 400 ? -4.998 -2.886 -14.397 1.00 90.44 400 PRO A C 1
ATOM 2997 O O . PRO A 1 400 ? -5.488 -4.011 -14.305 1.00 90.44 400 PRO A O 1
ATOM 3000 N N . MET A 1 401 ? -3.818 -2.661 -14.985 1.00 92.06 401 MET A N 1
ATOM 3001 C CA . MET A 1 401 ? -3.011 -3.701 -15.632 1.00 92.06 401 MET A CA 1
ATOM 3002 C C . MET A 1 401 ? -2.358 -4.701 -14.672 1.00 92.06 401 MET A C 1
ATOM 3004 O O . MET A 1 401 ? -1.983 -5.791 -15.103 1.00 92.06 401 MET A O 1
ATOM 3008 N N . ALA A 1 402 ? -2.207 -4.332 -13.398 1.00 95.94 402 ALA A N 1
ATOM 3009 C CA . ALA A 1 402 ? -1.522 -5.149 -12.412 1.00 95.94 402 ALA A CA 1
ATOM 3010 C C . ALA A 1 402 ? -2.418 -6.298 -11.926 1.00 95.94 402 ALA A C 1
ATOM 3012 O O . ALA A 1 402 ? -3.638 -6.260 -12.099 1.00 95.94 402 ALA A O 1
ATOM 3013 N N . THR A 1 403 ? -1.828 -7.301 -11.285 1.00 98.25 403 THR A N 1
ATOM 3014 C CA . THR A 1 403 ? -2.537 -8.457 -10.703 1.00 98.25 403 THR A CA 1
ATOM 3015 C C . THR A 1 403 ? -2.046 -8.763 -9.284 1.00 98.25 403 THR A C 1
ATOM 3017 O O . THR A 1 403 ? -1.172 -8.057 -8.772 1.00 98.25 403 THR A O 1
ATOM 3020 N N . GLY A 1 404 ? -2.597 -9.790 -8.633 1.00 98.19 404 GLY A N 1
ATOM 3021 C CA . GLY A 1 404 ? -2.124 -10.260 -7.329 1.00 98.19 404 GLY A CA 1
ATOM 3022 C C . GLY A 1 404 ? -2.770 -9.568 -6.129 1.00 98.19 404 GLY A C 1
ATOM 3023 O O . GLY A 1 404 ? -3.839 -8.961 -6.228 1.00 98.19 404 GLY A O 1
ATOM 3024 N N . VAL A 1 405 ? -2.105 -9.693 -4.981 1.00 98.44 405 VAL A N 1
ATOM 3025 C CA . VAL A 1 405 ? -2.621 -9.443 -3.627 1.00 98.44 405 VAL A CA 1
ATOM 3026 C C . VAL A 1 405 ? -3.261 -8.063 -3.480 1.00 98.44 405 VAL A C 1
ATOM 3028 O O . VAL A 1 405 ? -2.589 -7.028 -3.498 1.00 98.44 405 VAL A O 1
ATOM 3031 N N . LEU A 1 406 ? -4.566 -8.030 -3.232 1.00 98.19 406 LEU A N 1
ATOM 3032 C CA . LEU A 1 406 ? -5.343 -6.845 -2.894 1.00 98.19 406 LEU A CA 1
ATOM 3033 C C . LEU A 1 406 ? -6.102 -7.102 -1.583 1.00 98.19 406 LEU A C 1
ATOM 3035 O O . LEU A 1 406 ? -7.209 -7.632 -1.616 1.00 98.19 406 LEU A O 1
ATOM 3039 N N . PRO A 1 407 ? -5.548 -6.708 -0.419 1.00 97.69 407 PRO A N 1
ATOM 3040 C CA . PRO A 1 407 ? -6.227 -6.898 0.855 1.00 97.69 407 PRO A CA 1
ATOM 3041 C C . PRO A 1 407 ? -7.499 -6.053 0.903 1.00 97.69 407 PRO A C 1
ATOM 3043 O O . PRO A 1 407 ? -7.441 -4.819 0.851 1.00 97.69 407 PRO A O 1
ATOM 3046 N N . ILE A 1 408 ? -8.643 -6.719 1.004 1.00 98.12 408 ILE A N 1
ATOM 3047 C CA . ILE A 1 408 ? -9.962 -6.117 1.182 1.00 98.12 408 ILE A CA 1
ATOM 3048 C C . ILE A 1 408 ? -10.324 -6.192 2.665 1.00 98.12 408 ILE A C 1
ATOM 3050 O O . ILE A 1 408 ? -10.063 -7.200 3.309 1.00 98.12 408 ILE A O 1
ATOM 3054 N N . ALA A 1 409 ? -10.936 -5.146 3.213 1.00 97.50 409 ALA A N 1
ATOM 3055 C CA . ALA A 1 409 ? -11.423 -5.118 4.591 1.00 97.50 409 ALA A CA 1
ATOM 3056 C C . ALA A 1 409 ? -12.948 -4.981 4.613 1.00 97.50 409 ALA A C 1
ATOM 3058 O O . ALA A 1 409 ? -13.495 -4.129 3.905 1.00 97.50 409 ALA A O 1
ATOM 3059 N N . VAL A 1 410 ? -13.618 -5.783 5.443 1.00 96.50 410 VAL A N 1
ATOM 3060 C CA . VAL A 1 410 ? -15.082 -5.910 5.489 1.00 96.50 410 VAL A CA 1
ATOM 3061 C C . VAL A 1 410 ? -15.634 -5.460 6.846 1.00 96.50 410 VAL A C 1
ATOM 3063 O O . VAL A 1 410 ? -15.102 -5.786 7.912 1.00 96.50 410 VAL A O 1
ATOM 3066 N N . ASN A 1 411 ? -16.716 -4.681 6.812 1.00 95.06 411 ASN A N 1
ATOM 3067 C CA . ASN A 1 411 ? -17.361 -4.074 7.976 1.00 95.06 411 ASN A CA 1
ATOM 3068 C C . ASN A 1 411 ? -16.344 -3.303 8.847 1.00 95.06 411 ASN A C 1
ATOM 3070 O O . ASN A 1 411 ? -15.555 -2.518 8.309 1.00 95.06 411 ASN A O 1
ATOM 3074 N N . ARG A 1 412 ? -16.335 -3.453 10.183 1.00 93.75 412 ARG A N 1
ATOM 3075 C CA . ARG A 1 412 ? -15.456 -2.630 11.052 1.00 93.75 412 ARG A CA 1
ATOM 3076 C C . ARG A 1 412 ? -13.955 -2.922 10.872 1.00 93.75 412 ARG A C 1
ATOM 3078 O O . ARG A 1 412 ? -13.157 -2.085 11.283 1.00 93.75 412 ARG A O 1
ATOM 3085 N N . ALA A 1 413 ? -13.566 -4.009 10.190 1.00 95.38 413 ALA A N 1
ATOM 3086 C CA . ALA A 1 413 ? -12.167 -4.273 9.825 1.00 95.38 413 ALA A CA 1
ATOM 3087 C C . ALA A 1 413 ? -11.559 -3.147 8.960 1.00 95.38 413 ALA A C 1
ATOM 3089 O O . ALA A 1 413 ? -10.360 -2.888 9.028 1.00 95.38 413 ALA A O 1
ATOM 3090 N N . THR A 1 414 ? -12.392 -2.399 8.221 1.00 95.69 414 THR A N 1
ATOM 3091 C CA . THR A 1 414 ? -11.976 -1.196 7.472 1.00 95.69 414 THR A CA 1
ATOM 3092 C C . THR A 1 414 ? -11.243 -0.155 8.325 1.00 95.69 414 THR A C 1
ATOM 3094 O O . THR A 1 414 ? -10.351 0.515 7.810 1.00 95.69 414 THR A O 1
ATOM 3097 N N . LYS A 1 415 ? -11.542 -0.055 9.631 1.00 94.62 415 LYS A N 1
ATOM 3098 C CA . LYS A 1 415 ? -10.844 0.854 10.557 1.00 94.62 415 LYS A CA 1
ATOM 3099 C C . LYS A 1 415 ? -9.394 0.440 10.844 1.00 94.62 415 LYS A C 1
ATOM 3101 O O . LYS A 1 415 ? -8.597 1.274 11.258 1.00 94.62 415 LYS A O 1
ATOM 3106 N N . PHE A 1 416 ? -9.049 -0.830 10.628 1.00 95.50 416 PHE A N 1
ATOM 3107 C CA . PHE A 1 416 ? -7.746 -1.395 10.985 1.00 95.50 416 PHE A CA 1
ATOM 3108 C C . PHE A 1 416 ? -6.726 -1.346 9.838 1.00 95.50 416 PHE A C 1
ATOM 3110 O O . PHE A 1 416 ? -5.542 -1.560 10.080 1.00 95.50 416 PHE A O 1
ATOM 3117 N N . ILE A 1 417 ? -7.152 -0.990 8.615 1.00 95.38 417 ILE A N 1
ATOM 3118 C CA . ILE A 1 417 ? -6.291 -0.861 7.421 1.00 95.38 417 ILE A CA 1
ATOM 3119 C C . ILE A 1 417 ? -5.022 -0.039 7.701 1.00 95.38 417 ILE A C 1
ATOM 3121 O O . ILE A 1 417 ? -3.944 -0.380 7.216 1.00 95.38 417 ILE A O 1
ATOM 3125 N N . GLN A 1 418 ? -5.139 1.044 8.476 1.00 93.25 418 GLN A N 1
ATOM 3126 C CA . GLN A 1 418 ? -4.026 1.961 8.728 1.00 93.25 418 GLN A CA 1
ATOM 3127 C C . GLN A 1 418 ? -2.907 1.366 9.600 1.00 93.25 418 GLN A C 1
ATOM 3129 O O . GLN A 1 418 ? -1.772 1.827 9.485 1.00 93.25 418 GLN A O 1
ATOM 3134 N N . TYR A 1 419 ? -3.208 0.323 10.384 1.00 94.56 419 TYR A N 1
ATOM 3135 C CA . TYR A 1 419 ? -2.283 -0.359 11.301 1.00 94.56 419 TYR A CA 1
ATOM 3136 C C . TYR A 1 419 ? -1.757 -1.694 10.772 1.00 94.56 419 TYR A C 1
ATOM 3138 O O . TYR A 1 419 ? -1.015 -2.377 11.466 1.00 94.56 419 TYR A O 1
ATOM 3146 N N . LEU A 1 420 ? -2.151 -2.102 9.564 1.00 94.75 420 LEU A N 1
ATOM 3147 C CA . LEU A 1 420 ? -1.530 -3.256 8.925 1.00 94.75 420 LEU A CA 1
ATOM 3148 C C . LEU A 1 420 ? -0.056 -2.956 8.623 1.00 94.75 420 LEU A C 1
ATOM 3150 O O . LEU A 1 420 ? 0.299 -1.808 8.346 1.00 94.75 420 LEU A O 1
ATOM 3154 N N . ASN A 1 421 ? 0.772 -4.002 8.570 1.00 91.56 421 ASN A N 1
ATOM 3155 C CA . ASN A 1 421 ? 2.157 -3.911 8.106 1.00 91.56 421 ASN A CA 1
ATOM 3156 C C . ASN A 1 421 ? 2.211 -3.210 6.727 1.00 91.56 421 ASN A C 1
ATOM 3158 O O . ASN A 1 421 ? 1.297 -3.360 5.913 1.00 91.56 421 ASN A O 1
ATOM 3162 N N . LYS A 1 422 ? 3.248 -2.410 6.458 1.00 91.31 422 LYS A N 1
ATOM 3163 C CA . LYS A 1 422 ? 3.327 -1.560 5.253 1.00 91.31 422 LYS A CA 1
ATOM 3164 C C . LYS A 1 422 ? 4.113 -2.159 4.090 1.00 91.31 422 LYS A C 1
ATOM 3166 O O . LYS A 1 422 ? 4.012 -1.634 2.982 1.00 91.31 422 LYS A O 1
ATOM 3171 N N . THR A 1 423 ? 4.845 -3.250 4.324 1.00 93.94 423 THR A N 1
ATOM 3172 C CA . THR A 1 423 ? 5.651 -3.932 3.301 1.00 93.94 423 THR A CA 1
ATOM 3173 C C . THR A 1 423 ? 4.794 -4.485 2.167 1.00 93.94 423 THR A C 1
ATOM 3175 O O . THR A 1 423 ? 3.657 -4.946 2.361 1.00 93.94 423 THR A O 1
ATOM 3178 N N . LYS A 1 424 ? 5.350 -4.415 0.956 1.00 97.50 424 LYS A N 1
ATOM 3179 C CA . LYS A 1 424 ? 4.758 -4.916 -0.286 1.00 97.50 424 LYS A CA 1
ATOM 3180 C C . LYS A 1 424 ? 5.859 -5.549 -1.123 1.00 97.50 424 LYS A C 1
ATOM 3182 O O . LYS A 1 424 ? 6.963 -5.016 -1.161 1.00 97.50 424 LYS A O 1
ATOM 3187 N N . ALA A 1 425 ? 5.549 -6.644 -1.805 1.00 98.38 425 ALA A N 1
ATOM 3188 C CA . ALA A 1 425 ? 6.455 -7.242 -2.777 1.00 98.38 425 ALA A CA 1
ATOM 3189 C C . ALA A 1 425 ? 5.750 -7.467 -4.113 1.00 98.38 425 ALA A C 1
ATOM 3191 O O . ALA A 1 425 ? 4.538 -7.704 -4.156 1.00 98.38 425 ALA A O 1
ATOM 3192 N N . TYR A 1 426 ? 6.513 -7.341 -5.191 1.00 98.69 426 TYR A N 1
ATOM 3193 C CA . TYR A 1 426 ? 6.039 -7.358 -6.564 1.00 98.69 426 TYR A CA 1
ATOM 3194 C C . TYR A 1 426 ? 7.019 -8.115 -7.447 1.00 98.69 426 TYR A C 1
ATOM 3196 O O . TYR A 1 426 ? 8.222 -7.905 -7.328 1.00 98.69 426 TYR A O 1
ATOM 3204 N N . ASP A 1 427 ? 6.490 -8.866 -8.403 1.00 98.62 427 ASP A N 1
ATOM 3205 C CA . ASP A 1 427 ? 7.228 -9.229 -9.607 1.00 98.62 427 ASP A CA 1
ATOM 3206 C C . ASP A 1 427 ? 6.704 -8.363 -10.760 1.00 98.62 427 ASP A C 1
ATOM 3208 O O . ASP A 1 427 ? 5.498 -8.107 -10.862 1.00 98.62 427 ASP A O 1
ATOM 3212 N N . GLY A 1 428 ? 7.586 -7.859 -11.616 1.00 98.25 428 GLY A N 1
ATOM 3213 C CA . GLY A 1 428 ? 7.204 -6.980 -12.719 1.00 98.25 428 GLY A CA 1
ATOM 3214 C C . GLY A 1 428 ? 8.190 -7.029 -13.874 1.00 98.25 428 GLY A C 1
ATOM 3215 O O . GLY A 1 428 ? 9.354 -7.362 -13.684 1.00 98.25 428 GLY A O 1
ATOM 3216 N N . THR A 1 429 ? 7.724 -6.690 -15.072 1.00 98.62 429 THR A N 1
ATOM 3217 C CA . THR A 1 429 ? 8.538 -6.717 -16.294 1.00 98.62 429 THR A CA 1
ATOM 3218 C C . THR A 1 429 ? 8.718 -5.298 -16.810 1.00 98.62 429 THR A C 1
ATOM 3220 O O . THR A 1 429 ? 7.738 -4.604 -17.079 1.00 98.62 429 THR A O 1
ATOM 3223 N N . ILE A 1 430 ? 9.970 -4.864 -16.927 1.00 98.62 430 ILE A N 1
ATOM 3224 C CA . ILE A 1 430 ? 10.386 -3.613 -17.565 1.00 98.62 430 ILE A CA 1
ATOM 3225 C C . ILE A 1 430 ? 10.640 -3.913 -19.044 1.00 98.62 430 ILE A C 1
ATOM 3227 O O . ILE A 1 430 ? 11.329 -4.885 -19.350 1.00 98.62 430 ILE A O 1
ATOM 3231 N N . ARG A 1 431 ? 10.121 -3.083 -19.952 1.00 98.31 431 ARG A N 1
ATOM 3232 C CA . ARG A 1 431 ? 10.393 -3.155 -21.395 1.00 98.31 431 ARG A CA 1
ATOM 3233 C C . ARG A 1 431 ? 11.157 -1.914 -21.840 1.00 98.31 431 ARG A C 1
ATOM 3235 O O . ARG A 1 431 ? 10.656 -0.805 -21.656 1.00 98.31 431 ARG A O 1
ATOM 3242 N N . PHE A 1 432 ? 12.336 -2.109 -22.424 1.00 98.31 432 PHE A N 1
ATOM 3243 C CA . PHE A 1 432 ? 13.205 -1.035 -22.913 1.00 98.31 432 PHE A CA 1
ATOM 3244 C C . PHE A 1 432 ? 12.840 -0.600 -24.344 1.00 98.31 432 PHE A C 1
ATOM 3246 O O . PHE A 1 432 ? 12.130 -1.314 -25.057 1.00 98.31 432 PHE A O 1
ATOM 3253 N N . GLY A 1 433 ? 13.289 0.590 -24.755 1.00 95.69 433 GLY A N 1
ATOM 3254 C CA . GLY A 1 433 ? 13.028 1.165 -26.082 1.00 95.69 433 GLY A CA 1
ATOM 3255 C C . GLY A 1 433 ? 11.617 1.736 -26.253 1.00 95.69 433 GLY A C 1
ATOM 3256 O O . GLY A 1 433 ? 11.219 2.086 -27.363 1.00 95.69 433 GLY A O 1
ATOM 3257 N N . VAL A 1 434 ? 10.830 1.825 -25.173 1.00 93.69 434 VAL A N 1
ATOM 3258 C CA . VAL A 1 434 ? 9.448 2.337 -25.176 1.00 93.69 434 VAL A CA 1
ATOM 3259 C C . VAL A 1 434 ? 9.200 3.172 -23.921 1.00 93.69 434 VAL A C 1
ATOM 3261 O O . VAL A 1 434 ? 9.394 2.675 -22.816 1.00 93.69 434 VAL A O 1
ATOM 3264 N N . THR A 1 435 ? 8.696 4.401 -24.064 1.00 92.44 435 THR A N 1
ATOM 3265 C CA . THR A 1 435 ? 8.192 5.204 -22.932 1.00 92.44 435 THR A CA 1
ATOM 3266 C C . THR A 1 435 ? 6.779 5.733 -23.187 1.00 92.44 435 THR A C 1
ATOM 3268 O O . THR A 1 435 ? 6.323 5.880 -24.323 1.00 92.44 435 THR A O 1
ATOM 3271 N N . THR A 1 436 ? 6.048 5.988 -22.104 1.00 89.88 436 THR A N 1
ATOM 3272 C CA . THR A 1 436 ? 4.591 6.203 -22.085 1.00 89.88 436 THR A CA 1
ATOM 3273 C C . THR A 1 436 ? 4.222 7.228 -21.021 1.00 89.88 436 THR A C 1
ATOM 3275 O O . THR A 1 436 ? 4.791 7.195 -19.936 1.00 89.88 436 THR A O 1
ATOM 3278 N N . ASP A 1 437 ? 3.215 8.062 -21.273 1.00 84.31 437 ASP A N 1
ATOM 3279 C CA . ASP A 1 437 ? 2.725 9.100 -20.344 1.00 84.31 437 ASP A CA 1
ATOM 3280 C C . ASP A 1 437 ? 2.228 8.599 -18.966 1.00 84.31 437 ASP A C 1
ATOM 3282 O O . ASP A 1 437 ? 2.128 9.373 -18.010 1.00 84.31 437 ASP A O 1
ATOM 3286 N N . SER A 1 438 ? 1.929 7.304 -18.849 1.00 84.94 438 SER A N 1
ATOM 3287 C CA . SER A 1 438 ? 1.501 6.644 -17.610 1.00 84.94 438 SER A CA 1
ATOM 3288 C C . SER A 1 438 ? 2.611 5.925 -16.831 1.00 84.94 438 SER A C 1
ATOM 3290 O O . SER A 1 438 ? 2.332 5.407 -15.749 1.00 84.94 438 SER A O 1
ATOM 3292 N N . ASP A 1 439 ? 3.837 5.863 -17.358 1.00 91.81 439 ASP A N 1
ATOM 3293 C CA . ASP A 1 439 ? 4.914 4.958 -16.914 1.00 91.81 439 ASP A CA 1
ATOM 3294 C C . ASP A 1 439 ? 4.527 3.444 -16.959 1.00 91.81 439 ASP A C 1
ATOM 3296 O O . ASP A 1 439 ? 5.193 2.606 -16.345 1.00 91.81 439 ASP A O 1
ATOM 3300 N N . ASP A 1 440 ? 3.461 3.067 -17.689 1.00 92.38 440 ASP A N 1
ATOM 3301 C CA . ASP A 1 440 ? 3.126 1.675 -18.032 1.00 92.38 440 ASP A CA 1
ATOM 3302 C C . ASP A 1 440 ? 2.666 1.452 -19.484 1.00 92.38 440 ASP A C 1
ATOM 3304 O O . ASP A 1 440 ? 2.190 2.358 -20.172 1.00 92.38 440 ASP A O 1
ATOM 3308 N N . ILE A 1 441 ? 2.771 0.197 -19.939 1.00 87.56 441 ILE A N 1
ATOM 3309 C CA . ILE A 1 441 ? 2.446 -0.228 -21.311 1.00 87.56 441 ILE A CA 1
ATOM 3310 C C . ILE A 1 441 ? 0.981 0.000 -21.711 1.00 87.56 441 ILE A C 1
ATOM 3312 O O . ILE A 1 441 ? 0.647 -0.135 -22.888 1.00 87.56 441 ILE A O 1
ATOM 3316 N N . THR A 1 442 ? 0.074 0.309 -20.776 1.00 77.44 442 THR A N 1
ATOM 3317 C CA . THR A 1 442 ? -1.318 0.565 -21.150 1.00 77.44 442 THR A CA 1
ATOM 3318 C C . THR A 1 442 ? -1.536 1.984 -21.639 1.00 77.44 442 THR A C 1
ATOM 3320 O O . THR A 1 442 ? -2.185 2.141 -22.677 1.00 77.44 442 THR A O 1
ATOM 3323 N N . GLY A 1 443 ? -1.102 3.004 -20.883 1.00 58.34 443 GLY A N 1
ATOM 3324 C CA . GLY A 1 443 ? -1.453 4.431 -21.057 1.00 58.34 443 GLY A CA 1
ATOM 3325 C C . GLY A 1 443 ? -2.954 4.769 -20.932 1.00 58.34 443 GLY A C 1
ATOM 3326 O O . GLY A 1 443 ? -3.355 5.817 -20.433 1.00 58.34 443 GLY A O 1
ATOM 3327 N N . HIS A 1 444 ? -3.821 3.851 -21.365 1.00 54.22 444 HIS A N 1
ATOM 3328 C CA . HIS A 1 444 ? -5.192 4.095 -21.804 1.00 54.22 444 HIS A CA 1
ATOM 3329 C C . HIS A 1 444 ? -6.162 3.022 -21.277 1.00 54.22 444 HIS A C 1
ATOM 3331 O O . HIS A 1 444 ? -7.173 2.708 -21.908 1.00 54.22 444 HIS A O 1
ATOM 3337 N N . ALA A 1 445 ? -5.870 2.449 -20.105 1.00 38.19 445 ALA A N 1
ATOM 3338 C CA . ALA A 1 445 ? -6.729 1.472 -19.438 1.00 38.19 445 ALA A CA 1
ATOM 3339 C C . ALA A 1 445 ? -7.859 2.131 -18.615 1.00 38.19 445 ALA A C 1
ATOM 3341 O O . ALA A 1 445 ? -7.796 2.240 -17.389 1.00 38.19 445 ALA A O 1
ATOM 3342 N N . SER A 1 446 ? -8.951 2.508 -19.285 1.00 34.06 446 SER A N 1
ATOM 3343 C CA . SER A 1 446 ? -10.270 2.651 -18.649 1.00 34.06 446 SER A CA 1
ATOM 3344 C C . SER A 1 446 ? -11.324 1.894 -19.454 1.00 34.06 446 SER A C 1
ATOM 3346 O O . SER A 1 446 ? -11.797 2.372 -20.482 1.00 34.06 446 SER A O 1
ATOM 3348 N N . TRP A 1 447 ? -11.671 0.691 -18.995 1.00 30.08 447 TRP A N 1
ATOM 3349 C CA . TRP A 1 447 ? -12.672 -0.156 -19.642 1.00 30.08 447 TRP A CA 1
ATOM 3350 C C . TRP A 1 447 ? -14.101 0.281 -19.291 1.00 30.08 447 TRP A C 1
ATOM 3352 O O . TRP A 1 447 ? -14.361 0.656 -18.151 1.00 30.08 447 TRP A O 1
ATOM 3362 N N . ARG A 1 448 ? -15.010 0.180 -20.275 1.00 35.47 448 ARG A N 1
ATOM 3363 C CA . ARG A 1 448 ? -16.456 0.474 -20.193 1.00 35.47 448 ARG A CA 1
ATOM 3364 C C . ARG A 1 448 ? -16.823 1.839 -19.588 1.00 35.47 448 ARG A C 1
ATOM 3366 O O . ARG A 1 448 ? -17.170 1.926 -18.421 1.00 35.47 448 ARG A O 1
ATOM 3373 N N . HIS A 1 449 ? -16.860 2.867 -20.435 1.00 28.95 449 HIS A N 1
ATOM 3374 C CA . HIS A 1 449 ? -18.082 3.617 -20.794 1.00 28.95 449 HIS A CA 1
ATOM 3375 C C . HIS A 1 449 ? -17.791 4.455 -22.065 1.00 28.95 449 HIS A C 1
ATOM 3377 O O . HIS A 1 449 ? -16.644 4.862 -22.257 1.00 28.95 449 HIS A O 1
ATOM 3383 N N . PRO A 1 450 ? -18.772 4.700 -22.957 1.00 45.50 450 PRO A N 1
ATOM 3384 C CA . PRO A 1 450 ? -18.559 5.454 -24.194 1.00 45.50 450 PRO A CA 1
ATOM 3385 C C . PRO A 1 450 ? -18.594 6.974 -23.945 1.00 45.50 450 PRO A C 1
ATOM 3387 O O . PRO A 1 450 ? -19.585 7.642 -24.225 1.00 45.50 450 PRO A O 1
ATOM 3390 N N . TRP A 1 451 ? -17.493 7.523 -23.432 1.00 27.53 451 TRP A N 1
ATOM 3391 C CA . TRP A 1 451 ? -17.215 8.967 -23.423 1.00 27.53 451 TRP A CA 1
ATOM 3392 C C . TRP A 1 451 ? -16.005 9.235 -24.346 1.00 27.53 451 TRP A C 1
ATOM 3394 O O . TRP A 1 451 ? -15.132 8.367 -24.437 1.00 27.53 451 TRP A O 1
ATOM 3404 N N . PRO A 1 452 ? -15.966 10.337 -25.122 1.00 40.91 452 PRO A N 1
ATOM 3405 C CA . PRO A 1 452 ? -15.289 10.336 -26.422 1.00 40.91 452 PRO A CA 1
ATOM 3406 C C . PRO A 1 452 ? -13.763 10.175 -26.374 1.00 40.91 452 PRO A C 1
ATOM 3408 O O . PRO A 1 452 ? -13.067 10.765 -25.546 1.00 40.91 452 PRO A O 1
ATOM 3411 N N . LEU A 1 453 ? -13.235 9.420 -27.346 1.00 37.69 453 LEU A N 1
ATOM 3412 C CA . LEU A 1 453 ? -11.801 9.220 -27.562 1.00 37.69 453 LEU A CA 1
ATOM 3413 C C . LEU A 1 453 ? -11.144 10.483 -28.151 1.00 37.69 453 LEU A C 1
ATOM 3415 O O . LEU A 1 453 ? -10.871 10.556 -29.347 1.00 37.69 453 LEU A O 1
ATOM 3419 N N . THR A 1 454 ? -10.851 11.471 -27.306 1.00 35.38 454 THR A N 1
ATOM 3420 C CA . THR A 1 454 ? -10.003 12.628 -27.663 1.00 35.38 454 THR A CA 1
ATOM 3421 C C . THR A 1 454 ? -8.702 12.703 -26.861 1.00 35.38 454 THR A C 1
ATOM 3423 O O . THR A 1 454 ? -7.737 13.307 -27.330 1.00 35.38 454 THR A O 1
ATOM 3426 N N . ALA A 1 455 ? -8.608 12.007 -25.721 1.00 38.66 455 ALA A N 1
ATOM 3427 C CA . ALA A 1 455 ? -7.338 11.716 -25.052 1.00 38.66 455 ALA A CA 1
ATOM 3428 C C . ALA A 1 455 ? -6.540 10.688 -25.883 1.00 38.66 455 ALA A C 1
ATOM 3430 O O . ALA A 1 455 ? -6.687 9.475 -25.713 1.00 38.66 455 ALA A O 1
ATOM 3431 N N . ARG A 1 456 ? -5.761 11.188 -26.852 1.00 44.59 456 ARG A N 1
ATOM 3432 C CA . ARG A 1 456 ? -4.991 10.381 -27.815 1.00 44.59 456 ARG A CA 1
ATOM 3433 C C . ARG A 1 456 ? -3.981 9.465 -27.123 1.00 44.59 456 ARG A C 1
ATOM 3435 O O . ARG A 1 456 ? -3.438 9.807 -26.078 1.00 44.59 456 ARG A O 1
ATOM 3442 N N . ARG A 1 457 ? -3.695 8.324 -27.762 1.00 58.75 457 ARG A N 1
ATOM 3443 C CA . ARG A 1 457 ? -2.670 7.385 -27.294 1.00 58.75 457 ARG A CA 1
ATOM 3444 C C . ARG A 1 457 ? -1.281 8.009 -27.404 1.00 58.75 457 ARG A C 1
ATOM 3446 O O . ARG A 1 457 ? -0.867 8.300 -28.524 1.00 58.75 457 ARG A O 1
ATOM 3453 N N . LYS A 1 458 ? -0.582 8.215 -26.280 1.00 66.38 458 LYS A N 1
ATOM 3454 C CA . LYS A 1 458 ? 0.736 8.873 -26.263 1.00 66.38 458 LYS A CA 1
ATOM 3455 C C . LYS A 1 458 ? 1.838 7.980 -25.685 1.00 66.38 458 LYS A C 1
ATOM 3457 O O . LYS A 1 458 ? 2.351 8.187 -24.586 1.00 66.38 458 LYS A O 1
ATOM 3462 N N . VAL A 1 459 ? 2.269 7.038 -26.524 1.00 78.75 459 VAL A N 1
ATOM 3463 C CA . VAL A 1 459 ? 3.679 6.627 -26.538 1.00 78.75 459 VAL A CA 1
ATOM 3464 C C . VAL A 1 459 ? 4.509 7.903 -26.721 1.00 78.75 459 VAL A C 1
ATOM 3466 O O . VAL A 1 459 ? 4.231 8.698 -27.620 1.00 78.75 459 VAL A O 1
ATOM 3469 N N . LEU A 1 460 ? 5.454 8.146 -25.817 1.00 83.75 460 LEU A N 1
ATOM 3470 C CA . LEU A 1 460 ? 6.310 9.336 -25.830 1.00 83.75 460 LEU A CA 1
ATOM 3471 C C . LEU A 1 460 ? 7.537 9.122 -26.722 1.00 83.75 460 LEU A C 1
ATOM 3473 O O . LEU A 1 460 ? 8.007 10.060 -27.357 1.00 83.75 460 LEU A O 1
ATOM 3477 N N . MET A 1 461 ? 8.023 7.882 -26.765 1.00 86.94 461 MET A N 1
ATOM 3478 C CA . MET A 1 461 ? 9.230 7.448 -27.454 1.00 86.94 461 MET A CA 1
ATOM 3479 C C . MET A 1 461 ? 9.083 5.960 -27.780 1.00 86.94 461 MET A C 1
ATOM 3481 O O . MET A 1 461 ? 8.655 5.187 -26.918 1.00 86.94 461 MET A O 1
ATOM 3485 N N . GLN A 1 462 ? 9.446 5.555 -28.996 1.00 91.69 462 GLN A N 1
ATOM 3486 C CA . GLN A 1 462 ? 9.582 4.147 -29.361 1.00 91.69 462 GLN A CA 1
ATOM 3487 C C . GLN A 1 462 ? 10.659 3.982 -30.437 1.00 91.69 462 GLN A C 1
ATOM 3489 O O . GLN A 1 462 ? 10.491 4.482 -31.547 1.00 91.69 462 GLN A O 1
ATOM 3494 N N . TYR A 1 463 ? 11.740 3.275 -30.111 1.00 91.19 463 TYR A N 1
ATOM 3495 C CA . TYR A 1 463 ? 12.784 2.860 -31.053 1.00 91.19 463 TYR A CA 1
ATOM 3496 C C . TYR A 1 463 ? 13.493 1.597 -30.527 1.00 91.19 463 TYR A C 1
ATOM 3498 O O . TYR A 1 463 ? 13.464 1.354 -29.318 1.00 91.19 463 TYR A O 1
ATOM 3506 N N . PRO A 1 464 ? 14.078 0.755 -31.399 1.00 94.94 464 PRO A N 1
ATOM 3507 C CA . PRO A 1 464 ? 14.723 -0.477 -30.963 1.00 94.94 464 PRO A CA 1
ATOM 3508 C C . PRO A 1 464 ? 16.040 -0.204 -30.223 1.00 94.94 464 PRO A C 1
ATOM 3510 O O . PRO A 1 464 ? 16.814 0.669 -30.613 1.00 94.94 464 PRO A O 1
ATOM 3513 N N . VAL A 1 465 ? 16.304 -0.977 -29.168 1.00 96.56 465 VAL A N 1
ATOM 3514 C CA . VAL A 1 465 ? 17.507 -0.877 -28.321 1.00 96.56 465 VAL A CA 1
ATOM 3515 C C . VAL A 1 465 ? 18.157 -2.250 -28.052 1.00 96.56 465 VAL A C 1
ATOM 3517 O O . VAL A 1 465 ? 18.364 -2.623 -26.894 1.00 96.56 465 VAL A O 1
ATOM 3520 N N . PRO A 1 466 ? 18.517 -3.026 -29.099 1.00 96.94 466 PRO A N 1
ATOM 3521 C CA . PRO A 1 466 ? 19.123 -4.356 -28.947 1.00 96.94 466 PRO A CA 1
ATOM 3522 C C . PRO A 1 466 ? 20.492 -4.342 -28.244 1.00 96.94 466 PRO A C 1
ATOM 3524 O O . PRO A 1 466 ? 20.954 -5.380 -27.777 1.00 96.94 466 PRO A O 1
ATOM 3527 N N . GLU A 1 467 ? 21.121 -3.169 -28.129 1.00 96.44 467 GLU A N 1
ATOM 3528 C CA . GLU A 1 467 ? 22.353 -2.929 -27.370 1.00 96.44 467 GLU A CA 1
ATOM 3529 C C . GLU A 1 467 ? 22.185 -3.069 -25.846 1.00 96.44 467 GLU A C 1
ATOM 3531 O O . GLU A 1 467 ? 23.178 -3.258 -25.143 1.00 96.44 467 GLU A O 1
ATOM 3536 N N . VAL A 1 468 ? 20.962 -2.978 -25.301 1.00 97.69 468 VAL A N 1
ATOM 3537 C CA . VAL A 1 468 ? 20.749 -3.110 -23.850 1.00 97.69 468 VAL A CA 1
ATOM 3538 C C . VAL A 1 468 ? 21.086 -4.533 -23.410 1.00 97.69 468 VAL A C 1
ATOM 3540 O O . VAL A 1 468 ? 20.421 -5.497 -23.784 1.00 97.69 468 VAL A O 1
ATOM 3543 N N . THR A 1 469 ? 22.102 -4.664 -22.556 1.00 97.81 469 THR A N 1
ATOM 3544 C CA . THR A 1 469 ? 22.526 -5.949 -21.988 1.00 97.81 469 THR A CA 1
ATOM 3545 C C . THR A 1 469 ? 22.020 -6.151 -20.562 1.00 97.81 469 THR A C 1
ATOM 3547 O O . THR A 1 469 ? 21.796 -5.201 -19.807 1.00 97.81 469 THR A O 1
ATOM 3550 N N . ARG A 1 470 ? 21.952 -7.421 -20.142 1.00 98.19 470 ARG A N 1
ATOM 3551 C CA . ARG A 1 470 ? 21.683 -7.817 -18.751 1.00 98.19 470 ARG A CA 1
ATOM 3552 C C . ARG A 1 470 ? 22.566 -7.063 -17.744 1.00 98.19 470 ARG A C 1
ATOM 3554 O O . ARG A 1 470 ? 22.062 -6.621 -16.718 1.00 98.19 470 ARG A O 1
ATOM 3561 N N . ALA A 1 471 ? 23.857 -6.898 -18.038 1.00 97.81 471 ALA A N 1
ATOM 3562 C CA . ALA A 1 471 ? 24.813 -6.257 -17.133 1.00 97.81 471 ALA A CA 1
ATOM 3563 C C . ALA A 1 471 ? 24.534 -4.754 -16.940 1.00 97.81 471 ALA A C 1
ATOM 3565 O O . ALA A 1 471 ? 24.655 -4.245 -15.825 1.00 97.81 471 ALA A O 1
ATOM 3566 N N . MET A 1 472 ? 24.101 -4.052 -17.994 1.00 97.38 472 MET A N 1
ATOM 3567 C CA . MET A 1 472 ? 23.691 -2.642 -17.910 1.00 97.38 472 MET A CA 1
ATOM 3568 C C . MET A 1 472 ? 22.453 -2.492 -17.018 1.00 97.38 472 MET A C 1
ATOM 3570 O O . MET A 1 472 ? 22.431 -1.645 -16.126 1.00 97.38 472 MET A O 1
ATOM 3574 N N . VAL A 1 473 ? 21.464 -3.377 -17.187 1.00 98.19 473 VAL A N 1
ATOM 3575 C CA . VAL A 1 473 ? 20.248 -3.400 -16.360 1.00 98.19 473 VAL A CA 1
ATOM 3576 C C . VAL A 1 473 ? 20.563 -3.741 -14.898 1.00 98.19 473 VAL A C 1
ATOM 3578 O O . VAL A 1 473 ? 20.111 -3.032 -14.004 1.00 98.19 473 VAL A O 1
ATOM 3581 N N . GLU A 1 474 ? 21.380 -4.761 -14.617 1.00 97.75 474 GLU A N 1
ATOM 3582 C CA . GLU A 1 474 ? 21.805 -5.080 -13.240 1.00 97.75 474 GLU A CA 1
ATOM 3583 C C . GLU A 1 474 ? 22.617 -3.957 -12.583 1.00 97.75 474 GLU A C 1
ATOM 3585 O O . GLU A 1 474 ? 22.544 -3.785 -11.367 1.00 97.75 474 GLU A O 1
ATOM 3590 N N . THR A 1 475 ? 23.377 -3.183 -13.363 1.00 97.06 475 THR A N 1
ATOM 3591 C CA . THR A 1 475 ? 24.127 -2.025 -12.856 1.00 97.06 475 THR A CA 1
ATOM 3592 C C . THR A 1 475 ? 23.183 -0.876 -12.508 1.00 97.06 475 THR A C 1
ATOM 3594 O O . THR A 1 475 ? 23.263 -0.338 -11.405 1.00 97.06 475 THR A O 1
ATOM 3597 N N . ALA A 1 476 ? 22.235 -0.554 -13.394 1.00 96.81 476 ALA A N 1
ATOM 3598 C CA . ALA A 1 476 ? 21.224 0.472 -13.151 1.00 96.81 476 ALA A CA 1
ATOM 3599 C C . ALA A 1 476 ? 20.321 0.128 -11.953 1.00 96.81 476 ALA A C 1
ATOM 3601 O O . ALA A 1 476 ? 20.094 0.976 -11.091 1.00 96.81 476 ALA A O 1
ATOM 3602 N N . LEU A 1 477 ? 19.848 -1.122 -11.845 1.00 97.19 477 LEU A N 1
ATOM 3603 C CA . LEU A 1 477 ? 18.917 -1.538 -10.789 1.00 97.19 477 LEU A CA 1
ATOM 3604 C C . LEU A 1 477 ? 19.491 -1.386 -9.369 1.00 97.19 477 LEU A C 1
ATOM 3606 O O . LEU A 1 477 ? 18.747 -1.029 -8.458 1.00 97.19 477 LEU A O 1
ATOM 3610 N N . ARG A 1 478 ? 20.807 -1.567 -9.180 1.00 95.75 478 ARG A N 1
ATOM 3611 C CA . ARG A 1 478 ? 21.486 -1.366 -7.880 1.00 95.75 478 ARG A CA 1
ATOM 3612 C C . ARG A 1 478 ? 21.311 0.045 -7.312 1.00 95.75 478 ARG A C 1
ATOM 3614 O O . ARG A 1 478 ? 21.363 0.213 -6.100 1.00 95.75 478 ARG A O 1
ATOM 3621 N N . THR A 1 479 ? 21.088 1.051 -8.160 1.00 94.75 479 THR A N 1
ATOM 3622 C CA . THR A 1 479 ? 20.909 2.448 -7.721 1.00 94.75 479 THR A CA 1
ATOM 3623 C C . THR A 1 479 ? 19.576 2.704 -7.010 1.00 94.75 479 THR A C 1
ATOM 3625 O O . THR A 1 479 ? 19.439 3.720 -6.331 1.00 94.75 479 THR A O 1
ATOM 3628 N N . PHE A 1 480 ? 18.610 1.782 -7.119 1.00 96.38 480 PHE A N 1
ATOM 3629 C CA . PHE A 1 480 ? 17.291 1.910 -6.494 1.00 96.38 480 PHE A CA 1
ATOM 3630 C C . PHE A 1 480 ? 17.130 1.103 -5.197 1.00 96.38 480 PHE A C 1
ATOM 3632 O O . PHE A 1 480 ? 16.063 1.177 -4.591 1.00 96.38 480 PHE A O 1
ATOM 3639 N N . GLU A 1 481 ? 18.130 0.325 -4.761 1.00 95.88 481 GLU A N 1
ATOM 3640 C CA . GLU A 1 481 ? 18.079 -0.379 -3.470 1.00 95.88 481 GLU A CA 1
ATOM 3641 C C . GLU A 1 481 ? 18.351 0.566 -2.286 1.00 95.88 481 GLU A C 1
ATOM 3643 O O . GLU A 1 481 ? 19.073 1.556 -2.392 1.00 95.88 481 GLU A O 1
ATOM 3648 N N . GLY A 1 482 ? 17.769 0.258 -1.124 1.00 97.44 482 GLY A N 1
ATOM 3649 C CA . GLY A 1 482 ? 17.860 1.100 0.067 1.00 97.44 482 GLY A CA 1
ATOM 3650 C C . GLY A 1 482 ? 16.817 2.220 0.083 1.00 97.44 482 GLY A C 1
ATOM 3651 O O . GLY A 1 482 ? 15.689 2.050 -0.377 1.00 97.44 482 GLY A O 1
ATOM 3652 N N . THR A 1 483 ? 17.156 3.359 0.687 1.00 97.69 483 THR A N 1
ATOM 3653 C CA . THR A 1 483 ? 16.242 4.505 0.833 1.00 97.69 483 THR A CA 1
ATOM 3654 C C . THR A 1 483 ? 16.527 5.545 -0.243 1.00 97.69 483 THR A C 1
ATOM 3656 O O . THR A 1 483 ? 17.606 6.130 -0.263 1.00 97.69 483 THR A O 1
ATOM 3659 N N . ILE A 1 484 ? 15.542 5.799 -1.105 1.00 95.50 484 ILE A N 1
ATOM 3660 C CA . ILE A 1 484 ? 15.674 6.635 -2.304 1.00 95.50 484 ILE A CA 1
ATOM 3661 C C . ILE A 1 484 ? 14.637 7.763 -2.331 1.00 95.50 484 ILE A C 1
ATOM 3663 O O . ILE A 1 484 ? 13.551 7.650 -1.754 1.00 95.50 484 ILE A O 1
ATOM 3667 N N . ILE A 1 485 ? 14.957 8.849 -3.041 1.00 96.31 485 ILE A N 1
ATOM 3668 C CA . ILE A 1 485 ? 13.999 9.907 -3.381 1.00 96.31 485 ILE A CA 1
ATOM 3669 C C . ILE A 1 485 ? 13.430 9.610 -4.768 1.00 96.31 485 ILE A C 1
ATOM 3671 O O . ILE A 1 485 ? 14.106 9.789 -5.775 1.00 96.31 485 ILE A O 1
ATOM 3675 N N . GLN A 1 486 ? 12.178 9.167 -4.818 1.00 94.62 486 GLN A N 1
ATOM 3676 C CA . GLN A 1 486 ? 11.488 8.799 -6.051 1.00 94.62 486 GLN A CA 1
ATOM 3677 C C . GLN A 1 486 ? 10.569 9.925 -6.537 1.00 94.62 486 GLN A C 1
ATOM 3679 O O . GLN A 1 486 ? 9.906 10.592 -5.729 1.00 94.62 486 GLN A O 1
ATOM 3684 N N . ARG A 1 487 ? 10.449 10.080 -7.864 1.00 94.06 487 ARG A N 1
ATOM 3685 C CA . ARG A 1 487 ? 9.394 10.879 -8.499 1.00 94.06 487 ARG A CA 1
ATOM 3686 C C . ARG A 1 487 ? 8.244 9.960 -8.945 1.00 94.06 487 ARG A C 1
ATOM 3688 O O . ARG A 1 487 ? 8.432 9.140 -9.842 1.00 94.06 487 ARG A O 1
ATOM 3695 N N . PRO A 1 488 ? 7.050 10.044 -8.332 1.00 93.88 488 PRO A N 1
ATOM 3696 C CA . PRO A 1 488 ? 5.893 9.251 -8.749 1.00 93.88 488 PRO A CA 1
ATOM 3697 C C . PRO A 1 488 ? 5.467 9.516 -10.204 1.00 93.88 488 PRO A C 1
ATOM 3699 O O . PRO A 1 488 ? 5.739 10.599 -10.726 1.00 93.88 488 PRO A O 1
ATOM 3702 N N . PRO A 1 489 ? 4.711 8.603 -10.839 1.00 90.19 489 PRO A N 1
ATOM 3703 C CA . PRO A 1 489 ? 4.123 8.859 -12.147 1.00 90.19 489 PRO A CA 1
ATOM 3704 C C . PRO A 1 489 ? 3.048 9.949 -12.067 1.00 90.19 489 PRO A C 1
ATOM 3706 O O . PRO A 1 489 ? 2.310 10.049 -11.075 1.00 90.19 489 PRO A O 1
ATOM 3709 N N . VAL A 1 490 ? 2.878 10.710 -13.152 1.00 86.69 490 VAL A N 1
ATOM 3710 C CA . VAL A 1 490 ? 1.816 11.732 -13.262 1.00 86.69 490 VAL A CA 1
ATOM 3711 C C . VAL A 1 490 ? 0.427 11.086 -13.157 1.00 86.69 490 VAL A C 1
ATOM 3713 O O . VAL A 1 490 ? -0.473 11.596 -12.490 1.00 86.69 490 VAL A O 1
ATOM 3716 N N . VAL A 1 491 ? 0.262 9.890 -13.733 1.00 84.19 491 VAL A N 1
ATOM 3717 C CA . VAL A 1 491 ? -0.952 9.072 -13.596 1.00 84.19 491 VAL A CA 1
ATOM 3718 C C . VAL A 1 491 ? -0.928 8.312 -12.260 1.00 84.19 491 VAL A C 1
ATOM 3720 O O . VAL A 1 491 ? -0.700 7.100 -12.198 1.00 84.19 491 VAL A O 1
ATOM 3723 N N . SER A 1 492 ? -1.154 9.042 -11.163 1.00 84.38 492 SER A N 1
ATOM 3724 C CA . SER A 1 492 ? -1.174 8.508 -9.793 1.00 84.38 492 SER A CA 1
ATOM 3725 C C . SER A 1 492 ? -2.324 9.061 -8.937 1.00 84.38 492 SER A C 1
ATOM 3727 O O . SER A 1 492 ? -2.996 10.036 -9.277 1.00 84.38 492 SER A O 1
ATOM 3729 N N . ALA A 1 493 ? -2.595 8.400 -7.805 1.00 83.94 493 ALA A N 1
ATOM 3730 C CA . ALA A 1 493 ? -3.682 8.751 -6.881 1.00 83.94 493 ALA A CA 1
ATOM 3731 C C . ALA A 1 493 ? -3.313 9.842 -5.850 1.00 83.94 493 ALA A C 1
ATOM 3733 O O . ALA A 1 493 ? -4.117 10.146 -4.966 1.00 83.94 493 ALA A O 1
ATOM 3734 N N . ILE A 1 494 ? -2.106 10.408 -5.958 1.00 84.94 494 ILE A N 1
ATOM 3735 C CA . ILE A 1 494 ? -1.608 11.525 -5.145 1.00 84.94 494 ILE A CA 1
ATOM 3736 C C . ILE A 1 494 ? -2.523 12.739 -5.334 1.00 84.94 494 ILE A C 1
ATOM 3738 O O . ILE A 1 494 ? -3.110 12.912 -6.404 1.00 84.94 494 ILE A O 1
ATOM 3742 N N . ARG A 1 495 ? -2.652 13.573 -4.296 1.00 83.81 495 ARG A N 1
ATOM 3743 C CA . ARG A 1 495 ? -3.349 14.858 -4.385 1.00 83.81 495 ARG A CA 1
ATOM 3744 C C . ARG A 1 495 ? -2.374 16.019 -4.552 1.00 83.81 495 ARG A C 1
ATOM 3746 O O . ARG A 1 495 ? -1.387 16.077 -3.829 1.00 83.81 495 ARG A O 1
ATOM 3753 N N . LEU A 1 496 ? -2.720 16.938 -5.446 1.00 82.19 496 LEU A N 1
ATOM 3754 C CA . LEU A 1 496 ? -2.119 18.259 -5.618 1.00 82.19 496 LEU A CA 1
ATOM 3755 C C . LEU A 1 496 ? -3.273 19.269 -5.540 1.00 82.19 496 LEU A C 1
ATOM 3757 O O . LEU A 1 496 ? -4.297 19.076 -6.193 1.00 82.19 496 LEU A O 1
ATOM 3761 N N . ASP A 1 497 ? -3.172 20.252 -4.644 1.00 83.25 497 ASP A N 1
ATOM 3762 C CA . ASP A 1 497 ? -4.209 21.263 -4.361 1.00 83.25 497 ASP A CA 1
ATOM 3763 C C . ASP A 1 497 ? -5.638 20.709 -4.142 1.00 83.25 497 ASP A C 1
ATOM 3765 O O . ASP A 1 497 ? -6.653 21.347 -4.422 1.00 83.25 497 ASP A O 1
ATOM 3769 N N . GLY A 1 498 ? -5.720 19.485 -3.605 1.00 85.69 498 GLY A N 1
ATOM 3770 C CA . GLY A 1 498 ? -6.958 18.759 -3.295 1.00 85.69 498 GLY A CA 1
ATOM 3771 C C . GLY A 1 498 ? -7.484 17.856 -4.422 1.00 85.69 498 GLY A C 1
ATOM 3772 O O . GLY A 1 498 ? -8.125 16.833 -4.134 1.00 85.69 498 GLY A O 1
ATOM 3773 N N . GLU A 1 499 ? -7.166 18.164 -5.680 1.00 82.31 499 GLU A N 1
ATOM 3774 C CA . GLU A 1 499 ? -7.458 17.315 -6.842 1.00 82.31 499 GLU A CA 1
ATOM 3775 C C . GLU A 1 499 ? -6.448 16.163 -6.962 1.00 82.31 499 GLU A C 1
ATOM 3777 O O . GLU A 1 499 ? -5.369 16.203 -6.377 1.00 82.31 499 GLU A O 1
ATOM 3782 N N . ARG A 1 500 ? -6.799 15.079 -7.668 1.00 84.00 500 ARG A N 1
ATOM 3783 C CA . ARG A 1 500 ? -5.895 13.927 -7.860 1.00 84.00 500 ARG A CA 1
ATOM 3784 C C . ARG A 1 500 ? -5.051 14.101 -9.120 1.00 84.00 500 ARG A C 1
ATOM 3786 O O . ARG A 1 500 ? -5.597 14.476 -10.155 1.00 84.00 500 ARG A O 1
ATOM 3793 N N . LEU A 1 501 ? -3.771 13.729 -9.070 1.00 82.44 501 LEU A N 1
ATOM 3794 C CA . LEU A 1 501 ? -2.859 13.861 -10.212 1.00 82.44 501 LEU A CA 1
ATOM 3795 C C . LEU A 1 501 ? -3.362 13.128 -11.463 1.00 82.44 501 LEU A C 1
ATOM 3797 O O . LEU A 1 501 ? -3.362 13.730 -12.530 1.00 82.44 501 LEU A O 1
ATOM 3801 N N . TYR A 1 502 ? -3.921 11.912 -11.357 1.00 79.69 502 TYR A N 1
ATOM 3802 C CA . TYR A 1 502 ? -4.514 11.246 -12.530 1.00 79.69 502 TYR A CA 1
ATOM 3803 C C . TYR A 1 502 ? -5.681 12.032 -13.162 1.00 79.69 502 TYR A C 1
ATOM 3805 O O . TYR A 1 502 ? -5.948 11.862 -14.350 1.00 79.69 502 TYR A O 1
ATOM 3813 N N . THR A 1 503 ? -6.404 12.858 -12.395 1.00 81.00 503 THR A N 1
ATOM 3814 C CA . THR A 1 503 ? -7.472 13.726 -12.920 1.00 81.00 503 THR A CA 1
ATOM 3815 C C . THR A 1 503 ? -6.856 14.917 -13.647 1.00 81.00 503 THR A C 1
ATOM 3817 O O . THR A 1 503 ? -7.216 15.185 -14.790 1.00 81.00 503 THR A O 1
ATOM 3820 N N . LEU A 1 504 ? -5.879 15.583 -13.024 1.00 80.94 504 LEU A N 1
ATOM 3821 C CA . LEU A 1 504 ? -5.165 16.716 -13.617 1.00 80.94 504 LEU A CA 1
ATOM 3822 C C . LEU A 1 504 ? -4.436 16.308 -14.910 1.00 80.94 504 LEU A C 1
ATOM 3824 O O . LEU A 1 504 ? -4.617 16.961 -15.935 1.00 80.94 504 LEU A O 1
ATOM 3828 N N . ALA A 1 505 ? -3.721 15.180 -14.904 1.00 79.75 505 ALA A N 1
ATOM 3829 C CA . ALA A 1 505 ? -3.041 14.607 -16.069 1.00 79.75 505 ALA A CA 1
ATOM 3830 C C . ALA A 1 505 ? -4.008 14.346 -17.238 1.00 79.75 505 ALA A C 1
ATOM 3832 O O . ALA A 1 505 ? -3.763 14.782 -18.360 1.00 79.75 505 ALA A O 1
ATOM 3833 N N . ARG A 1 506 ? -5.167 13.722 -16.972 1.00 76.31 506 ARG A N 1
ATOM 3834 C CA . ARG A 1 506 ? -6.217 13.472 -17.984 1.00 76.31 506 ARG A CA 1
ATOM 3835 C C . ARG A 1 506 ? -6.860 14.742 -18.546 1.00 76.31 506 ARG A C 1
ATOM 3837 O O . ARG A 1 506 ? -7.485 14.680 -19.601 1.00 76.31 506 ARG A O 1
ATOM 3844 N N . HIS A 1 507 ? -6.712 15.876 -17.866 1.00 78.56 507 HIS A N 1
ATOM 3845 C CA . HIS A 1 507 ? -7.133 17.191 -18.348 1.00 78.56 507 HIS A CA 1
ATOM 3846 C C . HIS A 1 507 ? -5.978 18.030 -18.925 1.00 78.56 507 HIS A C 1
ATOM 3848 O O . HIS A 1 507 ? -6.204 19.191 -19.256 1.00 78.56 507 HIS A O 1
ATOM 3854 N N . GLY A 1 508 ? -4.759 17.484 -19.037 1.00 78.56 508 GLY A N 1
ATOM 3855 C CA . GLY A 1 508 ? -3.576 18.222 -19.498 1.00 78.56 508 GLY A CA 1
ATOM 3856 C C . GLY A 1 508 ? -3.104 19.316 -18.529 1.00 78.56 508 GLY A C 1
ATOM 3857 O O . GLY A 1 508 ? -2.502 20.291 -18.960 1.00 78.56 508 GLY A O 1
ATOM 3858 N N . LYS A 1 509 ? -3.421 19.187 -17.232 1.00 79.06 509 LYS A N 1
ATOM 3859 C CA . LYS A 1 509 ? -3.163 20.185 -16.174 1.00 79.06 509 LYS A CA 1
ATOM 3860 C C . LYS A 1 509 ? -2.038 19.808 -15.200 1.00 79.06 509 LYS A C 1
ATOM 3862 O O . LYS A 1 509 ? -1.878 20.479 -14.186 1.00 79.06 509 LYS A O 1
ATOM 3867 N N . ALA A 1 510 ? -1.322 18.716 -15.451 1.00 79.19 510 ALA A N 1
ATOM 3868 C CA . ALA A 1 510 ? -0.162 18.308 -14.664 1.00 79.19 510 ALA A CA 1
ATOM 3869 C C . ALA A 1 510 ? 0.836 17.558 -15.551 1.00 79.19 510 ALA A C 1
ATOM 3871 O O . ALA A 1 510 ? 0.444 16.701 -16.346 1.00 79.19 510 ALA A O 1
ATOM 3872 N N . GLU A 1 511 ? 2.114 17.864 -15.372 1.00 82.56 511 GLU A N 1
ATOM 3873 C CA . GLU A 1 511 ? 3.267 17.223 -15.998 1.00 82.56 511 GLU A CA 1
ATOM 3874 C C . GLU A 1 511 ? 4.169 16.580 -14.931 1.00 82.56 511 GLU A C 1
ATOM 3876 O O . GLU A 1 511 ? 3.993 16.772 -13.727 1.00 82.56 511 GLU A O 1
ATOM 3881 N N . LEU A 1 512 ? 5.189 15.830 -15.363 1.00 82.06 512 LEU A N 1
ATOM 3882 C CA . LEU A 1 512 ? 6.110 15.127 -14.462 1.00 82.06 512 LEU A CA 1
ATOM 3883 C C . LEU A 1 512 ? 6.844 16.073 -13.490 1.00 82.06 512 LEU A C 1
ATOM 3885 O O . LEU A 1 512 ? 7.100 15.697 -12.345 1.00 82.06 512 LEU A O 1
ATOM 3889 N N . LYS A 1 513 ? 7.116 17.317 -13.904 1.00 84.75 513 LYS A N 1
ATOM 3890 C CA . LYS A 1 513 ? 7.746 18.356 -13.070 1.00 84.75 513 LYS A CA 1
ATOM 3891 C C . LYS A 1 513 ? 6.902 18.734 -11.841 1.00 84.75 513 LYS A C 1
ATOM 3893 O O . LYS A 1 513 ? 7.474 18.941 -10.772 1.00 84.75 513 LYS A O 1
ATOM 3898 N N . ASP A 1 514 ? 5.573 18.726 -11.978 1.00 84.44 514 ASP A N 1
ATOM 3899 C CA . ASP A 1 514 ? 4.603 19.164 -10.962 1.00 84.44 514 ASP A CA 1
ATOM 3900 C C . ASP A 1 514 ? 4.340 18.081 -9.897 1.00 84.44 514 ASP A C 1
ATOM 3902 O O . ASP A 1 514 ? 3.694 18.328 -8.877 1.00 84.44 514 ASP A O 1
ATOM 3906 N N . VAL A 1 515 ? 4.830 16.857 -10.123 1.00 87.44 515 VAL A N 1
ATOM 3907 C CA . VAL A 1 515 ? 4.661 15.739 -9.191 1.00 87.44 515 VAL A CA 1
ATOM 3908 C C . VAL A 1 515 ? 5.597 15.906 -7.982 1.00 87.44 515 VAL A C 1
ATOM 3910 O O . VAL A 1 515 ? 6.816 15.963 -8.167 1.00 87.44 515 VAL A O 1
ATOM 3913 N N . PRO A 1 516 ? 5.080 15.921 -6.736 1.00 89.69 516 PRO A N 1
ATOM 3914 C CA . PRO A 1 516 ? 5.918 16.031 -5.549 1.00 89.69 516 PRO A CA 1
ATOM 3915 C C . PRO A 1 516 ? 6.760 14.765 -5.336 1.00 89.69 516 PRO A C 1
ATOM 3917 O O . PRO A 1 516 ? 6.245 13.640 -5.347 1.00 89.69 516 PRO A O 1
ATOM 3920 N N . LEU A 1 517 ? 8.057 14.972 -5.098 1.00 93.62 517 LEU A N 1
ATOM 3921 C CA . LEU A 1 517 ? 9.010 13.924 -4.727 1.00 93.62 517 LEU A CA 1
ATOM 3922 C C . LEU A 1 517 ? 8.634 13.270 -3.390 1.00 93.62 517 LEU A C 1
ATOM 3924 O O . LEU A 1 517 ? 7.954 13.864 -2.550 1.00 93.62 517 LEU A O 1
ATOM 3928 N N . ARG A 1 518 ? 9.104 12.039 -3.178 1.00 93.19 518 ARG A N 1
ATOM 3929 C CA . ARG A 1 518 ? 8.915 11.299 -1.924 1.00 93.19 518 ARG A CA 1
ATOM 3930 C C . ARG A 1 518 ? 10.116 10.431 -1.591 1.00 93.19 518 ARG A C 1
ATOM 3932 O O . ARG A 1 518 ? 10.688 9.808 -2.477 1.00 93.19 518 ARG A O 1
ATOM 3939 N N . GLN A 1 519 ? 10.424 10.329 -0.304 1.00 96.31 519 GLN A N 1
ATOM 3940 C CA . GLN A 1 519 ? 11.302 9.282 0.200 1.00 96.31 519 GLN A CA 1
ATOM 3941 C C . GLN A 1 519 ? 10.534 7.957 0.268 1.00 96.31 519 GLN A C 1
ATOM 3943 O O . GLN A 1 519 ? 9.396 7.919 0.741 1.00 96.31 519 GLN A O 1
ATOM 3948 N N . VAL A 1 520 ? 11.154 6.882 -0.210 1.00 96.75 520 VAL A N 1
ATOM 3949 C CA . VAL A 1 520 ? 10.658 5.499 -0.141 1.00 96.75 520 VAL A CA 1
ATOM 3950 C C . VAL A 1 520 ? 11.827 4.553 0.127 1.00 96.75 520 VAL A C 1
ATOM 3952 O O . VAL A 1 520 ? 12.978 4.923 -0.094 1.00 96.75 520 VAL A O 1
ATOM 3955 N N . THR A 1 521 ? 11.549 3.331 0.583 1.00 97.81 521 THR A N 1
ATOM 3956 C CA . THR A 1 521 ? 12.587 2.313 0.800 1.00 97.81 521 THR A CA 1
ATOM 3957 C C . THR A 1 521 ? 12.304 1.074 -0.041 1.00 97.81 521 THR A C 1
ATOM 3959 O O . THR A 1 521 ? 11.196 0.536 -0.031 1.00 97.81 521 THR A O 1
ATOM 3962 N N . VAL A 1 522 ? 13.319 0.607 -0.759 1.00 98.19 522 VAL A N 1
ATOM 3963 C CA . VAL A 1 522 ? 13.360 -0.667 -1.473 1.00 98.19 522 VAL A CA 1
ATOM 3964 C C . VAL A 1 522 ? 14.258 -1.599 -0.663 1.00 98.19 522 VAL A C 1
ATOM 3966 O O . VAL A 1 522 ? 15.456 -1.373 -0.528 1.00 98.19 522 VAL A O 1
ATOM 3969 N N . HIS A 1 523 ? 13.657 -2.619 -0.059 1.00 97.69 523 HIS A N 1
ATOM 3970 C CA . HIS A 1 523 ? 14.332 -3.571 0.824 1.00 97.69 523 HIS A CA 1
ATOM 3971 C C . HIS A 1 523 ? 15.114 -4.635 0.042 1.00 97.69 523 HIS A C 1
ATOM 3973 O O . HIS A 1 523 ? 16.110 -5.141 0.547 1.00 97.69 523 HIS A O 1
ATOM 3979 N N . SER A 1 524 ? 14.671 -4.973 -1.174 1.00 97.94 524 SER A N 1
ATOM 3980 C CA . SER A 1 524 ? 15.502 -5.639 -2.186 1.00 97.94 524 SER A CA 1
ATOM 3981 C C . SER A 1 524 ? 14.916 -5.476 -3.593 1.00 97.94 524 SER A C 1
ATOM 3983 O O . SER A 1 524 ? 13.698 -5.343 -3.740 1.00 97.94 524 SER A O 1
ATOM 3985 N N . LEU A 1 525 ? 15.772 -5.512 -4.615 1.00 98.31 525 LEU A N 1
ATOM 3986 C CA . LEU A 1 525 ? 15.436 -5.401 -6.035 1.00 98.31 525 LEU A CA 1
ATOM 3987 C C . LEU A 1 525 ? 16.366 -6.301 -6.861 1.00 98.31 525 LEU A C 1
ATOM 3989 O O . LEU A 1 525 ? 17.509 -5.959 -7.144 1.00 98.31 525 LEU A O 1
ATOM 3993 N N . ARG A 1 526 ? 15.869 -7.473 -7.268 1.00 97.44 526 ARG A N 1
ATOM 3994 C CA . ARG A 1 526 ? 16.648 -8.472 -8.020 1.00 97.44 526 ARG A CA 1
ATOM 3995 C C . ARG A 1 526 ? 16.139 -8.612 -9.446 1.00 97.44 526 ARG A C 1
ATOM 3997 O O . ARG A 1 526 ? 14.941 -8.798 -9.649 1.00 97.44 526 ARG A O 1
ATOM 4004 N N . LEU A 1 527 ? 17.051 -8.625 -10.417 1.00 98.44 527 LEU A N 1
ATOM 4005 C CA . LEU A 1 527 ? 16.760 -9.076 -11.778 1.00 98.44 527 LEU A CA 1
ATOM 4006 C C . LEU A 1 527 ? 16.634 -10.608 -11.787 1.00 98.44 527 LEU A C 1
ATOM 4008 O O . LEU A 1 527 ? 17.594 -11.314 -11.478 1.00 98.44 527 LEU A O 1
ATOM 4012 N N . THR A 1 528 ? 15.454 -11.128 -12.122 1.00 98.31 528 THR A N 1
ATOM 4013 C CA . THR A 1 528 ? 15.164 -12.572 -12.138 1.00 98.31 528 THR A CA 1
ATOM 4014 C C . THR A 1 528 ? 15.311 -13.175 -13.532 1.00 98.31 528 THR A C 1
ATOM 4016 O O . THR A 1 528 ? 15.841 -14.277 -13.664 1.00 98.31 528 THR A O 1
ATOM 4019 N N . SER A 1 529 ? 14.927 -12.445 -14.584 1.00 98.44 529 SER A N 1
ATOM 4020 C CA . SER A 1 529 ? 15.157 -12.841 -15.978 1.00 98.44 529 SER A CA 1
ATOM 4021 C C . SER A 1 529 ? 15.465 -11.639 -16.868 1.00 98.44 529 SER A C 1
ATOM 4023 O O . SER A 1 529 ? 15.047 -10.517 -16.588 1.00 98.44 529 SER A O 1
ATOM 4025 N N . PHE A 1 530 ? 16.163 -11.887 -17.975 1.00 98.69 530 PHE A N 1
ATOM 4026 C CA . PHE A 1 530 ? 16.429 -10.897 -19.014 1.00 98.69 530 PHE A CA 1
ATOM 4027 C C . PHE A 1 530 ? 16.274 -11.542 -20.393 1.00 98.69 530 PHE A C 1
ATOM 4029 O O . PHE A 1 530 ? 16.835 -12.612 -20.634 1.00 98.69 530 PHE A O 1
ATOM 4036 N N . THR A 1 531 ? 15.532 -10.890 -21.282 1.00 98.50 531 THR A N 1
ATOM 4037 C CA . THR A 1 531 ? 15.253 -11.346 -22.646 1.00 98.50 531 THR A CA 1
ATOM 4038 C C . THR A 1 531 ? 15.760 -10.290 -23.634 1.00 98.50 531 THR A C 1
ATOM 4040 O O . THR A 1 531 ? 15.182 -9.203 -23.680 1.00 98.50 531 THR A O 1
ATOM 4043 N N . PRO A 1 532 ? 16.830 -10.565 -24.406 1.00 97.94 532 PRO A N 1
ATOM 4044 C CA . PRO A 1 532 ? 17.342 -9.647 -25.424 1.00 97.94 532 PRO A CA 1
ATOM 4045 C C . PRO A 1 532 ? 16.455 -9.626 -26.682 1.00 97.94 532 PRO A C 1
ATOM 4047 O O . PRO A 1 532 ? 15.647 -10.527 -26.906 1.00 97.94 532 PRO A O 1
ATOM 4050 N N . GLY A 1 533 ? 16.644 -8.610 -27.525 1.00 96.44 533 GLY A N 1
ATOM 4051 C CA . GLY A 1 533 ? 15.949 -8.417 -28.802 1.00 96.44 533 GLY A CA 1
ATOM 4052 C C . GLY A 1 533 ? 15.783 -6.929 -29.118 1.00 96.44 533 GLY A C 1
ATOM 4053 O O . GLY A 1 533 ? 16.315 -6.093 -28.401 1.00 96.44 533 GLY A O 1
ATOM 4054 N N . GLU A 1 534 ? 15.000 -6.582 -30.140 1.00 96.19 534 GLU A N 1
ATOM 4055 C CA . GLU A 1 534 ? 14.748 -5.177 -30.524 1.00 96.19 534 GLU A CA 1
ATOM 4056 C C . GLU A 1 534 ? 14.181 -4.318 -29.380 1.00 96.19 534 GLU A C 1
ATOM 4058 O O . GLU A 1 534 ? 14.478 -3.134 -29.275 1.00 96.19 534 GLU A O 1
ATOM 4063 N N . TYR A 1 535 ? 13.379 -4.918 -28.499 1.00 96.81 535 TYR A N 1
ATOM 4064 C CA . TYR A 1 535 ? 12.828 -4.278 -27.304 1.00 96.81 535 TYR A CA 1
ATOM 4065 C C . TYR A 1 535 ? 13.047 -5.211 -26.108 1.00 96.81 535 TYR A C 1
ATOM 4067 O O . TYR A 1 535 ? 12.156 -6.015 -25.811 1.00 96.81 535 TYR A O 1
ATOM 4075 N N . PRO A 1 536 ? 14.228 -5.177 -25.462 1.00 98.31 536 PRO A N 1
ATOM 4076 C CA . PRO A 1 536 ? 14.556 -6.105 -24.389 1.00 98.31 536 PRO A CA 1
ATOM 4077 C C . PRO A 1 536 ? 13.594 -6.004 -23.206 1.00 98.31 536 PRO A C 1
ATOM 4079 O O . PRO A 1 536 ? 13.116 -4.918 -22.863 1.00 98.31 536 PRO A O 1
ATOM 4082 N N . GLU A 1 537 ? 13.341 -7.141 -22.559 1.00 98.62 537 GLU A N 1
ATOM 4083 C CA . GLU A 1 537 ? 12.487 -7.220 -21.373 1.00 98.62 537 GLU A CA 1
ATOM 4084 C C . GLU A 1 537 ? 13.249 -7.782 -20.168 1.00 98.62 537 GLU A C 1
ATOM 4086 O O . GLU A 1 537 ? 13.931 -8.805 -20.245 1.00 98.62 537 GLU A O 1
ATOM 4091 N N . ALA A 1 538 ? 13.128 -7.094 -19.036 1.00 98.69 538 ALA A N 1
ATOM 4092 C CA . ALA A 1 538 ? 13.780 -7.412 -17.774 1.00 98.69 538 ALA A CA 1
ATOM 4093 C C . ALA A 1 538 ? 12.721 -7.688 -16.705 1.00 98.69 538 ALA A C 1
ATOM 4095 O O . ALA A 1 538 ? 11.958 -6.791 -16.344 1.00 98.69 538 ALA A O 1
ATOM 4096 N N . THR A 1 539 ? 12.673 -8.910 -16.177 1.00 98.75 539 THR A N 1
ATOM 4097 C CA . THR A 1 539 ? 11.780 -9.244 -15.060 1.00 98.75 539 THR A CA 1
ATOM 4098 C C . THR A 1 539 ? 12.510 -9.006 -13.750 1.00 98.75 539 THR A C 1
ATOM 4100 O O . THR A 1 539 ? 13.587 -9.556 -13.520 1.00 98.75 539 THR A O 1
ATOM 4103 N N . ILE A 1 540 ? 11.920 -8.184 -12.889 1.00 98.69 540 ILE A N 1
ATOM 4104 C CA . ILE A 1 540 ? 12.428 -7.834 -11.566 1.00 98.69 540 ILE A CA 1
ATOM 4105 C C . ILE A 1 540 ? 11.508 -8.376 -10.474 1.00 98.69 540 ILE A C 1
ATOM 4107 O O . ILE A 1 540 ? 10.290 -8.417 -10.642 1.00 98.69 540 ILE A O 1
ATOM 4111 N N . SER A 1 541 ? 12.099 -8.744 -9.340 1.00 98.62 541 SER A N 1
ATOM 4112 C CA . SER A 1 541 ? 11.397 -9.045 -8.092 1.00 98.62 541 SER A CA 1
ATOM 4113 C C . SER A 1 541 ? 11.813 -8.024 -7.036 1.00 98.62 541 SER A C 1
ATOM 4115 O O . SER A 1 541 ? 13.008 -7.788 -6.832 1.00 98.62 541 SER A O 1
ATOM 4117 N N . VAL A 1 542 ? 10.832 -7.381 -6.406 1.00 98.56 542 VAL A N 1
ATOM 4118 C CA . VAL A 1 542 ? 11.005 -6.181 -5.577 1.00 98.56 542 VAL A CA 1
ATOM 4119 C C . VAL A 1 542 ? 10.296 -6.365 -4.246 1.00 98.56 542 VAL A C 1
ATOM 4121 O O . VAL A 1 542 ? 9.123 -6.724 -4.236 1.00 98.56 542 VAL A O 1
ATOM 4124 N N . GLU A 1 543 ? 10.942 -6.029 -3.133 1.00 98.44 543 GLU A N 1
ATOM 4125 C CA . GLU A 1 543 ? 10.268 -5.789 -1.852 1.00 98.44 543 GLU A CA 1
ATOM 4126 C C . GLU A 1 543 ? 10.520 -4.351 -1.393 1.00 98.44 543 GLU A C 1
ATOM 4128 O O . GLU A 1 543 ? 11.649 -3.870 -1.438 1.00 98.44 543 GLU A O 1
ATOM 4133 N N . CYS A 1 544 ? 9.474 -3.639 -0.971 1.00 97.94 544 CYS A N 1
ATOM 4134 C CA . CYS A 1 544 ? 9.539 -2.211 -0.667 1.00 97.94 544 CYS A CA 1
ATOM 4135 C C . CYS A 1 544 ? 8.548 -1.762 0.422 1.00 97.94 544 CYS A C 1
ATOM 4137 O O . CYS A 1 544 ? 7.612 -2.478 0.798 1.00 97.94 544 CYS A O 1
ATOM 4139 N N . SER A 1 545 ? 8.734 -0.523 0.880 1.00 95.69 545 SER A N 1
ATOM 4140 C CA . SER A 1 545 ? 7.807 0.217 1.734 1.00 95.69 545 SER A CA 1
ATOM 4141 C C . SER A 1 545 ? 6.466 0.494 1.039 1.00 95.69 545 SER A C 1
ATOM 4143 O O . SER A 1 545 ? 6.280 0.250 -0.159 1.00 95.69 545 SER A O 1
ATOM 4145 N N . GLU A 1 546 ? 5.511 1.084 1.765 1.00 92.31 546 GLU A N 1
ATOM 4146 C CA . GLU A 1 546 ? 4.395 1.745 1.090 1.00 92.31 546 GLU A CA 1
ATOM 4147 C C . GLU A 1 546 ? 4.847 3.035 0.381 1.00 92.31 546 GLU A C 1
ATOM 4149 O O . GLU A 1 546 ? 5.929 3.563 0.630 1.00 92.31 546 GLU A O 1
ATOM 4154 N N . GLY A 1 547 ? 4.022 3.532 -0.544 1.00 91.38 547 GLY A N 1
ATOM 4155 C CA . GLY A 1 547 ? 4.279 4.774 -1.279 1.00 91.38 547 GLY A CA 1
ATOM 4156 C C . GLY A 1 547 ? 5.154 4.652 -2.533 1.00 91.38 547 GLY A C 1
ATOM 4157 O O . GLY A 1 547 ? 5.086 5.573 -3.349 1.00 91.38 547 GLY A O 1
ATOM 4158 N N . THR A 1 548 ? 5.892 3.549 -2.696 1.00 96.38 548 THR A N 1
ATOM 4159 C CA . THR A 1 548 ? 6.757 3.222 -3.848 1.00 96.38 548 THR A CA 1
ATOM 4160 C C . THR A 1 548 ? 5.960 2.881 -5.108 1.00 96.38 548 THR A C 1
ATOM 4162 O O . THR A 1 548 ? 4.979 2.136 -5.051 1.00 96.38 548 THR A O 1
ATOM 4165 N N . TYR A 1 549 ? 6.416 3.381 -6.257 1.00 96.38 549 TYR A N 1
ATOM 4166 C CA . TYR A 1 549 ? 5.879 3.093 -7.585 1.00 96.38 549 TYR A CA 1
ATOM 4167 C C . TYR A 1 549 ? 6.889 2.284 -8.403 1.00 96.38 549 TYR A C 1
ATOM 4169 O O . TYR A 1 549 ? 7.928 2.798 -8.806 1.00 96.38 549 TYR A O 1
ATOM 4177 N N . ILE A 1 550 ? 6.549 1.031 -8.717 1.00 97.88 550 ILE A N 1
ATOM 4178 C CA . ILE A 1 550 ? 7.363 0.181 -9.607 1.00 97.88 550 ILE A CA 1
ATOM 4179 C C . ILE A 1 550 ? 7.398 0.755 -11.039 1.00 97.88 550 ILE A C 1
ATOM 4181 O O . ILE A 1 550 ? 8.384 0.596 -11.747 1.00 97.88 550 ILE A O 1
ATOM 4185 N N . ARG A 1 551 ? 6.358 1.509 -11.430 1.00 96.81 551 ARG A N 1
ATOM 4186 C CA . ARG A 1 551 ? 6.305 2.286 -12.680 1.00 96.81 551 ARG A CA 1
ATOM 4187 C C . ARG A 1 551 ? 7.425 3.337 -12.771 1.00 96.81 551 ARG A C 1
ATOM 4189 O O . ARG A 1 551 ? 8.114 3.393 -13.783 1.00 96.81 551 ARG A O 1
ATOM 4196 N N . SER A 1 552 ? 7.687 4.081 -11.690 1.00 96.75 552 SER A N 1
ATOM 4197 C CA . SER A 1 552 ? 8.828 5.007 -11.631 1.00 96.75 552 SER A CA 1
ATOM 4198 C C . SER A 1 552 ? 10.163 4.273 -11.729 1.00 96.75 552 SER A C 1
ATOM 4200 O O . SER A 1 552 ? 11.006 4.707 -12.497 1.00 96.75 552 SER A O 1
ATOM 4202 N N . ILE A 1 553 ? 10.334 3.136 -11.036 1.00 97.81 553 ILE A N 1
ATOM 4203 C CA . ILE A 1 553 ? 11.564 2.319 -11.132 1.00 97.81 553 ILE A CA 1
ATOM 4204 C C . ILE A 1 553 ? 11.791 1.846 -12.576 1.00 97.81 553 ILE A C 1
ATOM 4206 O O . ILE A 1 553 ? 12.918 1.881 -13.055 1.00 97.81 553 ILE A O 1
ATOM 4210 N N . ALA A 1 554 ? 10.734 1.449 -13.295 1.00 98.06 554 ALA A N 1
ATOM 4211 C CA . ALA A 1 554 ? 10.836 1.073 -14.704 1.00 98.06 554 ALA A CA 1
ATOM 4212 C C . ALA A 1 554 ? 11.334 2.239 -15.573 1.00 98.06 554 ALA A C 1
ATOM 4214 O O . ALA A 1 554 ? 12.322 2.080 -16.287 1.00 98.06 554 ALA A O 1
ATOM 4215 N N . ARG A 1 555 ? 10.697 3.415 -15.470 1.00 96.88 555 ARG A N 1
ATOM 4216 C CA . ARG A 1 555 ? 11.102 4.622 -16.206 1.00 96.88 555 ARG A CA 1
ATOM 4217 C C . ARG A 1 555 ? 12.532 5.050 -15.850 1.00 96.88 555 ARG A C 1
ATOM 4219 O O . ARG A 1 555 ? 13.350 5.209 -16.747 1.00 96.88 555 ARG A O 1
ATOM 4226 N N . GLU A 1 556 ? 12.842 5.183 -14.563 1.00 96.38 556 GLU A N 1
ATOM 4227 C CA . GLU A 1 556 ? 14.134 5.663 -14.045 1.00 96.38 556 GLU A CA 1
ATOM 4228 C C . GLU A 1 556 ? 15.273 4.672 -14.369 1.00 96.38 556 GLU A C 1
ATOM 4230 O O . GLU A 1 556 ? 16.393 5.083 -14.660 1.00 96.38 556 GLU A O 1
ATOM 4235 N N . CYS A 1 557 ? 14.993 3.363 -14.439 1.00 97.62 557 CYS A N 1
ATOM 4236 C CA . CYS A 1 557 ? 15.941 2.367 -14.952 1.00 97.62 557 CYS A CA 1
ATOM 4237 C C . CYS A 1 557 ? 16.201 2.537 -16.461 1.00 97.62 557 CYS A C 1
ATOM 4239 O O . CYS A 1 557 ? 17.346 2.434 -16.895 1.00 97.62 557 CYS A O 1
ATOM 4241 N N . GLY A 1 558 ? 15.174 2.855 -17.255 1.00 97.06 558 GLY A N 1
ATOM 4242 C CA . GLY A 1 558 ? 15.329 3.209 -18.671 1.00 97.06 558 GLY A CA 1
ATOM 4243 C C . GLY A 1 558 ? 16.044 4.546 -18.911 1.00 97.06 558 GLY A C 1
ATOM 4244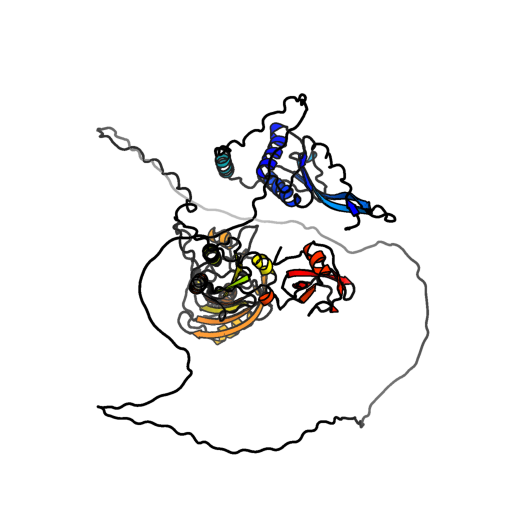 O O . GLY A 1 558 ? 16.710 4.700 -19.930 1.00 97.06 558 GLY A O 1
ATOM 4245 N N . GLU A 1 559 ? 15.935 5.494 -17.978 1.00 95.56 559 GLU A N 1
ATOM 4246 C CA . GLU A 1 559 ? 16.693 6.756 -17.975 1.00 95.56 559 GLU A CA 1
ATOM 4247 C C . GLU A 1 559 ? 18.180 6.531 -17.622 1.00 95.56 559 GLU A C 1
ATOM 4249 O O . GLU A 1 559 ? 19.043 7.241 -18.131 1.00 95.56 559 GLU A O 1
ATOM 4254 N N . ALA A 1 560 ? 18.491 5.532 -16.785 1.00 95.94 560 ALA A N 1
ATOM 4255 C CA . ALA A 1 560 ? 19.853 5.212 -16.341 1.00 95.94 560 ALA A CA 1
ATOM 4256 C C . ALA A 1 560 ? 20.630 4.246 -17.263 1.00 95.94 560 ALA A C 1
ATOM 4258 O O . ALA A 1 560 ? 21.858 4.186 -17.195 1.00 95.94 560 ALA A O 1
ATOM 4259 N N . VAL A 1 561 ? 19.946 3.469 -18.108 1.00 96.56 561 VAL A N 1
ATOM 4260 C CA . VAL A 1 561 ? 20.578 2.574 -19.093 1.00 96.56 561 VAL A CA 1
ATOM 4261 C C . VAL A 1 561 ? 20.851 3.350 -20.381 1.00 96.56 561 VAL A C 1
ATOM 4263 O O . VAL A 1 561 ? 19.922 3.690 -21.108 1.00 96.56 561 VAL A O 1
ATOM 4266 N N . LEU A 1 562 ? 22.125 3.611 -20.673 1.00 94.94 562 LEU A N 1
ATOM 4267 C CA . LEU A 1 562 ? 22.565 4.365 -21.852 1.00 94.94 562 LEU A CA 1
ATOM 4268 C C . LEU A 1 562 ? 22.936 3.420 -23.011 1.00 94.94 562 LEU A C 1
ATOM 4270 O O . LEU A 1 562 ? 23.541 2.373 -22.789 1.00 94.94 562 LEU A O 1
ATOM 4274 N N . VAL A 1 563 ? 22.578 3.798 -24.237 1.00 92.06 563 VAL A N 1
ATOM 4275 C CA . VAL A 1 563 ? 22.855 3.105 -25.512 1.00 92.06 563 VAL A CA 1
ATOM 4276 C C . VAL A 1 563 ? 23.498 4.075 -26.512 1.00 92.06 563 VAL A C 1
ATOM 4278 O O . VAL A 1 563 ? 23.709 5.244 -26.187 1.00 92.06 563 VAL A O 1
ATOM 4281 N N . GLN A 1 564 ? 23.840 3.593 -27.710 1.00 85.62 564 GLN A N 1
ATOM 4282 C CA . GLN A 1 564 ? 24.584 4.316 -28.747 1.00 85.62 564 GLN A CA 1
ATOM 4283 C C . GLN A 1 564 ? 25.887 4.892 -28.179 1.00 85.62 564 GLN A C 1
ATOM 4285 O O . GLN A 1 564 ? 26.029 6.091 -27.973 1.00 85.62 564 GLN A O 1
ATOM 4290 N N . ASN A 1 565 ? 26.814 3.991 -27.837 1.00 82.50 565 ASN A N 1
ATOM 4291 C CA . ASN A 1 565 ? 28.098 4.271 -27.171 1.00 82.50 565 ASN A CA 1
ATOM 4292 C C . ASN A 1 565 ? 28.017 4.975 -25.797 1.00 82.50 565 ASN A C 1
ATOM 4294 O O . ASN A 1 565 ? 29.055 5.224 -25.187 1.00 82.50 565 ASN A O 1
ATOM 4298 N N . GLY A 1 566 ? 26.811 5.219 -25.272 1.00 82.38 566 GLY A N 1
ATOM 4299 C CA . GLY A 1 566 ? 26.576 5.855 -23.975 1.00 82.38 566 GLY A CA 1
ATOM 4300 C C . GLY A 1 566 ? 25.933 7.242 -24.057 1.00 82.38 566 GLY A C 1
ATOM 4301 O O . GLY A 1 566 ? 25.715 7.849 -23.013 1.00 82.38 566 GLY A O 1
ATOM 4302 N N . ASP A 1 567 ? 25.602 7.737 -25.252 1.00 87.69 567 ASP A N 1
ATOM 4303 C CA . ASP A 1 567 ? 25.087 9.100 -25.434 1.00 87.69 567 ASP A CA 1
ATOM 4304 C C . ASP A 1 567 ? 23.572 9.239 -25.179 1.00 87.69 567 ASP A C 1
ATOM 4306 O O . ASP A 1 567 ? 23.105 10.331 -24.847 1.00 87.69 567 ASP A O 1
ATOM 4310 N N . ILE A 1 568 ? 22.780 8.165 -25.331 1.00 90.44 568 ILE A N 1
ATOM 4311 C CA . ILE A 1 568 ? 21.305 8.246 -25.309 1.00 90.44 568 ILE A CA 1
ATOM 4312 C C . ILE A 1 568 ? 20.688 7.278 -24.282 1.00 90.44 568 ILE A C 1
ATOM 4314 O O . ILE A 1 568 ? 20.942 6.077 -24.359 1.00 90.44 568 ILE A O 1
ATOM 4318 N N . PRO A 1 569 ? 19.815 7.736 -23.361 1.00 95.19 569 PRO A N 1
ATOM 4319 C CA . PRO A 1 569 ? 19.025 6.851 -22.503 1.00 95.19 569 PRO A CA 1
ATOM 4320 C C . PRO A 1 569 ? 18.082 5.948 -23.303 1.00 95.19 569 PRO A C 1
ATOM 4322 O O . PRO A 1 569 ? 17.267 6.436 -24.081 1.00 95.19 569 PRO A O 1
ATOM 4325 N N . ALA A 1 570 ? 18.141 4.636 -23.072 1.00 95.88 570 ALA A N 1
ATOM 4326 C CA . ALA A 1 570 ? 17.355 3.634 -23.794 1.00 95.88 570 ALA A CA 1
ATOM 4327 C C . ALA A 1 570 ? 15.836 3.793 -23.617 1.00 95.88 570 ALA A C 1
ATOM 4329 O O . ALA A 1 570 ? 15.069 3.353 -24.475 1.00 95.88 570 ALA A O 1
ATOM 4330 N N . GLY A 1 571 ? 15.410 4.381 -22.492 1.00 96.75 571 GLY A N 1
ATOM 4331 C CA . GLY A 1 571 ? 14.017 4.560 -22.094 1.00 96.75 571 GLY A CA 1
ATOM 4332 C C . GLY A 1 571 ? 13.302 3.236 -21.799 1.00 96.75 571 GLY A C 1
ATOM 4333 O O . GLY A 1 571 ? 13.587 2.198 -22.394 1.00 96.75 571 GLY A O 1
ATOM 4334 N N . ALA A 1 572 ? 12.358 3.244 -20.858 1.00 97.12 572 ALA A N 1
ATOM 4335 C CA . ALA A 1 572 ? 11.583 2.050 -20.542 1.00 97.12 572 ALA A CA 1
ATOM 4336 C C . ALA A 1 572 ? 10.203 2.346 -19.939 1.00 97.12 572 ALA A C 1
ATOM 4338 O O . ALA A 1 572 ? 9.919 3.446 -19.460 1.00 97.12 572 ALA A O 1
ATOM 4339 N N . THR A 1 573 ? 9.349 1.323 -19.951 1.00 96.38 573 THR A N 1
ATOM 4340 C CA . THR A 1 573 ? 8.002 1.332 -19.370 1.00 96.38 573 THR A CA 1
ATOM 4341 C C . THR A 1 573 ? 7.701 -0.002 -18.681 1.00 96.38 573 THR A C 1
ATOM 4343 O O . THR A 1 573 ? 8.287 -1.036 -19.016 1.00 96.38 573 THR A O 1
ATOM 4346 N N . LEU A 1 574 ? 6.794 -0.006 -17.701 1.00 97.75 574 LEU A N 1
ATOM 4347 C CA . LEU A 1 574 ? 6.394 -1.228 -17.003 1.00 97.75 574 LEU A CA 1
ATOM 4348 C C . LEU A 1 574 ? 5.365 -2.004 -17.846 1.00 97.75 574 LEU A C 1
ATOM 4350 O O . LEU A 1 574 ? 4.228 -1.557 -18.012 1.00 97.75 574 LEU A O 1
ATOM 4354 N N . SER A 1 575 ? 5.744 -3.169 -18.380 1.00 96.19 575 SER A N 1
ATOM 4355 C CA . SER A 1 575 ? 4.880 -3.997 -19.235 1.00 96.19 575 SER A CA 1
ATOM 4356 C C . SER A 1 575 ? 4.012 -4.991 -18.460 1.00 96.19 575 SER A C 1
ATOM 4358 O O . SER A 1 575 ? 2.885 -5.285 -18.872 1.00 96.19 575 SER A O 1
ATOM 4360 N N . GLN A 1 576 ? 4.488 -5.475 -17.309 1.00 96.94 576 GLN A N 1
ATOM 4361 C CA . GLN A 1 576 ? 3.740 -6.379 -16.430 1.00 96.94 576 GLN A CA 1
ATOM 4362 C C . GLN A 1 576 ? 3.966 -6.049 -14.951 1.00 96.94 576 GLN A C 1
ATOM 4364 O O . GLN A 1 576 ? 5.033 -5.568 -14.573 1.00 96.94 576 GLN A O 1
ATOM 4369 N N . LEU A 1 577 ? 2.967 -6.329 -14.104 1.00 98.25 577 LEU A N 1
ATOM 4370 C CA . LEU A 1 577 ? 3.075 -6.199 -12.648 1.00 98.25 577 LEU A CA 1
ATOM 4371 C C . LEU A 1 577 ? 2.149 -7.189 -11.923 1.00 98.25 577 LEU A C 1
ATOM 4373 O O . LEU A 1 577 ? 0.939 -7.223 -12.168 1.00 98.25 577 LEU A O 1
ATOM 4377 N N . HIS A 1 578 ? 2.698 -7.942 -10.977 1.00 98.50 578 HIS A N 1
ATOM 4378 C CA . HIS A 1 578 ? 1.978 -8.833 -10.073 1.00 98.50 578 HIS A CA 1
ATOM 4379 C C . HIS A 1 578 ? 2.427 -8.563 -8.632 1.00 98.50 578 HIS A C 1
ATOM 4381 O O . HIS A 1 578 ? 3.609 -8.670 -8.319 1.00 98.50 578 HIS A O 1
ATOM 4387 N N . ARG A 1 579 ? 1.506 -8.201 -7.731 1.00 98.62 579 ARG A N 1
ATOM 4388 C CA . ARG A 1 579 ? 1.838 -7.981 -6.314 1.00 98.62 579 ARG A CA 1
ATOM 4389 C C . ARG A 1 579 ? 1.799 -9.308 -5.557 1.00 98.62 579 ARG A C 1
ATOM 4391 O O . ARG A 1 579 ? 0.724 -9.774 -5.191 1.00 98.62 579 ARG A O 1
ATOM 4398 N N . THR A 1 580 ? 2.969 -9.890 -5.305 1.00 98.50 580 THR A N 1
ATOM 4399 C CA . THR A 1 580 ? 3.144 -11.157 -4.575 1.00 98.50 580 THR A CA 1
ATOM 4400 C C . THR A 1 580 ? 2.860 -11.041 -3.077 1.00 98.50 580 THR A C 1
ATOM 4402 O O . THR A 1 580 ? 2.470 -12.029 -2.453 1.00 98.50 580 THR A O 1
ATOM 4405 N N . LYS A 1 581 ? 3.024 -9.848 -2.488 1.00 98.06 581 LYS A N 1
ATOM 4406 C CA . LYS A 1 581 ? 2.823 -9.585 -1.052 1.00 98.06 581 LYS A CA 1
ATOM 4407 C C . LYS A 1 581 ? 2.259 -8.186 -0.818 1.00 98.06 581 LYS A C 1
ATOM 4409 O O . LYS A 1 581 ? 2.701 -7.220 -1.438 1.00 98.06 581 LYS A O 1
ATOM 4414 N N . SER A 1 582 ? 1.324 -8.045 0.118 1.00 97.06 582 SER A N 1
ATOM 4415 C CA . SER A 1 582 ? 0.900 -6.741 0.644 1.00 97.06 582 SER A CA 1
ATOM 4416 C C . SER A 1 582 ? 0.348 -6.907 2.049 1.00 97.06 582 SER A C 1
ATOM 4418 O O . SER A 1 582 ? -0.538 -7.727 2.269 1.00 97.06 582 SER A O 1
ATOM 4420 N N . ASN A 1 583 ? 0.810 -6.084 2.990 1.00 95.00 583 ASN A N 1
ATOM 4421 C CA . ASN A 1 583 ? 0.195 -5.969 4.316 1.00 95.00 583 ASN A CA 1
ATOM 4422 C C . ASN A 1 583 ? 0.150 -7.277 5.138 1.00 95.00 583 ASN A C 1
ATOM 4424 O O . ASN A 1 583 ? -0.790 -7.505 5.894 1.00 95.00 583 ASN A O 1
ATOM 4428 N N . GLY A 1 584 ? 1.162 -8.137 4.979 1.00 92.50 584 GLY A N 1
ATOM 4429 C CA . GLY A 1 584 ? 1.240 -9.457 5.622 1.00 92.50 584 GLY A CA 1
ATOM 4430 C C . GLY A 1 584 ? 0.540 -10.593 4.863 1.00 92.50 584 GLY A C 1
ATOM 4431 O O . GLY A 1 584 ? 0.772 -11.753 5.182 1.00 92.50 584 GLY A O 1
ATOM 4432 N N . LEU A 1 585 ? -0.253 -10.284 3.833 1.00 96.56 585 LEU A N 1
ATOM 4433 C CA . LEU A 1 585 ? -0.896 -11.267 2.955 1.00 96.56 585 LEU A CA 1
ATOM 4434 C C . LEU A 1 585 ? -0.044 -11.555 1.708 1.00 96.56 585 LEU A C 1
ATOM 4436 O O . LEU A 1 585 ? 0.709 -10.690 1.249 1.00 96.56 585 LEU A O 1
ATOM 4440 N N . THR A 1 586 ? -0.174 -12.766 1.157 1.00 97.75 586 THR A N 1
ATOM 4441 C CA . THR A 1 586 ? 0.661 -13.302 0.063 1.00 97.75 586 THR A CA 1
ATOM 4442 C C . THR A 1 586 ? -0.178 -13.859 -1.090 1.00 97.75 586 THR A C 1
ATOM 4444 O O . THR A 1 586 ? -1.332 -14.233 -0.893 1.00 97.75 586 THR A O 1
ATOM 4447 N N . ALA A 1 587 ? 0.389 -13.948 -2.297 1.00 97.12 587 ALA A N 1
ATOM 4448 C CA . ALA A 1 587 ? -0.324 -14.461 -3.471 1.00 97.12 587 ALA A CA 1
ATOM 4449 C C . ALA A 1 587 ? -0.736 -15.937 -3.310 1.00 97.12 587 ALA A C 1
ATOM 4451 O O . ALA A 1 587 ? -1.853 -16.303 -3.663 1.00 97.12 587 ALA A O 1
ATOM 4452 N N . ALA A 1 588 ? 0.113 -16.751 -2.673 1.00 96.31 588 ALA A N 1
ATOM 4453 C CA . ALA A 1 588 ? -0.164 -18.157 -2.354 1.00 96.31 588 ALA A CA 1
ATOM 4454 C C . ALA A 1 588 ? -1.326 -18.371 -1.358 1.00 96.31 588 ALA A C 1
ATOM 4456 O O . ALA A 1 588 ? -1.767 -19.498 -1.167 1.00 96.31 588 ALA A O 1
ATOM 4457 N N . SER A 1 589 ? -1.816 -17.305 -0.717 1.00 94.94 589 SER A N 1
ATOM 4458 C CA . SER A 1 589 ? -2.995 -17.315 0.159 1.00 94.94 589 SER A CA 1
ATOM 4459 C C . SER A 1 589 ? -4.116 -16.406 -0.364 1.00 94.94 589 SER A C 1
ATOM 4461 O O . SER A 1 589 ? -4.977 -15.987 0.411 1.00 94.94 589 SER A O 1
ATOM 4463 N N . SER A 1 590 ? -4.071 -16.028 -1.650 1.00 97.38 590 SER A N 1
ATOM 4464 C CA . SER A 1 590 ? -5.031 -15.113 -2.277 1.00 97.38 590 SER A CA 1
ATOM 4465 C C . SER A 1 590 ? -6.007 -15.845 -3.194 1.00 97.38 590 SER A C 1
ATOM 4467 O O . SER A 1 590 ? -5.604 -16.722 -3.950 1.00 97.38 590 SER A O 1
ATOM 4469 N N . VAL A 1 591 ? -7.279 -15.453 -3.131 1.00 97.62 591 VAL A N 1
ATOM 4470 C CA . VAL A 1 591 ? -8.405 -16.070 -3.848 1.00 97.62 591 VAL A CA 1
ATOM 4471 C C . VAL A 1 591 ? -8.986 -15.114 -4.886 1.00 97.62 591 VAL A C 1
ATOM 4473 O O . VAL A 1 591 ? -9.025 -13.901 -4.677 1.00 97.62 591 VAL A O 1
ATOM 4476 N N . THR A 1 592 ? -9.414 -15.649 -6.021 1.00 97.88 592 THR A N 1
ATOM 4477 C CA . THR A 1 592 ? -10.082 -14.935 -7.122 1.00 97.88 592 THR A CA 1
ATOM 4478 C C . THR A 1 592 ? -11.506 -14.500 -6.750 1.00 97.88 592 THR A C 1
ATOM 4480 O O . THR A 1 592 ? -12.043 -14.909 -5.721 1.00 97.88 592 THR A O 1
ATOM 4483 N N . LEU A 1 593 ? -12.147 -13.653 -7.570 1.00 96.25 593 LEU A N 1
ATOM 4484 C CA . LEU A 1 593 ? -13.554 -13.278 -7.341 1.00 96.25 593 LEU A CA 1
ATOM 4485 C C . LEU A 1 593 ? -14.468 -14.498 -7.483 1.00 96.25 593 LEU A C 1
ATOM 4487 O O . LEU A 1 593 ? -15.419 -14.652 -6.730 1.00 96.25 593 LEU A O 1
ATOM 4491 N N . GLU A 1 594 ? -14.124 -15.374 -8.414 1.00 96.19 594 GLU A N 1
ATOM 4492 C CA . GLU A 1 594 ? -14.822 -16.593 -8.781 1.00 96.19 594 GLU A CA 1
ATOM 4493 C C . GLU A 1 594 ? -14.774 -17.627 -7.637 1.00 96.19 594 GLU A C 1
ATOM 4495 O O . GLU A 1 594 ? -15.802 -18.196 -7.271 1.00 96.19 594 GLU A O 1
ATOM 4500 N N . GLU A 1 595 ? -13.619 -17.795 -6.981 1.00 96.75 595 GLU A N 1
ATOM 4501 C CA . GLU A 1 595 ? -13.489 -18.609 -5.759 1.00 96.75 595 GLU A CA 1
ATOM 4502 C C . GLU A 1 595 ? -14.225 -17.986 -4.561 1.00 96.75 595 GLU A C 1
ATOM 4504 O O . GLU A 1 595 ? -14.840 -18.705 -3.776 1.00 96.75 595 GLU A O 1
ATOM 4509 N N . ILE A 1 596 ? -14.219 -16.653 -4.420 1.00 96.06 596 ILE A N 1
ATOM 4510 C CA . ILE A 1 596 ? -14.988 -15.956 -3.372 1.00 96.06 596 ILE A CA 1
ATOM 4511 C C . ILE A 1 596 ? -16.497 -16.163 -3.568 1.00 96.06 596 ILE A C 1
ATOM 4513 O O . ILE A 1 596 ? -17.215 -16.356 -2.589 1.00 96.06 596 ILE A O 1
ATOM 4517 N N . GLU A 1 597 ? -16.974 -16.130 -4.813 1.00 95.12 597 GLU A N 1
ATOM 4518 C CA . GLU A 1 597 ? -18.370 -16.399 -5.169 1.00 95.12 597 GLU A CA 1
ATOM 4519 C C . GLU A 1 597 ? -18.741 -17.852 -4.841 1.00 95.12 597 GLU A C 1
ATOM 4521 O O . GLU A 1 597 ? -19.697 -18.078 -4.099 1.00 95.12 597 GLU A O 1
ATOM 4526 N N . HIS A 1 598 ? -17.918 -18.823 -5.246 1.00 95.56 598 HIS A N 1
ATOM 4527 C CA . HIS A 1 598 ? -18.129 -20.235 -4.916 1.00 95.56 598 HIS A CA 1
ATOM 4528 C C . HIS A 1 598 ? -18.125 -20.513 -3.398 1.00 95.56 598 HIS A C 1
ATOM 4530 O O . HIS A 1 598 ? -19.011 -21.196 -2.885 1.00 95.56 598 HIS A O 1
ATOM 4536 N N . HIS A 1 599 ? -17.173 -19.951 -2.646 1.00 94.38 599 HIS A N 1
ATOM 4537 C CA . HIS A 1 599 ? -17.128 -20.097 -1.186 1.00 94.38 599 HIS A CA 1
ATOM 4538 C C . HIS A 1 599 ? -18.297 -19.402 -0.474 1.00 94.38 599 HIS A C 1
ATOM 4540 O O . HIS A 1 599 ? -18.677 -19.822 0.620 1.00 94.38 599 HIS A O 1
ATOM 4546 N N . LEU A 1 600 ? -18.870 -18.347 -1.058 1.00 92.94 600 LEU A N 1
ATOM 4547 C CA . LEU A 1 600 ? -20.066 -17.697 -0.527 1.00 92.94 600 LEU A CA 1
ATOM 4548 C C . LEU A 1 600 ? -21.312 -18.568 -0.751 1.00 92.94 600 LEU A C 1
ATOM 4550 O O . LEU A 1 600 ? -22.091 -18.749 0.182 1.00 92.94 600 LEU A O 1
ATOM 4554 N N . GLU A 1 601 ? -21.467 -19.146 -1.946 1.00 92.44 601 GLU A N 1
ATOM 4555 C CA . GLU A 1 601 ? -22.549 -20.085 -2.280 1.00 92.44 601 GLU A CA 1
ATOM 4556 C C . GLU A 1 601 ? -22.489 -21.366 -1.434 1.00 92.44 601 GLU A C 1
ATOM 4558 O O . GLU A 1 601 ? -23.515 -21.834 -0.943 1.00 92.44 601 GLU A O 1
ATOM 4563 N N . ALA A 1 602 ? -21.285 -21.897 -1.197 1.00 93.75 602 ALA A N 1
ATOM 4564 C CA . ALA A 1 602 ? -21.054 -23.054 -0.333 1.00 93.75 602 ALA A CA 1
ATOM 4565 C C . ALA A 1 602 ? -21.139 -22.737 1.178 1.00 93.75 602 ALA A C 1
ATOM 4567 O O . ALA A 1 602 ? -21.076 -23.649 2.001 1.00 93.75 602 ALA A O 1
ATOM 4568 N N . GLY A 1 603 ? -21.237 -21.459 1.567 1.00 91.75 603 GLY A N 1
ATOM 4569 C CA . GLY A 1 603 ? -21.225 -21.027 2.970 1.00 91.75 603 GLY A CA 1
ATOM 4570 C C . GLY A 1 603 ? -19.874 -21.186 3.687 1.00 91.75 603 GLY A C 1
ATOM 4571 O O . GLY A 1 603 ? -19.817 -21.064 4.909 1.00 91.75 603 GLY A O 1
ATOM 4572 N N . THR A 1 604 ? -18.784 -21.442 2.955 1.00 93.69 604 THR A N 1
ATOM 4573 C CA . THR A 1 604 ? -17.436 -21.704 3.494 1.00 93.69 604 THR A CA 1
ATOM 4574 C C . THR A 1 604 ? -16.517 -20.476 3.506 1.00 93.69 604 THR A C 1
ATOM 4576 O O . THR A 1 604 ? -15.336 -20.605 3.828 1.00 93.69 604 THR A O 1
ATOM 4579 N N . LEU A 1 605 ? -16.999 -19.292 3.110 1.00 92.75 605 LEU A N 1
ATOM 4580 C CA . LEU A 1 605 ? -16.177 -18.082 2.995 1.00 92.75 605 LEU A CA 1
ATOM 4581 C C . LEU A 1 605 ? -15.706 -17.565 4.368 1.00 92.75 605 LEU A C 1
ATOM 4583 O O . LEU A 1 605 ? -16.398 -16.804 5.044 1.00 92.75 605 LEU A O 1
ATOM 4587 N N . ALA A 1 606 ? -14.485 -17.932 4.751 1.00 90.62 606 ALA A N 1
ATOM 4588 C CA . ALA A 1 606 ? -13.815 -17.404 5.933 1.00 90.62 606 ALA A CA 1
ATOM 4589 C C . ALA A 1 606 ? -13.133 -16.052 5.646 1.00 90.62 606 ALA A C 1
ATOM 4591 O O . ALA A 1 606 ? -12.466 -15.878 4.625 1.00 90.62 606 ALA A O 1
ATOM 4592 N N . LEU A 1 607 ? -13.246 -15.103 6.582 1.00 94.50 607 LEU A N 1
ATOM 4593 C CA . LEU A 1 607 ? -12.453 -13.870 6.588 1.00 94.50 607 LEU A CA 1
ATOM 4594 C C . LEU A 1 607 ? -11.325 -13.969 7.618 1.00 94.50 607 LEU A C 1
ATOM 4596 O O . LEU A 1 607 ? -11.532 -14.442 8.733 1.00 94.50 607 LEU A O 1
ATOM 4600 N N . THR A 1 608 ? -10.144 -13.456 7.280 1.00 95.38 608 THR A N 1
ATOM 4601 C CA . THR A 1 608 ? -9.012 -13.355 8.208 1.00 95.38 608 THR A CA 1
ATOM 4602 C C . THR A 1 608 ? -9.343 -12.354 9.327 1.00 95.38 608 THR A C 1
ATOM 4604 O O . THR A 1 608 ? -9.608 -11.185 9.020 1.00 95.38 608 THR A O 1
ATOM 4607 N N . PRO A 1 609 ? -9.325 -12.739 10.618 1.00 94.25 609 PRO A N 1
ATOM 4608 C CA . PRO A 1 609 ? -9.606 -11.806 11.705 1.00 94.25 609 PRO A CA 1
ATOM 4609 C C . PRO A 1 609 ? -8.492 -10.743 11.803 1.00 94.25 609 PRO A C 1
ATOM 4611 O O . PRO A 1 609 ? -7.330 -11.056 11.531 1.00 94.25 609 PRO A O 1
ATOM 4614 N N . PRO A 1 610 ? -8.792 -9.483 12.184 1.00 94.62 610 PRO A N 1
ATOM 4615 C CA . PRO A 1 610 ? -7.794 -8.406 12.191 1.00 94.62 610 PRO A CA 1
ATOM 4616 C C . PRO A 1 610 ? -6.543 -8.705 13.023 1.00 94.62 610 PRO A C 1
ATOM 4618 O O . PRO A 1 610 ? -5.438 -8.397 12.584 1.00 94.62 610 PRO A O 1
ATOM 4621 N N . GLU A 1 611 ? -6.702 -9.370 14.169 1.00 94.50 611 GLU A N 1
ATOM 4622 C CA . GLU A 1 611 ? -5.609 -9.824 15.040 1.00 94.50 611 GLU A CA 1
ATOM 4623 C C . GLU A 1 611 ? -4.511 -10.596 14.288 1.00 94.50 611 GLU A C 1
ATOM 4625 O O . GLU A 1 611 ? -3.325 -10.407 14.555 1.00 94.50 611 GLU A O 1
ATOM 4630 N N . ALA A 1 612 ? -4.877 -11.404 13.285 1.00 94.50 612 ALA A N 1
ATOM 4631 C CA . ALA A 1 612 ? -3.942 -12.255 12.558 1.00 94.50 612 ALA A CA 1
ATOM 4632 C C . ALA A 1 612 ? -2.969 -11.458 11.673 1.00 94.50 612 ALA A C 1
ATOM 4634 O O . ALA A 1 612 ? -1.860 -11.926 11.425 1.00 94.50 612 ALA A O 1
ATOM 4635 N N . LEU A 1 613 ? -3.352 -10.246 11.249 1.00 95.50 613 LEU A N 1
ATOM 4636 C CA . LEU A 1 613 ? -2.498 -9.319 10.493 1.00 95.50 613 LEU A CA 1
ATOM 4637 C C . LEU A 1 613 ? -1.834 -8.254 11.390 1.00 95.50 613 LEU A C 1
ATOM 4639 O O . LEU A 1 613 ? -0.899 -7.570 10.966 1.00 95.50 613 LEU A O 1
ATOM 4643 N N . LEU A 1 614 ? -2.297 -8.120 12.636 1.00 95.62 614 LEU A N 1
ATOM 4644 C CA . LEU A 1 614 ? -1.831 -7.133 13.616 1.00 95.62 614 LEU A CA 1
ATOM 4645 C C . LEU A 1 614 ? -0.850 -7.709 14.653 1.00 95.62 614 LEU A C 1
ATOM 4647 O O . LEU A 1 614 ? -0.400 -6.968 15.519 1.00 95.62 614 LEU A O 1
ATOM 4651 N N . LYS A 1 615 ? -0.424 -8.975 14.513 1.00 93.56 615 LYS A N 1
ATOM 4652 C CA . LYS A 1 615 ? 0.593 -9.658 15.355 1.00 93.56 615 LYS A CA 1
ATOM 4653 C C . LYS A 1 615 ? 1.972 -8.971 15.450 1.00 93.56 615 LYS A C 1
ATOM 4655 O O . LYS A 1 615 ? 2.851 -9.473 16.136 1.00 93.56 615 LYS A O 1
ATOM 4660 N N . HIS A 1 616 ? 2.184 -7.885 14.711 1.00 93.50 616 HIS A N 1
ATOM 4661 C CA . HIS A 1 616 ? 3.407 -7.080 14.717 1.00 93.50 616 HIS A CA 1
ATOM 4662 C C . HIS A 1 616 ? 3.298 -5.833 15.618 1.00 93.50 616 HIS A C 1
ATOM 4664 O O . HIS A 1 616 ? 4.246 -5.059 15.702 1.00 93.50 616 HIS A O 1
ATOM 4670 N N . LEU A 1 617 ? 2.139 -5.622 16.249 1.00 94.81 617 LEU A N 1
ATOM 4671 C CA . LEU A 1 617 ? 1.929 -4.646 17.316 1.00 94.81 617 LEU A CA 1
ATOM 4672 C C . LEU A 1 617 ? 2.129 -5.334 18.678 1.00 94.81 617 LEU A C 1
ATOM 4674 O O . LEU A 1 617 ? 1.763 -6.508 18.795 1.00 94.81 617 LEU A O 1
ATOM 4678 N N . PRO A 1 618 ? 2.609 -4.627 19.719 1.00 95.38 618 PRO A N 1
ATOM 4679 C CA . PRO A 1 618 ? 2.561 -5.126 21.092 1.00 95.38 618 PRO A CA 1
ATOM 4680 C C . PRO A 1 618 ? 1.134 -5.490 21.511 1.00 95.38 618 PRO A C 1
ATOM 4682 O O . PRO A 1 618 ? 0.166 -4.887 21.031 1.00 95.38 618 PRO A O 1
ATOM 4685 N N . ARG A 1 619 ? 0.997 -6.456 22.419 1.00 95.56 619 ARG A N 1
ATOM 4686 C CA . ARG A 1 619 ? -0.283 -6.983 22.901 1.00 95.56 619 ARG A CA 1
ATOM 4687 C C . ARG A 1 619 ? -0.543 -6.538 24.343 1.00 95.56 619 ARG A C 1
ATOM 4689 O O . ARG A 1 619 ? 0.284 -6.719 25.223 1.00 95.56 619 ARG A O 1
ATOM 4696 N N . LEU A 1 620 ? -1.727 -5.985 24.583 1.00 94.56 620 LEU A N 1
ATOM 4697 C CA . LEU A 1 620 ? -2.235 -5.630 25.905 1.00 94.56 620 LEU A CA 1
ATOM 4698 C C . LEU A 1 620 ? -3.459 -6.497 26.220 1.00 94.56 620 LEU A C 1
ATOM 4700 O O . LEU A 1 620 ? -4.447 -6.477 25.483 1.00 94.56 620 LEU A O 1
ATOM 4704 N N . ASN A 1 621 ? -3.383 -7.245 27.319 1.00 94.06 621 ASN A N 1
ATOM 4705 C CA . ASN A 1 621 ? -4.469 -8.069 27.843 1.00 94.06 621 ASN A CA 1
ATOM 4706 C C . ASN A 1 621 ? -5.238 -7.268 28.908 1.00 94.06 621 ASN A C 1
ATOM 4708 O O . ASN A 1 621 ? -4.637 -6.765 29.857 1.00 94.06 621 ASN A O 1
ATOM 4712 N N . MET A 1 622 ? -6.555 -7.128 28.763 1.00 91.38 622 MET A N 1
ATOM 4713 C CA . MET A 1 622 ? -7.386 -6.392 29.720 1.00 91.38 622 MET A CA 1
ATOM 4714 C C . MET A 1 622 ? -7.917 -7.299 30.835 1.00 91.38 622 MET A C 1
ATOM 4716 O O . MET A 1 622 ? -8.326 -8.431 30.597 1.00 91.38 622 MET A O 1
ATOM 4720 N N . SER A 1 623 ? -8.006 -6.764 32.055 1.00 91.44 623 SER A N 1
ATOM 4721 C CA . SER A 1 623 ? -8.875 -7.330 33.095 1.00 91.44 623 SER A CA 1
ATOM 4722 C C . SER A 1 623 ? -10.347 -6.960 32.818 1.00 91.44 623 SER A C 1
ATOM 4724 O O . SER A 1 623 ? -10.590 -5.965 32.126 1.00 91.44 623 SER A O 1
ATOM 4726 N N . PRO A 1 624 ? -11.346 -7.658 33.400 1.00 89.88 624 PRO A N 1
ATOM 4727 C CA . PRO A 1 624 ? -12.762 -7.302 33.233 1.00 89.88 624 PRO A CA 1
ATOM 4728 C C . PRO A 1 624 ? -13.075 -5.839 33.594 1.00 89.88 624 PRO A C 1
ATOM 4730 O O . PRO A 1 624 ? -13.877 -5.175 32.935 1.00 89.88 624 PRO A O 1
ATOM 4733 N N . ALA A 1 625 ? -12.403 -5.306 34.621 1.00 88.94 625 ALA A N 1
ATOM 4734 C CA . ALA A 1 625 ? -12.532 -3.909 35.023 1.00 88.94 625 ALA A CA 1
ATOM 4735 C C . ALA A 1 625 ? -11.892 -2.953 34.000 1.00 88.94 625 ALA A C 1
ATOM 4737 O O . ALA A 1 625 ? -12.493 -1.936 33.646 1.00 88.94 625 ALA A O 1
ATOM 4738 N N . HIS A 1 626 ? -10.694 -3.278 33.501 1.00 90.94 626 HIS A N 1
ATOM 4739 C CA . HIS A 1 626 ? -9.986 -2.435 32.538 1.00 90.94 626 HIS A CA 1
ATOM 4740 C C . HIS A 1 626 ? -10.637 -2.440 31.152 1.00 90.94 626 HIS A C 1
ATOM 4742 O O . HIS A 1 626 ? -10.718 -1.373 30.555 1.00 90.94 626 HIS A O 1
ATOM 4748 N N . ASP A 1 627 ? -11.183 -3.558 30.661 1.00 89.56 627 ASP A N 1
ATOM 4749 C CA . ASP A 1 627 ? -11.893 -3.577 29.373 1.00 89.56 627 ASP A CA 1
ATOM 4750 C C . ASP A 1 627 ? -13.155 -2.698 29.411 1.00 89.56 627 ASP A C 1
ATOM 4752 O O . ASP A 1 627 ? -13.356 -1.846 28.542 1.00 89.56 627 ASP A O 1
ATOM 4756 N N . HIS A 1 628 ? -13.966 -2.809 30.471 1.00 88.81 628 HIS A N 1
ATOM 4757 C CA . HIS A 1 628 ? -15.142 -1.953 30.640 1.00 88.81 628 HIS A CA 1
ATOM 4758 C C . HIS A 1 628 ? -14.769 -0.459 30.678 1.00 88.81 628 HIS A C 1
ATOM 4760 O O . HIS A 1 628 ? -15.413 0.362 30.021 1.00 88.81 628 HIS A O 1
ATOM 4766 N N . LEU A 1 629 ? -13.712 -0.087 31.406 1.00 90.06 629 LEU A N 1
ATOM 4767 C CA . LEU A 1 629 ? -13.209 1.291 31.439 1.00 90.06 629 LEU A CA 1
ATOM 4768 C C . LEU A 1 629 ? -12.624 1.720 30.078 1.00 90.06 629 LEU A C 1
ATOM 4770 O O . LEU A 1 629 ? -12.852 2.848 29.629 1.00 90.06 629 LEU A O 1
ATOM 4774 N N . TRP A 1 630 ? -11.938 0.814 29.376 1.00 90.25 630 TRP A N 1
ATOM 4775 C CA . TRP A 1 630 ? -11.315 1.069 28.081 1.00 90.25 630 TRP A CA 1
ATOM 4776 C C . TRP A 1 630 ? -12.349 1.348 26.985 1.00 90.25 630 TRP A C 1
ATOM 4778 O O . TRP A 1 630 ? -12.244 2.382 26.311 1.00 90.25 630 TRP A O 1
ATOM 4788 N N . ARG A 1 631 ? -13.378 0.495 26.851 1.00 89.12 631 ARG A N 1
ATOM 4789 C CA . ARG A 1 631 ? -14.486 0.677 25.890 1.00 89.12 631 ARG A CA 1
ATOM 4790 C C . ARG A 1 631 ? -15.268 1.965 26.154 1.00 89.12 631 ARG A C 1
ATOM 4792 O O . ARG A 1 631 ? -15.619 2.664 25.206 1.00 89.12 631 ARG A O 1
ATOM 4799 N N . ASN A 1 632 ? -15.455 2.334 27.425 1.00 88.44 632 ASN A N 1
ATOM 4800 C CA . ASN A 1 632 ? -16.105 3.585 27.839 1.00 88.44 632 ASN A CA 1
ATOM 4801 C C . ASN A 1 632 ? -15.203 4.838 27.757 1.00 88.44 632 ASN A C 1
ATOM 4803 O O . ASN A 1 632 ? -15.598 5.909 28.214 1.00 88.44 632 ASN A O 1
ATOM 4807 N N . GLY A 1 633 ? -14.001 4.741 27.178 1.00 87.00 633 GLY A N 1
ATOM 4808 C CA . GLY A 1 633 ? -13.135 5.899 26.923 1.00 87.00 633 GLY A CA 1
ATOM 4809 C C . GLY A 1 633 ? -12.391 6.460 28.142 1.00 87.00 633 GLY A C 1
ATOM 4810 O O . GLY A 1 633 ? -11.718 7.477 28.004 1.00 87.00 633 GLY A O 1
ATOM 4811 N N . GLN A 1 634 ? -12.457 5.808 29.308 1.00 87.56 634 GLN A N 1
ATOM 4812 C CA . GLN A 1 634 ? -11.793 6.273 30.534 1.00 87.56 634 GLN A CA 1
ATOM 4813 C C . GLN A 1 634 ? -10.263 6.177 30.416 1.00 87.56 634 GLN A C 1
ATOM 4815 O O . GLN A 1 634 ? -9.775 5.190 29.852 1.00 87.56 634 GLN A O 1
ATOM 4820 N N . PRO A 1 635 ? -9.481 7.159 30.902 1.00 85.06 635 PRO A N 1
ATOM 4821 C CA . PRO A 1 635 ? -8.022 7.065 30.916 1.00 85.06 635 PRO A CA 1
ATOM 4822 C C . PRO A 1 635 ? -7.574 5.887 31.791 1.00 85.06 635 PRO A C 1
ATOM 4824 O O . PRO A 1 635 ? -8.165 5.617 32.834 1.00 85.06 635 PRO A O 1
ATOM 4827 N N . LEU A 1 636 ? -6.550 5.170 31.335 1.00 89.81 636 LEU A N 1
ATOM 4828 C CA . LEU A 1 636 ? -5.984 3.983 31.978 1.00 89.81 636 LEU A CA 1
ATOM 4829 C C . LEU A 1 636 ? -4.478 3.959 31.702 1.00 89.81 636 LEU A C 1
ATOM 4831 O O . LEU A 1 636 ? -4.062 4.390 30.622 1.00 89.81 636 LEU A O 1
ATOM 4835 N N . SER A 1 637 ? -3.692 3.443 32.644 1.00 88.75 637 SER A N 1
ATOM 4836 C CA . SER A 1 637 ? -2.228 3.403 32.568 1.00 88.75 637 SER A CA 1
ATOM 4837 C C . SER A 1 637 ? -1.677 2.017 32.913 1.00 88.75 637 SER A C 1
ATOM 4839 O O . SER A 1 637 ? -2.319 1.266 33.643 1.00 88.75 637 SER A O 1
ATOM 4841 N N . TRP A 1 638 ? -0.493 1.708 32.383 1.00 87.75 638 TRP A N 1
ATOM 4842 C CA . TRP A 1 638 ? 0.230 0.439 32.528 1.00 87.75 638 TRP A CA 1
ATOM 4843 C C . TRP A 1 638 ? 1.734 0.683 32.649 1.00 87.75 638 TRP A C 1
ATOM 4845 O O . TRP A 1 638 ? 2.247 1.660 32.092 1.00 87.75 638 TRP A O 1
ATOM 4855 N N . ALA A 1 639 ? 2.450 -0.241 33.291 1.00 86.94 639 ALA A N 1
ATOM 4856 C CA . ALA A 1 639 ? 3.890 -0.342 33.104 1.00 86.94 639 ALA A CA 1
ATOM 4857 C C . ALA A 1 639 ? 4.190 -1.031 31.761 1.00 86.94 639 ALA A C 1
ATOM 4859 O O . ALA A 1 639 ? 3.426 -1.868 31.282 1.00 86.94 639 ALA A O 1
ATOM 4860 N N . ALA A 1 640 ? 5.338 -0.729 31.154 1.00 83.38 640 ALA A N 1
ATOM 4861 C CA . ALA A 1 640 ? 5.776 -1.369 29.911 1.00 83.38 640 ALA A CA 1
ATOM 4862 C C . ALA A 1 640 ? 5.884 -2.901 30.044 1.00 83.38 640 ALA A C 1
ATOM 4864 O O . ALA A 1 640 ? 5.622 -3.622 29.087 1.00 83.38 640 ALA A O 1
ATOM 4865 N N . ALA A 1 641 ? 6.219 -3.386 31.245 1.00 85.38 641 ALA A N 1
ATOM 4866 C CA . ALA A 1 641 ? 6.310 -4.807 31.573 1.00 85.38 641 ALA A CA 1
ATOM 4867 C C . ALA A 1 641 ? 4.955 -5.547 31.541 1.00 85.38 641 ALA A C 1
ATOM 4869 O O . ALA A 1 641 ? 4.948 -6.767 31.405 1.00 85.38 641 ALA A O 1
ATOM 4870 N N . ASP A 1 642 ? 3.828 -4.830 31.619 1.00 87.62 642 ASP A N 1
ATOM 4871 C CA . ASP A 1 642 ? 2.474 -5.406 31.569 1.00 87.62 642 ASP A CA 1
ATOM 4872 C C . ASP A 1 642 ? 1.957 -5.596 30.124 1.00 87.62 642 ASP A C 1
ATOM 4874 O O . ASP A 1 642 ? 0.809 -6.001 29.912 1.00 87.62 642 ASP A O 1
ATOM 4878 N N . VAL A 1 643 ? 2.766 -5.243 29.115 1.00 89.75 643 VAL A N 1
ATOM 4879 C CA . VAL A 1 643 ? 2.371 -5.202 27.701 1.00 89.75 643 VAL A CA 1
ATOM 4880 C C . VAL A 1 643 ? 3.314 -6.077 26.872 1.00 89.75 643 VAL A C 1
ATOM 4882 O O . VAL A 1 643 ? 4.460 -5.717 26.602 1.00 89.75 643 VAL A O 1
ATOM 4885 N N . ASP A 1 644 ? 2.804 -7.224 26.424 1.00 91.19 644 ASP A N 1
ATOM 4886 C CA . ASP A 1 644 ? 3.530 -8.232 25.650 1.00 91.19 644 ASP A CA 1
ATOM 4887 C C . ASP A 1 644 ? 4.211 -7.603 24.417 1.00 91.19 644 ASP A C 1
ATOM 4889 O O . ASP A 1 644 ? 3.554 -7.170 23.464 1.00 91.19 644 ASP A O 1
ATOM 4893 N N . GLY A 1 645 ? 5.545 -7.569 24.414 1.00 88.19 645 GLY A N 1
ATOM 4894 C CA . GLY A 1 645 ? 6.344 -7.036 23.305 1.00 88.19 645 GLY A CA 1
ATOM 4895 C C . GLY A 1 645 ? 6.498 -5.509 23.265 1.00 88.19 645 GLY A C 1
ATOM 4896 O O . GLY A 1 645 ? 6.987 -4.993 22.260 1.00 88.19 645 GLY A O 1
ATOM 4897 N N . LEU A 1 646 ? 6.115 -4.774 24.316 1.00 89.00 646 LEU A N 1
ATOM 4898 C CA . LEU A 1 646 ? 6.425 -3.347 24.447 1.00 89.00 646 LEU A CA 1
ATOM 4899 C C . LEU A 1 646 ? 7.779 -3.140 25.141 1.00 89.00 646 LEU A C 1
ATOM 4901 O O . LEU A 1 646 ? 7.972 -3.495 26.299 1.00 89.00 646 LEU A O 1
ATOM 4905 N N . THR A 1 647 ? 8.716 -2.496 24.451 1.00 84.62 647 THR A N 1
ATOM 4906 C CA . THR A 1 647 ? 9.929 -1.940 25.069 1.00 84.62 647 THR A CA 1
ATOM 4907 C C . THR A 1 647 ? 9.666 -0.519 25.562 1.00 84.62 647 THR A C 1
ATOM 4909 O O . THR A 1 647 ? 8.951 0.230 24.897 1.00 84.62 647 THR A O 1
ATOM 4912 N N . CYS A 1 648 ? 10.292 -0.105 26.670 1.00 80.75 648 CYS A N 1
ATOM 4913 C CA . CYS A 1 648 ? 10.262 1.297 27.100 1.00 80.75 648 CYS A CA 1
ATOM 4914 C C . CYS A 1 648 ? 10.764 2.221 25.972 1.00 80.75 648 CYS A C 1
ATOM 4916 O O . CYS A 1 648 ? 11.790 1.946 25.350 1.00 80.75 648 CYS A O 1
ATOM 4918 N N . THR A 1 649 ? 10.021 3.290 25.686 1.00 85.62 649 THR A N 1
ATOM 4919 C CA . THR A 1 649 ? 10.281 4.212 24.576 1.00 85.62 649 THR A CA 1
ATOM 4920 C C . THR A 1 649 ? 9.566 5.542 24.809 1.00 85.62 649 THR A C 1
ATOM 4922 O O . THR A 1 649 ? 8.472 5.562 25.367 1.00 85.62 649 THR A O 1
ATOM 4925 N N . ASP A 1 650 ? 10.162 6.641 24.347 1.00 86.38 650 ASP A N 1
ATOM 4926 C CA . ASP A 1 650 ? 9.607 7.998 24.463 1.00 86.38 650 ASP A CA 1
ATOM 4927 C C . ASP A 1 650 ? 8.583 8.334 23.356 1.00 86.38 650 ASP A C 1
ATOM 4929 O O . ASP A 1 650 ? 8.030 9.434 23.313 1.00 86.38 650 ASP A O 1
ATOM 4933 N N . ALA A 1 651 ? 8.308 7.390 22.447 1.00 89.25 651 ALA A N 1
ATOM 4934 C CA . ALA A 1 651 ? 7.341 7.541 21.361 1.00 89.25 651 ALA A CA 1
ATOM 4935 C C . ALA A 1 651 ? 5.985 6.870 21.684 1.00 89.25 651 ALA A C 1
ATOM 4937 O O . ALA A 1 651 ? 5.962 5.794 22.282 1.00 89.25 651 ALA A O 1
ATOM 4938 N N . PRO A 1 652 ? 4.838 7.426 21.242 1.00 90.56 652 PRO A N 1
ATOM 4939 C CA . PRO A 1 652 ? 3.550 6.743 21.353 1.00 90.56 652 PRO A CA 1
ATOM 4940 C C . PRO A 1 652 ? 3.497 5.477 20.485 1.00 90.56 652 PRO A C 1
ATOM 4942 O O . PRO A 1 652 ? 3.787 5.522 19.288 1.00 90.56 652 PRO A O 1
ATOM 4945 N N . VAL A 1 653 ? 3.062 4.357 21.065 1.00 91.62 653 VAL A N 1
ATOM 4946 C CA . VAL A 1 653 ? 3.022 3.040 20.410 1.00 91.62 653 VAL A CA 1
ATOM 4947 C C . VAL A 1 653 ? 1.578 2.611 20.157 1.00 91.62 653 VAL A C 1
ATOM 4949 O O . VAL A 1 653 ? 0.704 2.787 21.004 1.00 91.62 653 VAL A O 1
ATOM 4952 N N . VAL A 1 654 ? 1.302 2.045 18.977 1.00 93.44 654 VAL A N 1
ATOM 4953 C CA . VAL A 1 654 ? 0.003 1.415 18.693 1.00 93.44 654 VAL A CA 1
ATOM 4954 C C . VAL A 1 654 ? 0.020 -0.019 19.211 1.00 93.44 654 VAL A C 1
ATOM 4956 O O . VAL A 1 654 ? 0.878 -0.807 18.823 1.00 93.44 654 VAL A O 1
ATOM 4959 N N . THR A 1 655 ? -0.964 -0.361 20.033 1.00 94.31 655 THR A N 1
ATOM 4960 C CA . THR A 1 655 ? -1.036 -1.625 20.773 1.00 94.31 655 THR A CA 1
ATOM 4961 C C . THR A 1 655 ? -2.332 -2.357 20.433 1.00 94.31 655 THR A C 1
ATOM 4963 O O . THR A 1 655 ? -3.408 -1.750 20.372 1.00 94.31 655 THR A O 1
ATOM 4966 N N . ALA A 1 656 ? -2.234 -3.665 20.198 1.00 95.69 656 ALA A N 1
ATOM 4967 C CA . ALA A 1 656 ? -3.366 -4.566 20.027 1.00 95.69 656 ALA A CA 1
ATOM 4968 C C . ALA A 1 656 ? -3.974 -4.900 21.395 1.00 95.69 656 ALA A C 1
ATOM 4970 O O . ALA A 1 656 ? -3.276 -5.375 22.287 1.00 95.69 656 ALA A O 1
ATOM 4971 N N . VAL A 1 657 ? -5.271 -4.651 21.560 1.00 95.06 657 VAL A N 1
ATOM 4972 C CA . VAL A 1 657 ? -5.994 -4.843 22.821 1.00 95.06 657 VAL A CA 1
ATOM 4973 C C . VAL A 1 657 ? -6.861 -6.090 22.734 1.00 95.06 657 VAL A C 1
ATOM 4975 O O . VAL A 1 657 ? -7.660 -6.233 21.804 1.00 95.06 657 VAL A O 1
ATOM 4978 N N . PHE A 1 658 ? -6.728 -6.954 23.733 1.00 94.38 658 PHE A N 1
ATOM 4979 C CA . PHE A 1 658 ? -7.533 -8.154 23.923 1.00 94.38 658 PHE A CA 1
ATOM 4980 C C . PHE A 1 658 ? -8.355 -8.017 25.211 1.00 94.38 658 PHE A C 1
ATOM 4982 O O . PHE A 1 658 ? -7.864 -7.449 26.188 1.00 94.38 658 PHE A O 1
ATOM 4989 N N . ASP A 1 659 ? -9.608 -8.475 25.195 1.00 92.75 659 ASP A N 1
ATOM 4990 C CA . ASP A 1 659 ? -10.516 -8.372 26.345 1.00 92.75 659 ASP A CA 1
ATOM 4991 C C . ASP A 1 659 ? -10.263 -9.451 27.412 1.00 92.75 659 ASP A C 1
ATOM 4993 O O . ASP A 1 659 ? -9.295 -10.212 27.342 1.00 92.75 659 ASP A O 1
ATOM 4997 N N . ASP A 1 660 ? -11.130 -9.498 28.424 1.00 88.06 660 ASP A N 1
ATOM 4998 C CA . ASP A 1 660 ? -11.034 -10.395 29.578 1.00 88.06 660 ASP A CA 1
ATOM 4999 C C . ASP A 1 660 ? -11.149 -11.890 29.236 1.00 88.06 660 ASP A C 1
ATOM 5001 O O . ASP A 1 660 ? -10.831 -12.744 30.063 1.00 88.06 660 ASP A O 1
ATOM 5005 N N . LYS A 1 661 ? -11.563 -12.212 28.005 1.00 89.50 661 LYS A N 1
ATOM 5006 C CA . LYS A 1 661 ? -11.617 -13.573 27.448 1.00 89.50 661 LYS A CA 1
ATOM 5007 C C . LYS A 1 661 ? -10.437 -13.871 26.526 1.00 89.50 661 LYS A C 1
ATOM 5009 O O . LYS A 1 661 ? -10.350 -14.962 25.968 1.00 89.50 661 LYS A O 1
ATOM 5014 N N . GLY A 1 662 ? -9.537 -12.905 26.348 1.00 90.31 662 GLY A N 1
ATOM 5015 C CA . GLY A 1 662 ? -8.413 -12.984 25.426 1.00 90.31 662 GLY A CA 1
ATOM 5016 C C . GLY A 1 662 ? -8.794 -12.804 23.954 1.00 90.31 662 GLY A C 1
ATOM 5017 O O . GLY A 1 662 ? -7.930 -13.030 23.105 1.00 90.31 662 GLY A O 1
ATOM 5018 N N . GLU A 1 663 ? -10.029 -12.390 23.636 1.00 92.38 663 GLU A N 1
ATOM 5019 C CA . GLU A 1 663 ? -10.468 -12.098 22.265 1.00 92.38 663 GLU A CA 1
ATOM 5020 C C . GLU A 1 663 ? -10.013 -10.694 21.835 1.00 92.38 663 GLU A C 1
ATOM 5022 O O . GLU A 1 663 ? -9.960 -9.770 22.646 1.00 92.38 663 GLU A O 1
ATOM 5027 N N . PHE A 1 664 ? -9.686 -10.486 20.554 1.00 93.94 664 PHE A N 1
ATOM 5028 C CA . PHE A 1 664 ? -9.233 -9.173 20.077 1.00 93.94 664 PHE A CA 1
ATOM 5029 C C . PHE A 1 664 ? -10.354 -8.123 20.119 1.00 93.94 664 PHE A C 1
ATOM 5031 O O . PHE A 1 664 ? -11.261 -8.081 19.278 1.00 93.94 664 PHE A O 1
ATOM 5038 N N . ALA A 1 665 ? -10.247 -7.221 21.090 1.00 93.31 665 ALA A N 1
ATOM 5039 C CA . ALA A 1 665 ? -11.197 -6.152 21.342 1.00 93.31 665 ALA A CA 1
ATOM 5040 C C . ALA A 1 665 ? -10.945 -4.929 20.447 1.00 93.31 665 ALA A C 1
ATOM 5042 O O . ALA A 1 665 ? -11.894 -4.226 20.090 1.00 93.31 665 ALA A O 1
ATOM 5043 N N . GLY A 1 666 ? -9.698 -4.680 20.023 1.00 94.81 666 GLY A N 1
ATOM 5044 C CA . GLY A 1 666 ? -9.368 -3.622 19.066 1.00 94.81 666 GLY A CA 1
ATOM 5045 C C . GLY A 1 666 ? -7.917 -3.142 19.116 1.00 94.81 666 GLY A C 1
ATOM 5046 O O . GLY A 1 666 ? -7.012 -3.889 19.466 1.00 94.81 666 GLY A O 1
ATOM 5047 N N . VAL A 1 667 ? -7.684 -1.877 18.757 1.00 95.25 667 VAL A N 1
ATOM 5048 C CA . VAL A 1 667 ? -6.376 -1.214 18.924 1.00 95.25 667 VAL A CA 1
ATOM 5049 C C . VAL A 1 667 ? -6.494 0.099 19.682 1.00 95.25 667 VAL A C 1
ATOM 5051 O O . VAL A 1 667 ? -7.532 0.773 19.666 1.00 95.25 667 VAL A O 1
ATOM 5054 N N . THR A 1 668 ? -5.394 0.471 20.323 1.00 93.75 668 THR A N 1
ATOM 5055 C CA . THR A 1 668 ? -5.246 1.698 21.098 1.00 93.75 668 THR A CA 1
ATOM 5056 C C . THR A 1 668 ? -3.865 2.315 20.869 1.00 93.75 668 THR A C 1
ATOM 5058 O O . THR A 1 668 ? -2.999 1.675 20.276 1.00 93.75 668 THR A O 1
ATOM 5061 N N . THR A 1 669 ? -3.652 3.547 21.331 1.00 93.00 669 THR A N 1
ATOM 5062 C CA . THR A 1 669 ? -2.313 4.145 21.406 1.00 93.00 669 THR A CA 1
ATOM 5063 C C . THR A 1 669 ? -1.939 4.315 22.870 1.00 93.00 669 THR A C 1
ATOM 5065 O O . THR A 1 669 ? -2.651 5.002 23.606 1.00 93.00 669 THR A O 1
ATOM 5068 N N . LEU A 1 670 ? -0.834 3.685 23.263 1.00 91.81 670 LEU A N 1
ATOM 5069 C CA . LEU A 1 670 ? -0.154 3.907 24.530 1.00 91.81 670 LEU A CA 1
ATOM 5070 C C . LEU A 1 670 ? 0.834 5.061 24.351 1.00 91.81 670 LEU A C 1
ATOM 5072 O O . LEU A 1 670 ? 1.721 4.999 23.502 1.00 91.81 670 LEU A O 1
ATOM 5076 N N . THR A 1 671 ? 0.675 6.114 25.145 1.00 91.69 671 THR A N 1
ATOM 5077 C CA . THR A 1 671 ? 1.563 7.282 25.160 1.00 91.69 671 THR A CA 1
ATOM 5078 C C . THR A 1 671 ? 2.424 7.214 26.421 1.00 91.69 671 THR A C 1
ATOM 5080 O O . THR A 1 671 ? 1.841 7.053 27.496 1.00 91.69 671 THR A O 1
ATOM 5083 N N . PRO A 1 672 ? 3.761 7.326 26.345 1.00 90.62 672 PRO A N 1
ATOM 5084 C CA . PRO A 1 672 ? 4.598 7.356 27.541 1.00 90.62 672 PRO A CA 1
ATOM 5085 C C . PRO A 1 672 ? 4.282 8.593 28.392 1.00 90.62 672 PRO A C 1
ATOM 5087 O O . PRO A 1 672 ? 4.055 9.684 27.864 1.00 90.62 672 PRO A O 1
ATOM 5090 N N . VAL A 1 673 ? 4.236 8.406 29.710 1.00 90.75 673 VAL A N 1
ATOM 5091 C CA . VAL A 1 673 ? 3.956 9.454 30.712 1.00 90.75 673 VAL A CA 1
ATOM 5092 C C . VAL A 1 673 ? 5.029 9.541 31.802 1.00 90.75 673 VAL A C 1
ATOM 5094 O O . VAL A 1 673 ? 5.141 10.572 32.460 1.00 90.75 673 VAL A O 1
ATOM 5097 N N . GLY A 1 674 ? 5.850 8.501 31.945 1.00 85.81 674 GLY A N 1
ATOM 5098 C CA . GLY A 1 674 ? 7.001 8.439 32.843 1.00 85.81 674 GLY A CA 1
ATOM 5099 C C . GLY A 1 674 ? 7.953 7.306 32.435 1.00 85.81 674 GLY A C 1
ATOM 5100 O O . GLY A 1 674 ? 7.644 6.561 31.501 1.00 85.81 674 GLY A O 1
ATOM 5101 N N . PRO A 1 675 ? 9.113 7.145 33.099 1.00 84.12 675 PRO A N 1
ATOM 5102 C CA . PRO A 1 675 ? 10.070 6.084 32.781 1.00 84.12 675 PRO A CA 1
ATOM 5103 C C . PRO A 1 675 ? 9.443 4.690 32.934 1.00 84.12 675 PRO A C 1
ATOM 5105 O O . PRO A 1 675 ? 9.195 4.226 34.042 1.00 84.12 675 PRO A O 1
ATOM 5108 N N . GLY A 1 676 ? 9.168 4.025 31.810 1.00 83.94 676 GLY A N 1
ATOM 5109 C CA . GLY A 1 676 ? 8.476 2.734 31.784 1.00 83.94 676 GLY A CA 1
ATOM 5110 C C . GLY A 1 676 ? 6.959 2.796 32.007 1.00 83.94 676 GLY A C 1
ATOM 5111 O O . GLY A 1 676 ? 6.329 1.743 31.984 1.00 83.94 676 GLY A O 1
ATOM 5112 N N . GLU A 1 677 ? 6.356 3.977 32.169 1.00 90.12 677 GLU A N 1
ATOM 5113 C CA . GLU A 1 677 ? 4.912 4.154 32.373 1.00 90.12 677 GLU A CA 1
ATOM 5114 C C . GLU A 1 677 ? 4.221 4.702 31.121 1.00 90.12 677 GLU A C 1
ATOM 5116 O O . GLU A 1 677 ? 4.648 5.702 30.538 1.00 90.12 677 GLU A O 1
ATOM 5121 N N . PHE A 1 678 ? 3.103 4.084 30.741 1.00 91.12 678 PHE A N 1
ATOM 5122 C CA . PHE A 1 678 ? 2.314 4.440 29.564 1.00 91.12 678 PHE A CA 1
ATOM 5123 C C . PHE A 1 678 ? 0.842 4.655 29.920 1.00 91.12 678 PHE A C 1
ATOM 5125 O O . PHE A 1 678 ? 0.294 3.963 30.774 1.00 91.12 678 PHE A O 1
ATOM 5132 N N . SER A 1 679 ? 0.167 5.569 29.219 1.00 90.12 679 SER A N 1
ATOM 5133 C CA . SER A 1 679 ? -1.258 5.859 29.404 1.00 90.12 679 SER A CA 1
ATOM 5134 C C . SER A 1 679 ? -2.025 5.921 28.081 1.00 90.12 679 SER A C 1
ATOM 5136 O O . SER A 1 679 ? -1.518 6.406 27.065 1.00 90.12 679 SER A O 1
ATOM 5138 N N . ILE A 1 680 ? -3.280 5.457 28.082 1.00 86.50 680 ILE A N 1
ATOM 5139 C CA . ILE A 1 680 ? -4.176 5.530 26.919 1.00 86.50 680 ILE A CA 1
ATOM 5140 C C . ILE A 1 680 ? -4.834 6.913 26.848 1.00 86.50 680 ILE A C 1
ATOM 5142 O O . ILE A 1 680 ? -6.015 7.096 27.167 1.00 86.50 680 ILE A O 1
ATOM 5146 N N . THR A 1 681 ? -4.058 7.881 26.364 1.00 68.88 681 THR A N 1
ATOM 5147 C CA . THR A 1 681 ? -4.518 9.235 26.011 1.00 68.88 681 THR A CA 1
ATOM 5148 C C . THR A 1 681 ? -5.038 9.337 24.569 1.00 68.88 681 THR A C 1
ATOM 5150 O O . THR A 1 681 ? -5.692 10.316 24.213 1.00 68.88 681 THR A O 1
ATOM 5153 N N . GLY A 1 682 ? -4.763 8.331 23.729 1.00 66.25 682 GLY A N 1
ATOM 5154 C CA . GLY A 1 682 ? -5.101 8.318 22.305 1.00 66.25 682 GLY A CA 1
ATOM 5155 C C . GLY A 1 682 ? -6.482 7.751 21.945 1.00 66.25 682 GLY A C 1
ATOM 5156 O O . GLY A 1 682 ? -7.226 7.216 22.772 1.00 66.25 682 GLY A O 1
ATOM 5157 N N . ALA A 1 683 ? -6.811 7.835 20.653 1.00 70.44 683 ALA A N 1
ATOM 5158 C CA . ALA A 1 683 ? -8.049 7.297 20.093 1.00 70.44 683 ALA A CA 1
ATOM 5159 C C . ALA A 1 683 ? -8.103 5.757 20.163 1.00 70.44 683 ALA A C 1
ATOM 5161 O O . ALA A 1 683 ? -7.102 5.064 19.976 1.00 70.44 683 ALA A O 1
ATOM 5162 N N . ARG A 1 684 ? -9.303 5.214 20.396 1.00 85.69 684 ARG A N 1
ATOM 5163 C CA . ARG A 1 684 ? -9.556 3.774 20.577 1.00 85.69 684 ARG A CA 1
ATOM 5164 C C . ARG A 1 684 ? -10.397 3.253 19.423 1.00 85.69 684 ARG A C 1
ATOM 5166 O O . ARG A 1 684 ? -11.433 3.832 19.092 1.00 85.69 684 ARG A O 1
ATOM 5173 N N . ILE A 1 685 ? -9.962 2.165 18.795 1.00 90.00 685 ILE A N 1
ATOM 5174 C CA . ILE A 1 685 ? -10.655 1.559 17.654 1.00 90.00 685 ILE A CA 1
ATOM 5175 C C . ILE A 1 685 ? -11.076 0.148 18.045 1.00 90.00 685 ILE A C 1
ATOM 5177 O O . ILE A 1 685 ? -10.351 -0.825 17.862 1.00 90.00 685 ILE A O 1
ATOM 5181 N N . LEU A 1 686 ? -12.286 0.071 18.601 1.00 89.38 686 LEU A N 1
ATOM 5182 C CA . LEU A 1 686 ? -12.924 -1.173 19.018 1.00 89.38 686 LEU A CA 1
ATOM 5183 C C . LEU A 1 686 ? -13.353 -1.991 17.782 1.00 89.38 686 LEU A C 1
ATOM 5185 O O . LEU A 1 686 ? -14.001 -1.453 16.867 1.00 89.38 686 LEU A O 1
ATOM 5189 N N . LEU A 1 687 ? -13.047 -3.290 17.747 1.00 87.12 687 LEU A N 1
ATOM 5190 C CA . LEU A 1 687 ? -13.494 -4.205 16.693 1.00 87.12 687 LEU A CA 1
ATOM 5191 C C . LEU A 1 687 ? -15.006 -4.444 16.786 1.00 87.12 687 LEU A C 1
ATOM 5193 O O . LEU A 1 687 ? -15.713 -4.337 15.780 1.00 87.12 687 LEU A O 1
ATOM 5197 N N . ARG A 1 688 ? -15.496 -4.689 18.001 1.00 80.75 688 ARG A N 1
ATOM 5198 C CA . ARG A 1 688 ? -16.916 -4.800 18.372 1.00 80.75 688 ARG A CA 1
ATOM 5199 C C . ARG A 1 688 ? -17.385 -3.471 19.003 1.00 80.75 688 ARG A C 1
ATOM 5201 O O . ARG A 1 688 ? -16.530 -2.639 19.307 1.00 80.75 688 ARG A O 1
ATOM 5208 N N . PRO A 1 689 ? -18.691 -3.145 19.033 1.00 61.22 689 PRO A N 1
ATOM 5209 C CA . PRO A 1 689 ? -19.177 -2.003 19.814 1.00 61.22 689 PRO A CA 1
ATOM 5210 C C . PRO A 1 689 ? -18.914 -2.188 21.316 1.00 61.22 689 PRO A C 1
ATOM 5212 O O . PRO A 1 689 ? -18.738 -3.350 21.748 1.00 61.22 689 PRO A O 1
#

InterPro domains:
  IPR002501 Pseudouridine synthase II, N-terminal [PF01509] (384-550)
  IPR002775 DNA/RNA-binding protein Alba-like [PF01918] (20-83)
  IPR014780 tRNA pseudouridine synthase II, TruB [MF_01080] (362-686)
  IPR014780 tRNA pseudouridine synthase II, TruB [PTHR13767] (359-629)
  IPR014780 tRNA pseudouridine synthase II, TruB [TIGR00431] (362-595)
  IPR014780 tRNA pseudouridine synthase II, TruB [cd02573] (364-597)
  IPR020103 Pseudouridine synthase, catalytic domain superfamily [SSF55120] (362-614)
  IPR036882 Alba-like domain superfamily [G3DSA:3.30.110.20] (17-116)
  IPR036882 Alba-like domain superfamily [SSF82704] (19-117)

pLDDT: mean 70.14, std 27.83, range [24.39, 98.75]

Foldseek 3Di:
DVQKDWDPDPPPPPPPADPQEDEFDLPDDLVVLLVSNCCCCPVVVPQKHKYKYWANRVVSSVVSVVVNLVPDFQKKKAKDKDWDWDWTWIDGNDPPDDIDIDIDIIIMMMMMIGNDPVSDPCVDPRIDTRDDDDPDPVVVVVVVVVVVVPPDDDDDDDDDDDDDDDDDDDDDDDDDDDDDDDDDDDDDDDDDDDDDDDDDDDDDDDDDDDDDDDDDDDDDDDDDDDDDDDDDDDDDDDDDDDDDDDDDDDDDDDDDDDDDDDDDDDDDDDDDDDDDDDDDDDDDDDYDDDDDDDDDDDDDDDDDDDDDDDDDDDDDDDDDDDDDDDDDDDDDDDPDDDDDDDDPPPPDDDPDDPPCPPPDQAFFKAFAWADALDWLVVVQVLVCVLSVHPAKDWLDTDDRRATGTIIMGGDLSSVCSVLFAFKWKKKFKKKWQWDALQLAPCNPRDDDDPDPPPVDGDTPGHWFFLVQDPVLLVVLLVVQAFKDWFQDHLCDQDDDPRDGSVVCVSVVNDDSVRGDIDIWHWNDKDFPDWAGDRIIMTIIITMIGPPDDVSRVSQSSQQRRADPVRPHRRGIGIHYMYIQDGRHDGRVRHDHPVVCSVCSVVVNDHHHHSCVRNVVFWEAEDAQVRVVCVVVPHKDKDFQVRIHPRDFDQDWGKYFYAYNVRHGQFIFIWHDDDGRMTMGPTDTSGSDD

Organism: Achlya hypogyna (NCBI:txid1202772)

Secondary structure (DSSP, 8-state):
-TTEEE--PPP----PPPTTEEEE-TT--HHHHHHHHHHHHHTS--SEEEEEEEGGGHHHHHHHHHHHHHHSTT-EEEEEEEEEEEEEEEEESSTT-PPEEEEEEEEEEEEEEESSGGGS-TT-TTEEPPPP-----HHHHHHHHHHHHSSPPPPPPPPPPPPPP-----------------------------------------------------------------------------------------------------------------------------------------------------------------------------PPPPP---SS---------------EEEEEEEPTT--HHHHHHHHHHHTS-S-EEESS---TT-EEEEEEEEGGGGGGGGGS---EEEEEEEEESEEETTSBS-S----S----TTS---EEEE---TT--HHHHHHHHGGGSEEEEE---SSSS-EETTEEHHHHHHTT---GGGSPPEEEEEEEEEEEEEE-SSS-EEEEEEEE-TT--HHHHHHHHHHH-EEGGGTEE--EEEEEEEEEEETTEEGGG-B-HHHHHHHHHTT--PPBPHHHHHTTS-EEEPPHHHHHHHHTT---EEEGGGSBTPPP-SS-EEEEEE-TTS-EEEEEEEEEEETTEEE--S--EES--